Protein 3FNR (pdb70)

Nearest PDB structures (foldseek):
  3fnr-assembly1_A  TM=1.002E+00  e=1.301E-76  Campylobacter jejuni
  2zue-assembly1_A  TM=7.953E-01  e=7.493E-25  Pyrococcus horikoshii
  1iq0-assembly1_A  TM=7.701E-01  e=2.637E-24  Thermus thermophilus
  5b63-assembly1_C  TM=7.756E-01  e=4.329E-21  Escherichia coli K-12
  5b63-assembly1_A  TM=7.913E-01  e=1.980E-19  Escherichia coli K-12

Solvent-accessible surface area: 21848 Å² total; per-residue (Å²): 144,65,48,90,128,12,13,86,59,0,37,109,7,17,92,78,60,113,87,18,8,102,19,155,153,52,160,79,13,2,2,0,20,2,25,24,9,81,0,17,10,11,1,63,31,69,57,0,5,10,0,0,8,0,9,0,0,5,78,0,0,111,18,0,16,24,98,8,60,2,6,0,22,5,32,9,4,28,120,54,1,95,45,0,0,35,3,0,2,14,11,0,49,75,60,42,53,149,70,150,28,160,71,58,162,138,64,67,98,17,106,44,6,54,76,4,0,140,84,0,56,150,140,56,22,138,166,37,17,45,125,147,38,0,65,60,2,0,55,45,0,17,70,74,8,23,80,43,0,87,100,6,0,77,58,0,92,1,143,14,86,40,55,25,36,16,83,82,27,128,144,35,38,107,55,3,29,101,19,0,133,135,77,176,0,34,76,119,95,149,51,59,54,49,0,2,0,54,134,97,66,10,148,119,33,24,38,2,15,114,120,88,55,137,32,28,166,15,2,32,36,0,5,3,2,54,47,1,26,73,82,75,65,33,49,3,0,0,16,35,30,26,130,103,116,50,58,29,51,47,0,53,1,0,0,61,6,13,54,42,79,15,110,62,1,29,30,17,34,14,43,143,36,59,16,29,92,118,56,100,90,28,144,172,79,41,130,128,58,40,1,23,58,1,9,105,84,26,31,16,38,8,0,0,6,1,3,4,27,91,99,12,74,46,134,16,121,33,28,12,36,50,38,155,120,126,59,77,55,13,15,14,42,45,0,0,79,0,12,2,45,4,80,59,3,14,71,152,20,65,64,149,89,94,73,0,48,160,13,79,0,91,54,9,74,124,94,0,10,76,3,0,87,30,0,22,45,0,100,56,26,0,36,82,0,4,118,65,52,12,0,20,84,0,1,50,17,0,93,84,0,0,41,67,0,7,134,12,42,102,124,32,155,4,35,65,37,108,70,22,38,11,19,0,1,0,0,7,0,0,16,15,0,0,100,14,0,0,50,13,0,10,2,153,12,90,75,150,105

B-factor: mean 54.22, std 19.19, range [10.7, 125.8]

CATH classification: 1.10.730.10 (+1 more: 3.40.50.620)

Sequence (449 aa):
LSKTFLNELANQALTNPNDFTKGEKKQESFLLEYVSANPTGPLHIGHARGAVFGDTLTRLARHLGYKFNTEYYVNDAGNQIYLLGLSILLSVKESILHENVEYPEQYYKGEYIVDLAKEAFEKFGKEFFSEENIPSLADWAKDKMLVLIKQNLEQAKIKIDSYVSERSYYYDALNNATLESLKEHKGIYEQEEGKIWLASSQKGDEKDRVIIREEDGRGTYLAADIVYHKDKMSRGYGKCINIWGADHHGYIPRMKAAMEFLGFDSNNLEIILAQMMVSLLKDGEPYKMAGNFILMSDVVDEIGSDALRYIFLSKKCDTHHLEFDISSDLQKEDSSNPVYYINYAHARIHQVFAKAGKKIDDVMKADLQSLNQDGVNLLFEALNLKAVLNDAFEARRALQKIPDYLKNLAANFHKFYNENKVVGSANNENDLLKLFSLVALSIKTAFSLMGIEAKNKM

Radius of gyration: 26.55 Å; Cα contacts (8 Å, |Δi|>4): 724; chains: 1; bounding box: 79×60×58 Å

Secondary structure (DSSP, 8-state):
--HHHHHHHHHHHHHSGGGTTPPPPPS-EEEEE-----SSSSPBGGGHHHHHHHHHHHHHHHHTT-EEEEEEEE---HHHHHHHHHHHHHHIIIIIS-------SS---SHHHHHHHHHHHHHH-GGG-SGGGHHHHHHHHHHHHHHHHHHHHHHTT---S-EEEGGGGSTTHHHHHHHHHHTT-EEEETTEEEE-GGGGT-SS-EEEE-TTS-B-HHHHHHHHHHHHHTSS-SEEEEEEEGGGGGGHHHHHHHHHTTT--GGGEEEEEEPPEEEEETTEE-----SS-BHHHHHHHH-HHHHHHHTTSS-TTS-EEEEGGGGG--STTSHHHHHHHHHHHHHHHHHHTT--TTTSTT---TT--HHHHHHHHHHHTHHHHHHHHHHHT-TTHHHHHHHHHHHHHHHHHHH---TTSTTHHHHHHHHHHHHHHHHHHHHHTT-PPPS--

Organism: Campylobacter jejuni subsp. jejuni serotype O:2 (strain ATCC 700819 / NCTC 11168) (NCBI:txid192222)

Foldseek 3Di:
DDLQVLLVLLLVCVVCVVLALAAAADDAAEEEEALQDELLAFAFQQRLLRLLLVLLLQLLCVSNNHHYAYEHEYAQDLVRLLLSLVQLLVLCCCVVVNDDDDDDPDHDFFPVSNVLSVVVCVVPNPVQRDPVCSSVSSVVSSVVSVVNRQVLSVQLVGDHDYYDYLVVQPVQLVVLVVLLVVLPQWDDDPLFIWGQLVVQPAPGIGTQADNVRDGDPVSSVLSVVLVVQVPPGQAYEYEEAQVCPNVLSSNLSSCVSNVHNSVRYHYHHAYDEFEAEPNHTDDDRDPGHHSNVVCVPQNNLQSLPQSLQDFRHDYGYDYSVQCVDQDLSNLSNLLLVLLQVLLVVCVVLVHDLVVLSPDSLPPDDPLLVVLSCLLSCLSVQSVVCNVVVNRNSLSVSSSVSSVSSVVVPVVDDARPDPCNSSVSSSSVSSSSSSQVSSVSSVHHRDNHD

Structure (mmCIF, N/CA/C/O backbone):
data_3FNR
#
_entry.id   3FNR
#
_cell.length_a   106.595
_cell.length_b   106.595
_cell.length_c   210.017
_cell.angle_alpha   90.00
_cell.angle_beta   90.00
_cell.angle_gamma   120.00
#
_symmetry.space_group_name_H-M   'P 61 2 2'
#
loop_
_entity.id
_entity.type
_entity.pdbx_description
1 polymer 'Arginyl-tRNA synthetase'
2 non-polymer 'SULFATE ION'
3 non-polymer GLYCEROL
4 water water
#
loop_
_atom_site.group_PDB
_atom_site.id
_atom_site.type_symbol
_atom_site.label_atom_id
_atom_site.label_alt_id
_atom_site.label_comp_id
_atom_site.label_asym_id
_atom_site.label_entity_id
_atom_site.label_seq_id
_atom_site.pdbx_PDB_ins_code
_atom_site.Cartn_x
_atom_site.Cartn_y
_atom_site.Cartn_z
_atom_site.occupancy
_atom_site.B_iso_or_equiv
_atom_site.auth_seq_id
_atom_site.auth_comp_id
_atom_site.auth_asym_id
_atom_site.auth_atom_id
_atom_site.pdbx_PDB_model_num
ATOM 1 N N . LEU A 1 3 ? 85.075 54.820 124.947 1.00 60.85 77 LEU A N 1
ATOM 2 C CA . LEU A 1 3 ? 84.190 55.585 124.021 1.00 58.15 77 LEU A CA 1
ATOM 3 C C . LEU A 1 3 ? 84.632 57.033 123.864 1.00 60.85 77 LEU A C 1
ATOM 4 O O . LEU A 1 3 ? 85.152 57.647 124.805 1.00 65.78 77 LEU A O 1
ATOM 9 N N . SER A 1 4 ? 84.411 57.576 122.672 1.00 56.30 78 SER A N 1
ATOM 10 C CA . SER A 1 4 ? 84.793 58.946 122.364 1.00 52.37 78 SER A CA 1
ATOM 11 C C . SER A 1 4 ? 83.728 59.909 122.861 1.00 51.08 78 SER A C 1
ATOM 12 O O . SER A 1 4 ? 82.625 59.956 122.318 1.00 53.90 78 SER A O 1
ATOM 15 N N . LYS A 1 5 ? 84.070 60.671 123.897 1.00 48.01 79 LYS A N 1
ATOM 16 C CA . LYS A 1 5 ? 83.182 61.690 124.443 1.00 44.71 79 LYS A CA 1
ATOM 17 C C . LYS A 1 5 ? 82.951 62.826 123.459 1.00 45.77 79 LYS A C 1
ATOM 18 O O . LYS A 1 5 ? 81.853 63.381 123.417 1.00 41.20 79 LYS A O 1
ATOM 24 N N . THR A 1 6 ? 83.976 63.144 122.665 1.00 41.76 80 THR A N 1
ATOM 25 C CA . THR A 1 6 ? 83.876 64.162 121.614 1.00 48.00 80 THR A CA 1
ATOM 26 C C . THR A 1 6 ? 82.796 63.798 120.597 1.00 46.11 80 THR A C 1
ATOM 27 O O . THR A 1 6 ? 81.979 64.645 120.228 1.00 49.49 80 THR A O 1
ATOM 31 N N . PHE A 1 7 ? 82.795 62.535 120.173 1.00 42.93 81 PHE A N 1
ATOM 32 C CA . PHE A 1 7 ? 81.847 62.032 119.182 1.00 40.65 81 PHE A CA 1
ATOM 33 C C . PHE A 1 7 ? 80.434 62.002 119.753 1.00 38.92 81 PHE A C 1
ATOM 34 O O . PHE A 1 7 ? 79.517 62.579 119.172 1.00 36.53 81 PHE A O 1
ATOM 42 N N . LEU A 1 8 ? 80.276 61.356 120.907 1.00 38.61 82 LEU A N 1
ATOM 43 C CA . LEU A 1 8 ? 78.990 61.307 121.611 1.00 37.88 82 LEU A CA 1
ATOM 44 C C . LEU A 1 8 ? 78.411 62.691 121.925 1.00 39.71 82 LEU A C 1
ATOM 45 O O . LEU A 1 8 ? 77.193 62.890 121.849 1.00 39.34 82 LEU A O 1
ATOM 50 N N . ASN A 1 9 ? 79.278 63.645 122.265 1.00 35.95 83 ASN A N 1
ATOM 51 C CA . ASN A 1 9 ? 78.842 65.023 122.501 1.00 38.78 83 ASN A CA 1
ATOM 52 C C . ASN A 1 9 ? 78.262 65.647 121.237 1.00 39.55 83 ASN A C 1
ATOM 53 O O . ASN A 1 9 ? 77.263 66.355 121.300 1.00 43.48 83 ASN A O 1
ATOM 58 N N . GLU A 1 10 ? 78.883 65.371 120.092 1.00 42.54 84 GLU A N 1
ATOM 59 C CA . GLU A 1 10 ? 78.363 65.856 118.817 1.00 46.45 84 GLU A CA 1
ATOM 60 C C . GLU A 1 10 ? 76.980 65.288 118.524 1.00 44.29 84 GLU A C 1
ATOM 61 O O . GLU A 1 10 ? 76.083 66.027 118.120 1.00 46.94 84 GLU A O 1
ATOM 67 N N . LEU A 1 11 ? 76.812 63.988 118.767 1.00 44.17 85 LEU A N 1
ATOM 68 C CA . LEU A 1 11 ? 75.502 63.330 118.667 1.00 39.58 85 LEU A CA 1
ATOM 69 C C . LEU A 1 11 ? 74.493 63.926 119.644 1.00 38.62 85 LEU A C 1
ATOM 70 O O . LEU A 1 11 ? 73.322 64.115 119.296 1.00 43.18 85 LEU A O 1
ATOM 75 N N . ALA A 1 12 ? 74.955 64.233 120.857 1.00 39.27 86 ALA A N 1
ATOM 76 C CA . ALA A 1 12 ? 74.122 64.885 121.869 1.00 38.55 86 ALA A CA 1
ATOM 77 C C . ALA A 1 12 ? 73.664 66.254 121.389 1.00 40.93 86 ALA A C 1
ATOM 78 O O . ALA A 1 12 ? 72.489 66.594 121.518 1.00 44.10 86 ALA A O 1
ATOM 80 N N . ASN A 1 13 ? 74.580 67.018 120.797 1.00 42.89 87 ASN A N 1
ATOM 81 C CA . ASN A 1 13 ? 74.244 68.327 120.242 1.00 43.43 87 ASN A CA 1
ATOM 82 C C . ASN A 1 13 ? 73.215 68.248 119.119 1.00 45.73 87 ASN A C 1
ATOM 83 O O . ASN A 1 13 ? 72.325 69.086 119.043 1.00 48.30 87 ASN A O 1
ATOM 88 N N . GLN A 1 14 ? 73.335 67.237 118.263 1.00 44.81 88 GLN A N 1
ATOM 89 C CA . GLN A 1 14 ? 72.390 67.039 117.158 1.00 47.36 88 GLN A CA 1
ATOM 90 C C . GLN A 1 14 ? 71.002 66.654 117.653 1.00 45.59 88 GLN A C 1
ATOM 91 O O . GLN A 1 14 ? 69.993 67.147 117.142 1.00 47.87 88 GLN A O 1
ATOM 97 N N . ALA A 1 15 ? 70.974 65.776 118.652 1.00 38.95 89 ALA A N 1
ATOM 98 C CA . ALA A 1 15 ? 69.749 65.339 119.293 1.00 39.96 89 ALA A CA 1
ATOM 99 C C . ALA A 1 15 ? 69.032 66.493 119.980 1.00 41.49 89 ALA A C 1
ATOM 100 O O . ALA A 1 15 ? 67.819 66.636 119.857 1.00 38.70 89 ALA A O 1
ATOM 102 N N . LEU A 1 16 ? 69.790 67.320 120.697 1.00 42.29 90 LEU A N 1
ATOM 103 C CA . LEU A 1 16 ? 69.202 68.390 121.501 1.00 43.44 90 LEU A CA 1
ATOM 104 C C . LEU A 1 16 ? 68.834 69.653 120.706 1.00 46.26 90 LEU A C 1
ATOM 105 O O . LEU A 1 16 ? 67.981 70.429 121.143 1.00 45.74 90 LEU A O 1
ATOM 110 N N . THR A 1 17 ? 69.483 69.860 119.561 1.00 47.12 91 THR A N 1
ATOM 111 C CA . THR A 1 17 ? 69.185 71.002 118.688 1.00 50.48 91 THR A CA 1
ATOM 112 C C . THR A 1 17 ? 67.842 70.793 117.977 1.00 53.48 91 THR A C 1
ATOM 113 O O . THR A 1 17 ? 67.082 71.743 117.777 1.00 58.37 91 THR A O 1
ATOM 117 N N . ASN A 1 18 ? 67.545 69.546 117.619 1.00 53.81 92 ASN A N 1
ATOM 118 C CA . ASN A 1 18 ? 66.258 69.202 117.003 1.00 54.79 92 ASN A CA 1
ATOM 119 C C . ASN A 1 18 ? 65.586 68.061 117.762 1.00 52.41 92 ASN A C 1
ATOM 120 O O . ASN A 1 18 ? 65.560 66.933 117.266 1.00 50.65 92 ASN A O 1
ATOM 125 N N . PRO A 1 19 ? 65.026 68.349 118.957 1.00 50.47 93 PRO A N 1
ATOM 126 C CA . PRO A 1 19 ? 64.547 67.272 119.826 1.00 50.39 93 PRO A CA 1
ATOM 127 C C . PRO A 1 19 ? 63.415 66.434 119.226 1.00 52.25 93 PRO A C 1
ATOM 128 O O . PRO A 1 19 ? 63.367 65.230 119.461 1.00 51.76 93 PRO A O 1
ATOM 132 N N . ASN A 1 20 ? 62.542 67.050 118.434 1.00 51.74 94 ASN A N 1
ATOM 133 C CA . ASN A 1 20 ? 61.442 66.320 117.802 1.00 53.85 94 ASN A CA 1
ATOM 134 C C . ASN A 1 20 ? 61.877 65.328 116.713 1.00 53.53 94 ASN A C 1
ATOM 135 O O . ASN A 1 20 ? 61.130 64.413 116.370 1.00 55.58 94 ASN A O 1
ATOM 140 N N . ASP A 1 21 ? 63.088 65.501 116.191 1.00 51.80 95 ASP A N 1
ATOM 141 C CA . ASP A 1 21 ? 63.611 64.629 115.146 1.00 51.22 95 ASP A CA 1
ATOM 142 C C . ASP A 1 21 ? 64.557 63.538 115.660 1.00 49.05 95 ASP A C 1
ATOM 143 O O . ASP A 1 21 ? 65.049 62.724 114.873 1.00 49.46 95 ASP A O 1
ATOM 148 N N . PHE A 1 22 ? 64.802 63.534 116.973 1.00 46.03 96 PHE A N 1
ATOM 149 C CA . PHE A 1 22 ? 65.690 62.568 117.628 1.00 38.17 96 PHE A CA 1
ATOM 150 C C . PHE A 1 22 ? 65.170 61.150 117.427 1.00 38.61 96 PHE A C 1
ATOM 151 O O . PHE A 1 22 ? 64.018 60.849 117.778 1.00 30.98 96 PHE A O 1
ATOM 159 N N . THR A 1 23 ? 66.041 60.320 116.847 1.00 34.20 97 THR A N 1
ATOM 160 C CA . THR A 1 23 ? 65.820 58.903 116.492 1.00 38.30 97 THR A CA 1
ATOM 161 C C . THR A 1 23 ? 64.865 58.629 115.318 1.00 40.08 97 THR A C 1
ATOM 162 O O . THR A 1 23 ? 64.668 57.468 114.938 1.00 41.23 97 THR A O 1
ATOM 166 N N . LYS A 1 24 ? 64.288 59.685 114.747 1.00 38.48 98 LYS A N 1
ATOM 167 C CA . LYS A 1 24 ? 63.461 59.563 113.549 1.00 39.79 98 LYS A CA 1
ATOM 168 C C . LYS A 1 24 ? 64.289 59.086 112.361 1.00 41.57 98 LYS A C 1
ATOM 169 O O . LYS A 1 24 ? 65.421 59.536 112.157 1.00 46.08 98 LYS A O 1
ATOM 175 N N . GLY A 1 25 ? 63.731 58.156 111.597 1.00 41.54 99 GLY A N 1
ATOM 176 C CA . GLY A 1 25 ? 64.399 57.654 110.400 1.00 45.27 99 GLY A CA 1
ATOM 177 C C . GLY A 1 25 ? 64.005 58.444 109.165 1.00 49.18 99 GLY A C 1
ATOM 178 O O . GLY A 1 25 ? 62.951 59.090 109.140 1.00 43.47 99 GLY A O 1
ATOM 179 N N . GLU A 1 26 ? 64.862 58.392 108.145 1.00 50.74 100 GLU A N 1
ATOM 180 C CA . GLU A 1 26 ? 64.566 58.937 106.823 1.00 58.24 100 GLU A CA 1
ATOM 181 C C . GLU A 1 26 ? 63.470 58.099 106.159 1.00 56.15 100 GLU A C 1
ATOM 182 O O . GLU A 1 26 ? 63.233 56.946 106.556 1.00 50.93 100 GLU A O 1
ATOM 188 N N . LYS A 1 27 ? 62.818 58.688 105.154 1.00 55.85 101 LYS A N 1
ATOM 189 C CA . LYS A 1 27 ? 61.763 58.037 104.371 1.00 58.27 101 LYS A CA 1
ATOM 190 C C . LYS A 1 27 ? 62.236 56.678 103.875 1.00 55.57 101 LYS A C 1
ATOM 191 O O . LYS A 1 27 ? 63.311 56.563 103.290 1.00 54.72 101 LYS A O 1
ATOM 197 N N . LYS A 1 28 ? 61.444 55.652 104.161 1.00 50.26 102 LYS A N 1
ATOM 198 C CA . LYS A 1 28 ? 61.792 54.283 103.807 1.00 50.48 102 LYS A CA 1
ATOM 199 C C . LYS A 1 28 ? 61.057 53.867 102.540 1.00 54.51 102 LYS A C 1
ATOM 200 O O . LYS A 1 28 ? 60.114 54.539 102.100 1.00 54.63 102 LYS A O 1
ATOM 206 N N . GLN A 1 29 ? 61.476 52.741 101.973 1.00 56.60 103 GLN A N 1
ATOM 207 C CA . GLN A 1 29 ? 60.907 52.264 100.725 1.00 60.09 103 GLN A CA 1
ATOM 208 C C . GLN A 1 29 ? 59.767 51.263 100.931 1.00 59.14 103 GLN A C 1
ATOM 209 O O . GLN A 1 29 ? 58.789 51.264 100.175 1.00 58.39 103 GLN A O 1
ATOM 215 N N . GLU A 1 30 ? 59.901 50.416 101.950 1.00 53.09 104 GLU A N 1
ATOM 216 C CA . GLU A 1 30 ? 58.912 49.392 102.253 1.00 50.81 104 GLU A CA 1
ATOM 217 C C . GLU A 1 30 ? 57.689 49.991 102.945 1.00 46.63 104 GLU A C 1
ATOM 218 O O . GLU A 1 30 ? 57.826 50.742 103.906 1.00 46.23 104 GLU A O 1
ATOM 224 N N . SER A 1 31 ? 56.500 49.659 102.440 1.00 44.92 105 SER A N 1
ATOM 225 C CA . SER A 1 31 ? 55.233 50.162 102.979 1.00 38.00 105 SER A CA 1
ATOM 226 C C . SER A 1 31 ? 54.405 49.025 103.539 1.00 38.66 105 SER A C 1
ATOM 227 O O . SER A 1 31 ? 54.543 47.885 103.103 1.00 38.42 105 SER A O 1
ATOM 230 N N . PHE A 1 32 ? 53.529 49.331 104.496 1.00 34.09 106 PHE A N 1
ATOM 231 C CA . PHE A 1 32 ? 52.756 48.289 105.167 1.00 33.89 106 PHE A CA 1
ATOM 232 C C . PHE A 1 32 ? 51.288 48.645 105.323 1.00 30.76 106 PHE A C 1
ATOM 233 O O . PHE A 1 32 ? 50.929 49.814 105.497 1.00 27.81 106 PHE A O 1
ATOM 241 N N . LEU A 1 33 ? 50.443 47.621 105.285 1.00 30.77 107 LEU A N 1
ATOM 242 C CA . LEU A 1 33 ? 49.056 47.755 105.697 1.00 30.72 107 LEU A CA 1
ATOM 243 C C . LEU A 1 33 ? 48.762 46.830 106.868 1.00 31.87 107 LEU A C 1
ATOM 244 O O . LEU A 1 33 ? 48.742 45.605 106.715 1.00 37.90 107 LEU A O 1
ATOM 249 N N . LEU A 1 34 ? 48.499 47.420 108.032 1.00 33.97 108 LEU A N 1
ATOM 2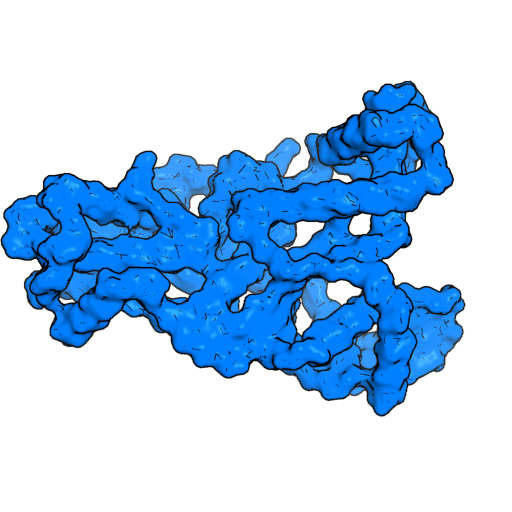50 C CA . LEU A 1 34 ? 48.151 46.647 109.223 1.00 28.98 108 LEU A CA 1
ATOM 251 C C . LEU A 1 34 ? 46.649 46.634 109.462 1.00 32.89 108 LEU A C 1
ATOM 252 O O . LEU A 1 34 ? 46.020 47.685 109.608 1.00 29.53 108 LEU A O 1
ATOM 257 N N . GLU A 1 35 ? 46.078 45.442 109.542 1.00 29.38 109 GLU A N 1
ATOM 258 C CA . GLU A 1 35 ? 44.697 45.320 109.956 1.00 36.42 109 GLU A CA 1
ATOM 259 C C . GLU A 1 35 ? 44.695 44.639 111.298 1.00 37.28 109 GLU A C 1
ATOM 260 O O . GLU A 1 35 ? 45.205 43.524 111.432 1.00 37.13 109 GLU A O 1
ATOM 266 N N . TYR A 1 36 ? 44.130 45.317 112.291 1.00 34.51 110 TYR A N 1
ATOM 267 C CA . TYR A 1 36 ? 44.105 44.789 113.644 1.00 36.13 110 TYR A CA 1
ATOM 268 C C . TYR A 1 36 ? 42.856 45.183 114.424 1.00 35.52 110 TYR A C 1
ATOM 269 O O . TYR A 1 36 ? 42.087 46.046 113.992 1.00 34.26 110 TYR A O 1
ATOM 278 N N . VAL A 1 37 ? 42.694 44.540 115.582 1.00 32.95 111 VAL A N 1
ATOM 279 C CA . VAL A 1 37 ? 41.518 44.628 116.452 1.00 33.12 111 VAL A CA 1
ATOM 280 C C . VAL A 1 37 ? 40.320 43.980 115.762 1.00 35.46 111 VAL A C 1
ATOM 281 O O . VAL A 1 37 ? 40.025 42.817 116.040 1.00 41.12 111 VAL A O 1
ATOM 285 N N . SER A 1 38 ? 39.655 44.724 114.872 1.00 36.82 112 SER A N 1
ATOM 286 C CA . SER A 1 38 ? 38.535 44.221 114.055 1.00 37.03 112 SER A CA 1
ATOM 287 C C . SER A 1 38 ? 37.508 43.421 114.838 1.00 38.26 112 SER A C 1
ATOM 288 O O . SER A 1 38 ? 37.111 42.343 114.418 1.00 40.64 112 SER A O 1
ATOM 291 N N . ALA A 1 39 ? 37.100 43.940 115.990 1.00 39.76 113 ALA A N 1
ATOM 292 C CA . ALA A 1 39 ? 36.116 43.269 116.823 1.00 39.37 113 ALA A CA 1
ATOM 293 C C . ALA A 1 39 ? 34.717 43.518 116.267 1.00 40.95 113 ALA A C 1
ATOM 294 O O . ALA A 1 39 ? 34.466 44.558 115.648 1.00 36.25 113 ALA A O 1
ATOM 296 N N . ASN A 1 40 ? 33.823 42.556 116.476 1.00 40.19 114 ASN A N 1
ATOM 297 C CA . ASN A 1 40 ? 32.418 42.695 116.089 1.00 41.67 114 ASN A CA 1
ATOM 298 C C . ASN A 1 40 ? 31.764 43.906 116.739 1.00 42.37 114 ASN A C 1
ATOM 299 O O . ASN A 1 40 ? 31.957 44.131 117.930 1.00 40.51 114 ASN A O 1
ATOM 304 N N . PRO A 1 41 ? 31.001 44.704 115.956 1.00 47.18 115 PRO A N 1
ATOM 305 C CA . PRO A 1 41 ? 30.369 45.924 116.481 1.00 45.33 115 PRO A CA 1
ATOM 306 C C . PRO A 1 41 ? 29.093 45.615 117.272 1.00 48.11 115 PRO A C 1
ATOM 307 O O . PRO A 1 41 ? 28.035 46.213 117.032 1.00 45.71 115 PRO A O 1
ATOM 311 N N . THR A 1 42 ? 29.216 44.690 118.219 1.00 48.19 116 THR A N 1
ATOM 312 C CA . THR A 1 42 ? 28.089 44.157 118.966 1.00 50.18 116 THR A CA 1
ATOM 313 C C . THR A 1 42 ? 28.270 44.375 120.473 1.00 54.21 116 THR A C 1
ATOM 314 O O . THR A 1 42 ? 27.529 43.811 121.291 1.00 51.43 116 THR A O 1
ATOM 318 N N . GLY A 1 43 ? 29.262 45.190 120.829 1.00 54.46 117 GLY A N 1
ATOM 319 C CA . GLY A 1 43 ? 29.591 45.453 122.228 1.00 54.57 117 GLY A CA 1
ATOM 320 C C . GLY A 1 43 ? 30.863 46.258 122.424 1.00 54.10 117 GLY A C 1
ATOM 321 O O . GLY A 1 43 ? 31.580 46.531 121.456 1.00 54.60 117 GLY A O 1
ATOM 322 N N . PRO A 1 44 ? 31.149 46.657 123.679 1.00 53.49 118 PRO A N 1
ATOM 323 C CA . PRO A 1 44 ? 32.439 47.274 123.993 1.00 48.76 118 PRO A CA 1
ATOM 324 C C . PRO A 1 44 ? 33.554 46.234 123.908 1.00 46.33 118 PRO A C 1
ATOM 325 O O . PRO A 1 44 ? 33.285 45.029 124.001 1.00 44.05 118 PRO A O 1
ATOM 329 N N . LEU A 1 45 ? 34.786 46.702 123.723 1.00 45.11 119 LEU A N 1
ATOM 330 C CA . LEU A 1 45 ? 35.943 45.817 123.602 1.00 45.42 119 LEU A CA 1
ATOM 331 C C . LEU A 1 45 ? 36.180 44.999 124.866 1.00 47.30 119 LEU A C 1
ATOM 332 O O . LEU A 1 45 ? 36.139 45.519 125.979 1.00 49.58 119 LEU A O 1
ATOM 337 N N . HIS A 1 46 ? 36.389 43.703 124.683 1.00 50.15 120 HIS A N 1
ATOM 338 C CA . HIS A 1 46 ? 36.757 42.839 125.785 1.00 49.94 120 HIS A CA 1
ATOM 339 C C . HIS A 1 46 ? 38.245 43.024 126.058 1.00 52.00 120 HIS A C 1
ATOM 340 O O . HIS A 1 46 ? 38.966 43.601 125.236 1.00 54.53 120 HIS A O 1
ATOM 347 N N . ILE A 1 47 ? 38.697 42.549 127.214 1.00 51.86 121 ILE A N 1
ATOM 348 C CA . ILE A 1 47 ? 40.095 42.685 127.613 1.00 46.27 121 ILE A CA 1
ATOM 349 C C . ILE A 1 47 ? 41.038 41.863 126.720 1.00 48.27 121 ILE A C 1
ATOM 350 O O . ILE A 1 47 ? 42.177 42.260 126.504 1.00 45.42 121 ILE A O 1
ATOM 355 N N . GLY A 1 48 ? 40.537 40.759 126.158 1.00 46.35 122 GLY A N 1
ATOM 356 C CA . GLY A 1 48 ? 41.311 39.919 125.243 1.00 41.33 122 GLY A CA 1
ATOM 357 C C . GLY A 1 48 ? 41.717 40.586 123.939 1.00 41.43 122 GLY A C 1
ATOM 358 O O . GLY A 1 48 ? 42.590 40.085 123.228 1.00 42.81 122 GLY A O 1
ATOM 359 N N . HIS A 1 49 ? 41.085 41.715 123.623 1.00 42.87 123 HIS A N 1
ATOM 360 C CA . HIS A 1 49 ? 41.455 42.527 122.464 1.00 45.11 123 HIS A CA 1
ATOM 361 C C . HIS A 1 49 ? 42.617 43.477 122.760 1.00 41.95 123 HIS A C 1
ATOM 362 O O . HIS A 1 49 ? 43.199 44.054 121.836 1.00 43.50 123 HIS A O 1
ATOM 369 N N . ALA A 1 50 ? 42.949 43.636 124.041 1.00 38.13 124 ALA A N 1
ATOM 370 C CA . ALA A 1 50 ? 43.862 44.694 124.474 1.00 30.56 124 ALA A CA 1
ATOM 371 C C . ALA A 1 50 ? 45.298 44.517 123.987 1.00 34.50 124 ALA A C 1
ATOM 372 O O . ALA A 1 50 ? 45.904 45.484 123.509 1.00 37.86 124 ALA A O 1
ATOM 374 N N . ARG A 1 51 ? 45.831 43.300 124.087 1.00 27.28 125 ARG A N 1
ATOM 375 C CA . ARG A 1 51 ? 47.198 43.038 123.649 1.00 33.30 125 ARG A CA 1
ATOM 376 C C . ARG A 1 51 ? 47.390 43.318 122.169 1.00 37.34 125 ARG A C 1
ATOM 377 O O . ARG A 1 51 ? 48.333 44.018 121.800 1.00 37.40 125 ARG A O 1
ATOM 385 N N . GLY A 1 52 ? 46.486 42.796 121.334 1.00 38.09 126 GLY A N 1
ATOM 386 C CA . GLY A 1 52 ? 46.495 43.069 119.889 1.00 34.60 126 GLY A CA 1
ATOM 387 C C . GLY A 1 52 ? 46.418 44.559 119.602 1.00 34.23 126 GLY A C 1
ATOM 388 O O . GLY A 1 52 ? 47.228 45.099 118.840 1.00 35.02 126 GLY A O 1
ATOM 389 N N . ALA A 1 53 ? 45.470 45.230 120.251 1.00 31.08 127 ALA A N 1
ATOM 390 C CA . ALA A 1 53 ? 45.299 46.683 120.080 1.00 28.17 127 ALA A CA 1
ATOM 391 C C . ALA A 1 53 ? 46.561 47.478 120.478 1.00 29.63 127 ALA A C 1
ATOM 392 O O . ALA A 1 53 ? 47.037 48.325 119.713 1.00 35.82 127 ALA A O 1
ATOM 394 N N . VAL A 1 54 ? 47.102 47.184 121.659 1.00 30.62 128 VAL A N 1
ATOM 395 C CA . VAL A 1 54 ? 48.265 47.912 122.196 1.00 24.48 128 VAL A CA 1
ATOM 396 C C . VAL A 1 54 ? 49.499 47.632 121.342 1.00 28.43 128 VAL A C 1
ATOM 397 O O . VAL A 1 54 ? 50.226 48.559 120.970 1.00 33.99 128 VAL A O 1
ATOM 401 N N . PHE A 1 55 ? 49.708 46.358 121.002 1.00 25.75 129 PHE A N 1
ATOM 402 C CA . PHE A 1 55 ? 50.804 45.966 120.114 1.00 29.32 129 PHE A CA 1
ATOM 403 C C . PHE A 1 55 ? 50.723 46.676 118.756 1.00 30.22 129 PHE A C 1
ATOM 404 O O . PHE A 1 55 ? 51.722 47.221 118.278 1.00 32.51 129 PHE A O 1
ATOM 412 N N . GLY A 1 56 ? 49.541 46.683 118.143 1.00 29.98 130 GLY A N 1
ATOM 413 C CA . GLY A 1 56 ? 49.391 47.255 116.796 1.00 21.04 130 GLY A CA 1
ATOM 414 C C . GLY A 1 56 ? 49.591 48.754 116.734 1.00 28.40 130 GLY A C 1
ATOM 415 O O . GLY A 1 56 ? 50.154 49.281 115.762 1.00 28.13 130 GLY A O 1
ATOM 416 N N . ASP A 1 57 ? 49.136 49.450 117.767 1.00 31.33 131 ASP A N 1
ATOM 417 C CA . ASP A 1 57 ? 49.267 50.905 117.775 1.00 32.50 131 ASP A CA 1
ATOM 418 C C . ASP A 1 57 ? 50.716 51.291 118.018 1.00 33.25 131 ASP A C 1
ATOM 419 O O . ASP A 1 57 ? 51.226 52.223 117.395 1.00 35.75 131 ASP A O 1
ATOM 424 N N . THR A 1 58 ? 51.384 50.551 118.903 1.00 30.69 132 THR A N 1
ATOM 425 C CA . THR A 1 58 ? 52.790 50.814 119.164 1.00 30.12 132 THR A CA 1
ATOM 426 C C . THR A 1 58 ? 53.583 50.522 117.894 1.00 27.00 132 THR A C 1
ATOM 427 O O . THR A 1 58 ? 54.356 51.363 117.455 1.00 31.45 132 THR A O 1
ATOM 431 N N . LEU A 1 59 ? 53.337 49.369 117.269 1.00 30.49 133 LEU A N 1
ATOM 432 C CA . LEU A 1 59 ? 53.942 49.038 115.963 1.00 31.91 133 LEU A CA 1
ATOM 433 C C . LEU A 1 59 ? 53.767 50.165 114.941 1.00 31.81 133 LEU A C 1
ATOM 434 O O . LEU A 1 59 ? 54.726 50.566 114.277 1.00 27.57 133 LEU A O 1
ATOM 439 N N . THR A 1 60 ? 52.533 50.659 114.826 1.00 30.98 134 THR A N 1
ATOM 440 C CA . THR A 1 60 ? 52.204 51.756 113.923 1.00 33.41 134 THR A CA 1
ATOM 441 C C . THR A 1 60 ? 53.009 53.014 114.219 1.00 33.89 134 THR A C 1
ATOM 442 O O . THR A 1 60 ? 53.653 53.559 113.319 1.00 38.14 134 THR A O 1
ATOM 446 N N . ARG A 1 61 ? 52.980 53.456 115.480 1.00 35.83 135 ARG A N 1
ATOM 447 C CA . ARG A 1 61 ? 53.707 54.656 115.908 1.00 33.70 135 ARG A CA 1
ATOM 448 C C . ARG A 1 61 ? 55.196 54.506 115.647 1.00 34.96 135 ARG A C 1
ATOM 449 O O . ARG A 1 61 ? 55.860 55.453 115.224 1.00 38.67 135 ARG A O 1
ATOM 457 N N . LEU A 1 62 ? 55.710 53.306 115.901 1.00 32.24 136 LEU A N 1
ATOM 458 C CA . LEU A 1 62 ? 57.118 53.015 115.707 1.00 32.61 136 LEU A CA 1
ATOM 459 C C . LEU A 1 62 ? 57.487 53.023 114.227 1.00 37.96 136 LEU A C 1
ATOM 460 O O . LEU A 1 62 ? 58.446 53.693 113.826 1.00 39.96 136 LEU A O 1
ATOM 465 N N . ALA A 1 63 ? 56.708 52.312 113.415 1.00 35.25 137 ALA A N 1
ATOM 466 C CA . ALA A 1 63 ? 56.911 52.331 111.968 1.00 38.40 137 ALA A CA 1
ATOM 467 C C . ALA A 1 63 ? 56.927 53.744 111.382 1.00 36.08 137 ALA A C 1
ATOM 468 O O . ALA A 1 63 ? 57.810 54.075 110.591 1.00 39.88 137 ALA A O 1
ATOM 470 N N . ARG A 1 64 ? 55.969 54.575 111.788 1.00 37.65 138 ARG A N 1
ATOM 471 C CA . ARG A 1 64 ? 55.896 55.958 111.301 1.00 39.96 138 ARG A CA 1
ATOM 472 C C . ARG A 1 64 ? 57.118 56.779 111.730 1.00 39.87 138 ARG A C 1
ATOM 473 O O . ARG A 1 64 ? 57.686 57.513 110.923 1.00 44.36 138 ARG A O 1
ATOM 481 N N . HIS A 1 65 ? 57.528 56.618 112.990 1.00 38.28 139 HIS A N 1
ATOM 482 C CA . HIS A 1 65 ? 58.698 57.295 113.550 1.00 33.35 139 HIS A CA 1
ATOM 483 C C . HIS A 1 65 ? 59.944 56.989 112.727 1.00 35.54 139 HIS A C 1
ATOM 484 O O . HIS A 1 65 ? 60.743 57.881 112.416 1.00 32.96 139 HIS A O 1
ATOM 491 N N . LEU A 1 66 ? 60.070 55.724 112.335 1.00 35.26 140 LEU A N 1
ATOM 492 C CA . LEU A 1 66 ? 61.225 55.251 111.599 1.00 33.05 140 LEU A CA 1
ATOM 493 C C . LEU A 1 66 ? 61.175 55.568 110.102 1.00 35.59 140 LEU A C 1
ATOM 494 O O . LEU A 1 66 ? 62.114 55.253 109.370 1.00 32.92 140 LEU A O 1
ATOM 499 N N . GLY A 1 67 ? 60.091 56.197 109.656 1.00 35.65 141 GLY A N 1
ATOM 500 C CA . GLY A 1 67 ? 59.985 56.667 108.281 1.00 35.13 141 GLY A CA 1
ATOM 501 C C . GLY A 1 67 ? 59.296 55.708 107.333 1.00 39.80 141 GLY A C 1
ATOM 502 O O . GLY A 1 67 ? 59.349 55.894 106.114 1.00 36.06 141 GLY A O 1
ATOM 503 N N . TYR 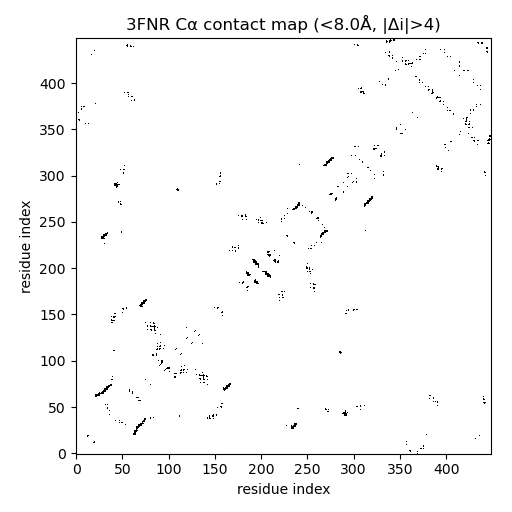A 1 68 ? 58.662 54.673 107.882 1.00 35.99 142 TYR A N 1
ATOM 504 C CA . TYR A 1 68 ? 57.910 53.733 107.063 1.00 33.93 142 TYR A CA 1
ATOM 505 C C . TYR A 1 68 ? 56.515 54.291 106.786 1.00 41.14 142 TYR A C 1
ATOM 506 O O . TYR A 1 68 ? 55.912 54.923 107.660 1.00 39.02 142 TYR A O 1
ATOM 515 N N . LYS A 1 69 ? 56.029 54.091 105.558 1.00 39.97 143 LYS A N 1
ATOM 516 C CA . LYS A 1 69 ? 54.623 54.335 105.224 1.00 40.72 143 LYS A CA 1
ATOM 517 C C . LYS A 1 69 ? 53.845 53.182 105.820 1.00 34.58 143 LYS A C 1
ATOM 518 O O . LYS A 1 69 ? 54.099 52.028 105.495 1.00 35.41 143 LYS A O 1
ATOM 524 N N . PHE A 1 70 ? 52.910 53.480 106.714 1.00 32.79 144 PHE A N 1
ATOM 525 C CA . PHE A 1 70 ? 52.279 52.430 107.496 1.00 30.01 144 PHE A CA 1
ATOM 526 C C . PHE A 1 70 ? 50.826 52.804 107.750 1.00 36.94 144 PHE A C 1
ATOM 527 O O . PHE A 1 70 ? 50.533 53.733 108.512 1.00 35.90 144 PHE A O 1
ATOM 535 N N . ASN A 1 71 ? 49.929 52.079 107.093 1.00 34.93 145 ASN A N 1
ATOM 536 C CA . ASN A 1 71 ? 48.495 52.283 107.227 1.00 38.49 145 ASN A CA 1
ATOM 537 C C . ASN A 1 71 ? 47.828 51.293 108.153 1.00 32.93 145 ASN A C 1
ATOM 538 O O . ASN A 1 71 ? 48.267 50.148 108.282 1.00 36.49 145 ASN A O 1
ATOM 543 N N . THR A 1 72 ? 46.760 51.744 108.796 1.00 34.69 146 THR A N 1
ATOM 544 C CA . THR A 1 72 ? 45.978 50.906 109.696 1.00 36.84 146 THR A CA 1
ATOM 545 C C . THR A 1 72 ? 44.516 50.843 109.283 1.00 37.42 146 THR A C 1
ATOM 546 O O . THR A 1 72 ? 43.945 51.836 108.801 1.00 35.15 146 THR A O 1
ATOM 550 N N . GLU A 1 73 ? 43.914 49.677 109.506 1.00 33.17 147 GLU A N 1
ATOM 551 C CA . GLU A 1 73 ? 42.560 49.396 109.068 1.00 33.66 147 GLU A CA 1
ATOM 552 C C . GLU A 1 73 ? 41.845 48.443 110.029 1.00 35.80 147 GLU A C 1
ATOM 553 O O . GLU A 1 73 ? 42.455 47.540 110.611 1.00 38.54 147 GLU A O 1
ATOM 559 N N . TYR A 1 74 ? 40.548 48.675 110.198 1.00 31.15 148 TYR A N 1
ATOM 560 C CA . TYR A 1 74 ? 39.692 47.888 111.073 1.00 34.46 148 TYR A CA 1
ATOM 561 C C . TYR A 1 74 ? 38.570 47.358 110.198 1.00 39.73 148 TYR A C 1
ATOM 562 O O . TYR A 1 74 ? 37.939 48.118 109.459 1.00 39.12 148 TYR A O 1
ATOM 571 N N . TYR A 1 75 ? 38.328 46.057 110.287 1.00 39.72 149 TYR A N 1
ATOM 572 C CA . TYR A 1 75 ? 37.279 45.418 109.525 1.00 42.05 149 TYR A CA 1
ATOM 573 C C . TYR A 1 75 ? 36.039 45.294 110.388 1.00 43.58 149 TYR A C 1
ATOM 574 O O . TYR A 1 75 ? 36.079 44.658 111.445 1.00 42.73 149 TYR A O 1
ATOM 583 N N . VAL A 1 76 ? 34.944 45.892 109.920 1.00 44.68 150 VAL A N 1
ATOM 584 C CA . VAL A 1 76 ? 33.662 45.872 110.628 1.00 47.01 150 VAL A CA 1
ATOM 585 C C . VAL A 1 76 ? 32.778 44.741 110.100 1.00 45.66 150 VAL A C 1
ATOM 586 O O . VAL A 1 76 ? 32.322 44.792 108.967 1.00 48.15 150 VAL A O 1
ATOM 590 N N . ASN A 1 77 ? 32.548 43.721 110.919 1.00 49.32 151 ASN A N 1
ATOM 591 C CA . ASN A 1 77 ? 31.681 42.604 110.547 1.00 53.79 151 ASN A CA 1
ATOM 592 C C . ASN A 1 77 ? 30.225 43.016 110.689 1.00 54.78 151 ASN A C 1
ATOM 593 O O . ASN A 1 77 ? 29.538 42.572 111.608 1.00 53.36 151 ASN A O 1
ATOM 598 N N . ASP A 1 78 ? 29.756 43.862 109.777 1.00 59.36 152 ASP A N 1
ATOM 599 C CA . ASP A 1 78 ? 28.459 44.510 109.950 1.00 60.85 152 ASP A CA 1
ATOM 600 C C . ASP A 1 78 ? 27.363 44.015 109.007 1.00 64.16 152 ASP A C 1
ATOM 601 O O . ASP A 1 78 ? 26.441 44.763 108.671 1.00 65.50 152 ASP A O 1
ATOM 606 N N . ALA A 1 79 ? 27.466 42.755 108.590 1.00 64.81 153 ALA A N 1
ATOM 607 C CA . ALA A 1 79 ? 26.413 42.120 107.810 1.00 68.20 153 ALA A CA 1
ATOM 608 C C . ALA A 1 79 ? 25.150 42.047 108.655 1.00 69.95 153 ALA A C 1
ATOM 609 O O . ALA A 1 79 ? 25.237 41.896 109.874 1.00 68.01 153 ALA A O 1
ATOM 611 N N . GLY A 1 80 ? 23.990 42.167 108.001 1.00 72.45 154 GLY A N 1
ATOM 612 C CA . GLY A 1 80 ? 22.687 42.062 108.662 1.00 71.59 154 GLY A CA 1
ATOM 613 C C . GLY A 1 80 ? 22.543 40.770 109.445 1.00 73.57 154 GLY A C 1
ATOM 614 O O . GLY A 1 80 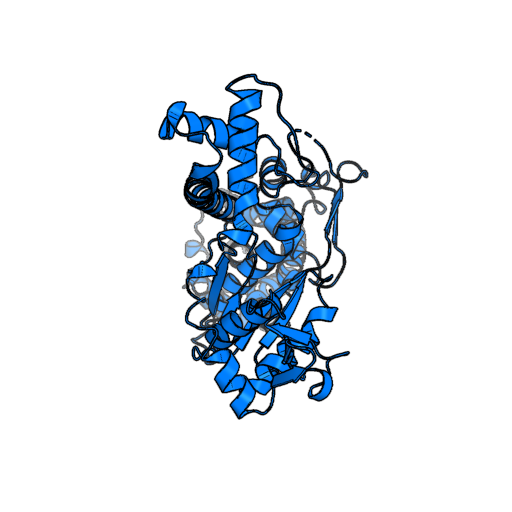? 21.988 40.759 110.539 1.00 75.29 154 GLY A O 1
ATOM 615 N N . ASN A 1 81 ? 23.086 39.692 108.886 1.00 74.86 155 ASN A N 1
ATOM 616 C CA . ASN A 1 81 ? 23.074 38.366 109.502 1.00 78.38 155 ASN A CA 1
ATOM 617 C C . ASN A 1 81 ? 24.001 38.263 110.720 1.00 76.95 155 ASN A C 1
ATOM 618 O O . ASN A 1 81 ? 23.802 37.416 111.593 1.00 75.07 155 ASN A O 1
ATOM 623 N N . GLN A 1 82 ? 25.013 39.128 110.761 1.00 75.11 156 GLN A N 1
ATOM 624 C CA . GLN A 1 82 ? 25.968 39.175 111.866 1.00 75.00 156 GLN A CA 1
ATOM 625 C C . GLN A 1 82 ? 25.443 40.016 113.038 1.00 71.58 156 GLN A C 1
ATOM 626 O O . GLN A 1 82 ? 25.588 39.631 114.199 1.00 71.73 156 GLN A O 1
ATOM 632 N N . ILE A 1 83 ? 24.826 41.153 112.715 1.00 67.93 157 ILE A N 1
ATOM 633 C CA . ILE A 1 83 ? 24.367 42.127 113.711 1.00 65.69 157 ILE A CA 1
ATOM 634 C C . ILE A 1 83 ? 22.901 41.971 114.124 1.00 70.04 157 ILE A C 1
ATOM 635 O O . ILE A 1 83 ? 22.404 42.764 114.933 1.00 70.04 157 ILE A O 1
ATOM 640 N N . TYR A 1 84 ? 22.219 40.966 113.568 1.00 69.58 158 TYR A N 1
ATOM 641 C CA . TYR A 1 84 ? 20.801 40.717 113.861 1.00 69.31 158 TYR A CA 1
ATOM 642 C C . TYR A 1 84 ? 20.555 40.529 115.357 1.00 66.25 158 TYR A C 1
ATOM 643 O O . TYR A 1 84 ? 19.670 41.179 115.923 1.00 61.31 158 TYR A O 1
ATOM 652 N N . LEU A 1 85 ? 21.362 39.667 115.983 1.00 60.98 159 LEU A N 1
ATOM 653 C CA . LEU A 1 85 ? 21.267 39.371 117.415 1.00 61.97 159 LEU A CA 1
ATOM 654 C C . LEU A 1 85 ? 21.406 40.619 118.299 1.00 61.81 159 LEU A C 1
ATOM 655 O O . LEU A 1 85 ? 20.756 40.717 119.339 1.00 61.99 159 LEU A O 1
ATOM 660 N N . LEU A 1 86 ? 22.249 41.562 117.885 1.00 57.62 160 LEU A N 1
ATOM 661 C CA . LEU A 1 86 ? 22.375 42.839 118.587 1.00 56.82 160 LEU A CA 1
ATOM 662 C C . LEU A 1 86 ? 21.066 43.644 118.542 1.00 57.50 160 LEU A C 1
ATOM 663 O O . LEU A 1 86 ? 20.665 44.225 119.547 1.00 56.92 160 LEU A O 1
ATOM 668 N N . GLY A 1 87 ? 20.411 43.670 117.381 1.00 59.43 161 GLY A N 1
ATOM 669 C CA . GLY A 1 87 ? 19.096 44.304 117.242 1.00 60.30 161 GLY A CA 1
ATOM 670 C C . GLY A 1 87 ? 18.038 43.578 118.056 1.00 61.08 161 GLY A C 1
ATOM 671 O O . GLY A 1 87 ? 17.177 44.210 118.677 1.00 64.42 161 GLY A O 1
ATOM 672 N N . LEU A 1 88 ? 18.123 42.247 118.058 1.00 61.07 162 LEU A N 1
ATOM 673 C CA . LEU A 1 88 ? 17.230 41.387 118.831 1.00 60.75 162 LEU A CA 1
ATOM 674 C C . LEU A 1 88 ? 17.351 41.636 120.329 1.00 60.24 162 LEU A C 1
ATOM 675 O O . LEU A 1 88 ? 16.342 41.778 121.021 1.00 64.22 162 LEU A O 1
ATOM 680 N N . SER A 1 89 ? 18.592 41.699 120.809 1.00 58.15 163 SER A N 1
ATOM 681 C CA . SER A 1 89 ? 18.895 41.841 122.232 1.00 54.62 163 SER A CA 1
ATOM 682 C C . SER A 1 89 ? 18.430 43.169 122.816 1.00 50.49 163 SER A C 1
ATOM 683 O O . SER A 1 89 ? 17.961 43.208 123.953 1.00 56.55 163 SER A O 1
ATOM 686 N N . ILE A 1 90 ? 18.564 44.243 122.039 1.00 41.96 164 ILE A N 1
ATOM 687 C CA . ILE A 1 90 ? 18.102 45.584 122.439 1.00 52.43 164 ILE A CA 1
ATOM 688 C C . ILE A 1 90 ? 16.586 45.636 122.567 1.00 52.95 164 ILE A C 1
ATOM 689 O O . ILE A 1 90 ? 16.059 46.190 123.540 1.00 57.97 164 ILE A O 1
ATOM 694 N N . LEU A 1 91 ? 15.903 45.053 121.581 1.00 61.53 165 LEU A N 1
ATOM 695 C CA . LEU A 1 91 ? 14.446 44.901 121.592 1.00 65.77 165 LEU A CA 1
ATOM 696 C C . LEU A 1 91 ? 13.962 44.195 122.863 1.00 68.51 165 LEU A C 1
ATOM 697 O O . LEU A 1 91 ? 13.012 44.647 123.511 1.00 70.42 165 LEU A O 1
ATOM 702 N N . LEU A 1 92 ? 14.644 43.105 123.212 1.00 69.43 166 LEU A N 1
ATOM 703 C CA . LEU A 1 92 ? 14.286 42.276 124.356 1.00 71.20 166 LEU A CA 1
ATOM 704 C C . LEU A 1 92 ? 14.472 42.996 125.692 1.00 73.61 166 LEU A C 1
ATOM 705 O O . LEU A 1 92 ? 13.649 42.850 126.600 1.00 72.92 166 LEU A O 1
ATOM 710 N N . SER A 1 93 ? 15.538 43.787 125.800 1.00 74.35 167 SER A N 1
ATOM 711 C CA . SER A 1 93 ? 15.785 44.551 127.021 1.00 77.79 167 SER A CA 1
ATOM 712 C C . SER A 1 93 ? 14.925 45.818 127.115 1.00 79.32 167 SER A C 1
ATOM 713 O O . SER A 1 93 ? 14.731 46.347 128.211 1.00 80.06 167 SER A O 1
ATOM 716 N N . VAL A 1 94 ? 14.428 46.304 125.974 1.00 80.31 168 VAL A N 1
ATOM 717 C CA . VAL A 1 94 ? 13.390 47.346 125.955 1.00 79.42 168 VAL A CA 1
ATOM 718 C C . VAL A 1 94 ? 12.095 46.755 126.528 1.00 79.70 168 VAL A C 1
ATOM 719 O O . VAL A 1 94 ? 11.435 47.378 127.361 1.00 77.84 168 VAL A O 1
ATOM 723 N N . LYS A 1 95 ? 11.775 45.533 126.103 1.00 79.12 169 LYS A N 1
ATOM 724 C CA . LYS A 1 95 ? 10.568 44.833 126.535 1.00 82.56 169 LYS A CA 1
ATOM 725 C C . LYS A 1 95 ? 10.527 44.496 128.031 1.00 85.88 169 LYS A C 1
ATOM 726 O O . LYS A 1 95 ? 9.463 44.561 128.651 1.00 88.06 169 LYS A O 1
ATOM 732 N N . GLU A 1 96 ? 11.675 44.157 128.613 1.00 88.58 170 GLU A N 1
ATOM 733 C CA . GLU A 1 96 ? 11.697 43.691 130.000 1.00 91.75 170 GLU A CA 1
ATOM 734 C C . GLU A 1 96 ? 12.114 44.736 131.030 1.00 91.67 170 GLU A C 1
ATOM 735 O O . GLU A 1 96 ? 11.557 44.775 132.126 1.00 93.06 170 GLU A O 1
ATOM 741 N N . SER A 1 97 ? 13.088 45.578 130.690 1.00 92.87 171 SER A N 1
ATOM 742 C CA . SER A 1 97 ? 13.587 46.579 131.642 1.00 94.05 171 SER A CA 1
ATOM 743 C C . SER A 1 97 ? 12.903 47.947 131.520 1.00 93.31 171 SER A C 1
ATOM 744 O O . SER A 1 97 ? 12.919 48.738 132.468 1.00 93.89 171 SER A O 1
ATOM 747 N N . ILE A 1 98 ? 12.302 48.219 130.363 1.00 92.26 172 ILE A N 1
ATOM 748 C CA . ILE A 1 98 ? 11.629 49.501 130.117 1.00 91.63 172 ILE A CA 1
ATOM 749 C C . ILE A 1 98 ? 10.110 49.309 129.990 1.00 90.30 172 ILE A C 1
ATOM 750 O O . ILE A 1 98 ? 9.327 50.114 130.509 1.00 89.47 172 ILE A O 1
ATOM 755 N N . LEU A 1 99 ? 9.708 48.229 129.326 1.00 87.93 173 LEU A N 1
ATOM 756 C CA . LEU A 1 99 ? 8.291 47.936 129.098 1.00 86.88 173 LEU A CA 1
ATOM 757 C C . LEU A 1 99 ? 7.697 46.902 130.068 1.00 89.52 173 LEU A C 1
ATOM 758 O O . LEU A 1 99 ? 6.479 46.708 130.097 1.00 89.42 173 LEU A O 1
ATOM 763 N N . HIS A 1 100 ? 8.571 46.251 130.841 1.00 91.65 174 HIS A N 1
ATOM 764 C CA . HIS A 1 100 ? 8.209 45.375 131.979 1.00 94.34 174 HIS A CA 1
ATOM 765 C C . HIS A 1 100 ? 7.345 44.142 131.686 1.00 95.75 174 HIS A C 1
ATOM 766 O O . HIS A 1 100 ? 6.611 43.686 132.568 1.00 96.71 174 HIS A O 1
ATOM 773 N N . GLU A 1 101 ? 7.428 43.591 130.476 1.00 96.50 175 GLU A N 1
ATOM 774 C CA . GLU A 1 101 ? 6.734 42.328 130.195 1.00 99.27 175 GLU A CA 1
ATOM 775 C C . GLU A 1 101 ? 7.644 41.101 130.305 1.00 102.84 175 GLU A C 1
ATOM 776 O O . GLU A 1 101 ? 8.867 41.208 130.179 1.00 104.65 175 GLU A O 1
ATOM 782 N N . ASN A 1 102 ? 7.027 39.945 130.556 1.00 106.10 176 ASN A N 1
ATOM 783 C CA . ASN A 1 102 ? 7.720 38.658 130.562 1.00 109.43 176 ASN A CA 1
ATOM 784 C C . ASN A 1 102 ? 8.084 38.240 129.136 1.00 110.18 176 ASN A C 1
ATOM 785 O O . ASN A 1 102 ? 7.214 38.164 128.263 1.00 109.13 176 ASN A O 1
ATOM 790 N N . VAL A 1 103 ? 9.371 37.982 128.906 1.00 111.50 177 VAL A N 1
ATOM 791 C CA . VAL A 1 103 ? 9.869 37.665 127.563 1.00 112.45 177 VAL A CA 1
ATOM 792 C C . VAL A 1 103 ? 10.666 36.361 127.467 1.00 113.61 177 VAL A C 1
ATOM 793 O O . VAL A 1 103 ? 11.369 35.969 128.403 1.00 111.88 177 VAL A O 1
ATOM 797 N N . GLU A 1 104 ? 10.529 35.702 126.318 1.00 116.08 178 GLU A N 1
ATOM 798 C CA . GLU A 1 104 ? 11.308 34.519 125.971 1.00 118.45 178 GLU A CA 1
ATOM 799 C C . GLU A 1 104 ? 12.741 34.904 125.610 1.00 119.35 178 GLU A C 1
ATOM 800 O O . GLU A 1 104 ? 12.964 35.821 124.814 1.00 119.53 178 GLU A O 1
ATOM 806 N N . TYR A 1 105 ? 13.707 34.203 126.200 1.00 119.03 179 TYR A N 1
ATOM 807 C CA . TYR A 1 105 ? 15.119 34.429 125.895 1.00 117.96 179 TYR A CA 1
ATOM 808 C C . TYR A 1 105 ? 15.763 33.218 125.217 1.00 119.01 179 TYR A C 1
ATOM 809 O O . TYR A 1 105 ? 15.611 32.088 125.692 1.00 118.85 179 TYR A O 1
ATOM 818 N N . PRO A 1 106 ? 16.484 33.453 124.098 1.00 119.55 180 PRO A N 1
ATOM 819 C CA . PRO A 1 106 ? 17.235 32.404 123.399 1.00 119.09 180 PRO A CA 1
ATOM 820 C C . PRO A 1 106 ? 18.485 31.975 124.168 1.00 118.50 180 PRO A C 1
ATOM 821 O O . PRO A 1 106 ? 18.809 32.557 125.207 1.00 119.10 180 PRO A O 1
ATOM 825 N N . GLU A 1 107 ? 19.183 30.966 123.655 1.00 117.26 181 GLU A N 1
ATOM 826 C CA . GLU A 1 107 ? 20.371 30.442 124.328 1.00 117.05 181 GLU A CA 1
ATOM 827 C C . GLU A 1 107 ? 21.611 31.320 124.129 1.00 114.52 181 GLU A C 1
ATOM 828 O O . GLU A 1 107 ? 22.552 31.260 124.923 1.00 115.89 181 GLU A O 1
ATOM 834 N N . GLN A 1 108 ? 21.602 32.132 123.073 1.00 109.89 182 GLN A N 1
ATOM 835 C CA . GLN A 1 108 ? 22.672 33.092 122.813 1.00 105.48 182 GLN A CA 1
ATOM 836 C C . GLN A 1 108 ? 22.082 34.486 122.621 1.00 100.69 182 GLN A C 1
ATOM 837 O O . GLN A 1 108 ? 21.334 34.720 121.668 1.00 99.53 182 GLN A O 1
ATOM 843 N N . TYR A 1 109 ? 22.414 35.399 123.535 1.00 94.70 183 TYR A N 1
ATOM 844 C CA . TYR A 1 109 ? 21.961 36.797 123.471 1.00 88.94 183 TYR A CA 1
ATOM 845 C C . TYR A 1 109 ? 22.925 37.753 124.176 1.00 85.35 183 TYR A C 1
ATOM 846 O O . TYR A 1 109 ? 23.681 37.347 125.062 1.00 83.92 183 TYR A O 1
ATOM 855 N N . TYR A 1 110 ? 22.891 39.022 123.778 1.00 82.28 184 TYR A N 1
ATOM 856 C CA . TYR A 1 110 ? 23.761 40.034 124.378 1.00 81.57 184 TYR A CA 1
ATOM 857 C C . TYR A 1 110 ? 23.108 40.727 125.579 1.00 80.99 184 TYR A C 1
ATOM 858 O O . TYR A 1 110 ? 21.998 41.260 125.486 1.00 80.07 184 TYR A O 1
ATOM 867 N N . LYS A 1 111 ? 23.821 40.706 126.701 1.00 79.31 185 LYS A N 1
ATOM 868 C CA . LYS A 1 111 ? 23.336 41.244 127.968 1.00 79.19 185 LYS A CA 1
ATOM 869 C C . LYS A 1 111 ? 24.404 42.119 128.619 1.00 78.70 185 LYS A C 1
ATOM 870 O O . LYS A 1 111 ? 25.590 42.008 128.294 1.00 79.31 185 LYS A O 1
ATOM 876 N N . GLY A 1 112 ? 23.979 42.987 129.533 1.00 76.39 186 GLY A N 1
ATOM 877 C CA . GLY A 1 112 ? 24.904 43.823 130.287 1.00 72.75 186 GLY A CA 1
ATOM 878 C C . GLY A 1 112 ? 24.428 45.245 130.492 1.00 72.24 186 GLY A C 1
ATOM 879 O O . GLY A 1 112 ? 23.360 45.633 130.017 1.00 73.27 186 GLY A O 1
ATOM 880 N N . GLU A 1 113 ? 25.237 46.018 131.208 1.00 71.65 187 GLU A N 1
ATOM 881 C CA . GLU A 1 113 ? 24.977 47.431 131.447 1.00 74.90 187 GLU A CA 1
ATOM 882 C C . GLU A 1 113 ? 24.905 48.216 130.134 1.00 72.49 187 GLU A C 1
ATOM 883 O O . GLU A 1 113 ? 24.085 49.127 130.001 1.00 71.64 187 GLU A O 1
ATOM 889 N N . TYR A 1 114 ? 25.742 47.845 129.162 1.00 67.13 188 TYR A N 1
ATOM 890 C CA . TYR A 1 114 ? 25.769 48.531 127.868 1.00 61.61 188 TYR A CA 1
ATOM 891 C C . TYR A 1 114 ? 24.502 48.285 127.048 1.00 58.80 188 TYR A C 1
ATOM 892 O O . TYR A 1 114 ? 24.078 49.158 126.293 1.00 53.23 188 TYR A O 1
ATOM 901 N N . ILE A 1 115 ? 23.912 47.101 127.204 1.00 60.60 189 ILE A N 1
ATOM 902 C CA . ILE A 1 115 ? 22.711 46.738 126.463 1.00 66.58 189 ILE A CA 1
ATOM 903 C C . ILE A 1 115 ? 21.480 47.491 126.987 1.00 69.28 189 ILE A C 1
ATOM 904 O O . ILE A 1 115 ? 20.601 47.859 126.202 1.00 71.21 189 ILE A O 1
ATOM 909 N N . VAL A 1 116 ? 21.445 47.754 128.295 1.00 68.22 190 VAL A N 1
ATOM 910 C CA . VAL A 1 116 ? 20.315 48.463 128.886 1.00 69.12 190 VAL A CA 1
ATOM 911 C C . VAL A 1 116 ? 20.407 49.979 128.668 1.00 69.87 190 VAL A C 1
ATOM 912 O O . VAL A 1 116 ? 19.378 50.639 128.536 1.00 70.94 190 VAL A O 1
ATOM 916 N N . ASP A 1 117 ? 21.631 50.515 128.604 1.00 71.31 191 ASP A N 1
ATOM 917 C CA . ASP A 1 117 ? 21.856 51.943 128.313 1.00 73.47 191 ASP A CA 1
ATOM 918 C C . ASP A 1 117 ? 21.457 52.284 126.877 1.00 71.79 191 ASP A C 1
ATOM 919 O O . ASP A 1 117 ? 20.858 53.331 126.608 1.00 69.28 191 ASP A O 1
ATOM 924 N N . LEU A 1 118 ? 21.802 51.374 125.972 1.00 68.30 192 LEU A N 1
ATOM 925 C CA . LEU A 1 118 ? 21.526 51.498 124.554 1.00 68.71 192 LEU A CA 1
ATOM 926 C C . LEU A 1 118 ? 20.032 51.333 124.274 1.00 70.07 192 LEU A C 1
ATOM 927 O O . LEU A 1 118 ? 19.491 52.002 123.395 1.00 69.29 192 LEU A O 1
ATOM 932 N N . ALA A 1 119 ? 19.381 50.445 125.031 1.00 70.60 193 ALA A N 1
ATOM 933 C CA . ALA A 1 119 ? 17.927 50.271 124.992 1.00 70.85 193 ALA A CA 1
ATOM 934 C C . ALA A 1 119 ? 17.172 51.530 125.429 1.00 72.49 193 ALA A C 1
ATOM 935 O O . ALA A 1 119 ? 16.108 51.838 124.892 1.00 71.19 193 ALA A O 1
ATOM 937 N N . LYS A 1 120 ? 17.725 52.239 126.413 1.00 74.99 194 LYS A N 1
ATOM 938 C CA . LYS A 1 120 ? 17.177 53.513 126.872 1.00 80.42 194 LYS A CA 1
ATOM 939 C C . LYS A 1 120 ? 17.381 54.596 125.824 1.00 79.58 194 LYS A C 1
ATOM 940 O O . LYS A 1 120 ? 16.531 55.476 125.662 1.00 80.93 194 LYS A O 1
ATOM 946 N N . GLU A 1 121 ? 18.515 54.529 125.126 1.00 79.40 195 GLU A N 1
ATOM 947 C CA . GLU A 1 121 ? 18.793 55.412 123.998 1.00 81.12 195 GLU A CA 1
ATOM 948 C C . GLU A 1 121 ? 17.842 55.109 122.848 1.00 77.00 195 GLU A C 1
ATOM 949 O O . GLU A 1 121 ? 17.366 56.027 122.180 1.00 74.40 195 GLU A O 1
ATOM 955 N N . ALA A 1 122 ? 17.567 53.820 122.641 1.00 75.23 196 ALA A N 1
ATOM 956 C CA . ALA A 1 122 ? 16.690 53.351 121.567 1.00 74.79 196 ALA A CA 1
ATOM 957 C C . ALA A 1 122 ? 15.242 53.777 121.780 1.00 74.07 196 ALA A C 1
ATOM 958 O O . ALA A 1 122 ? 14.589 54.257 120.853 1.00 72.77 196 ALA A O 1
ATOM 960 N N . PHE A 1 123 ? 14.757 53.602 123.006 1.00 77.10 197 PHE A N 1
ATOM 961 C CA . PHE A 1 123 ? 13.381 53.934 123.366 1.00 80.45 197 PHE A CA 1
ATOM 962 C C . PHE A 1 123 ? 13.095 55.431 123.259 1.00 83.27 197 PHE A C 1
ATOM 963 O O . PHE A 1 123 ? 11.985 55.830 122.903 1.00 85.52 197 PHE A O 1
ATOM 971 N N . GLU A 1 124 ? 14.107 56.244 123.556 1.00 85.51 198 GLU A N 1
ATOM 972 C CA . GLU A 1 124 ? 14.008 57.701 123.479 1.00 87.57 198 GLU A CA 1
ATOM 973 C C . GLU A 1 124 ? 13.997 58.210 122.036 1.00 86.05 198 GLU A C 1
ATOM 974 O O . GLU A 1 124 ? 13.307 59.181 121.717 1.00 86.73 198 GLU A O 1
ATOM 980 N N . LYS A 1 125 ? 14.762 57.542 121.176 1.00 84.00 199 LYS A N 1
ATOM 981 C CA . LYS A 1 125 ? 14.927 57.933 119.777 1.00 82.66 199 LYS A CA 1
ATOM 982 C C . LYS A 1 125 ? 13.736 57.507 118.912 1.00 81.84 199 LYS A C 1
ATOM 983 O O . LYS A 1 125 ? 13.210 58.300 118.127 1.00 81.01 199 LYS A O 1
ATOM 989 N N . PHE A 1 126 ? 13.310 56.258 119.074 1.00 80.35 200 PHE A N 1
ATOM 990 C CA . PHE A 1 126 ? 12.344 55.651 118.167 1.00 80.45 200 PHE A CA 1
ATOM 991 C C . PHE A 1 126 ? 10.909 55.662 118.680 1.00 81.24 200 PHE A C 1
ATOM 992 O O . PHE A 1 126 ? 9.966 55.632 117.887 1.00 80.19 200 PHE A O 1
ATOM 1000 N N . GLY A 1 127 ? 10.750 55.690 120.001 1.00 82.24 201 GLY A N 1
ATOM 1001 C CA . GLY A 1 127 ? 9.430 55.627 120.623 1.00 81.85 201 GLY A CA 1
ATOM 1002 C C . GLY A 1 127 ? 8.913 54.205 120.756 1.00 82.30 201 GLY A C 1
ATOM 1003 O O . GLY A 1 127 ? 9.387 53.297 120.071 1.00 80.82 201 GLY A O 1
ATOM 1004 N N . LYS A 1 128 ? 7.920 54.035 121.630 1.00 84.06 202 LYS A N 1
ATOM 1005 C CA . LYS A 1 128 ? 7.323 52.737 121.983 1.00 84.89 202 LYS A CA 1
ATOM 1006 C C . LYS A 1 128 ? 6.810 51.933 120.786 1.00 84.75 202 LYS A C 1
ATOM 1007 O O . LYS A 1 128 ? 6.940 50.705 120.754 1.00 82.69 202 LYS A O 1
ATOM 1013 N N . GLU A 1 129 ? 6.252 52.655 119.814 1.00 85.80 203 GLU A N 1
ATOM 1014 C CA . GLU A 1 129 ? 5.622 52.106 118.609 1.00 87.70 203 GLU A CA 1
ATOM 1015 C C . GLU A 1 129 ? 6.553 51.241 117.758 1.00 84.85 203 GLU A C 1
ATOM 1016 O O . GLU A 1 129 ? 6.120 50.235 117.184 1.00 82.55 203 GLU A O 1
ATOM 1022 N N . PHE A 1 130 ? 7.830 51.586 117.792 1.00 81.67 204 PHE A N 1
ATOM 1023 C CA . PHE A 1 130 ? 8.841 51.048 116.904 1.00 78.54 204 PHE A CA 1
ATOM 1024 C C . PHE A 1 130 ? 9.182 49.614 117.229 1.00 76.35 204 PHE A C 1
ATOM 1025 O O . PHE A 1 130 ? 9.559 48.839 116.391 1.00 75.56 204 PHE A O 1
ATOM 1033 N N . PHE A 1 131 ? 9.046 49.273 118.480 1.00 75.11 205 PHE A N 1
ATOM 1034 C CA . PHE A 1 131 ? 9.620 48.044 119.017 1.00 76.20 205 PHE A CA 1
ATOM 1035 C C . PHE A 1 131 ? 8.821 46.767 118.754 1.00 76.31 205 PHE A C 1
ATOM 1036 O O . PHE A 1 131 ? 8.141 46.234 119.633 1.00 78.30 205 PHE A O 1
ATOM 1044 N N . SER A 1 132 ? 8.939 46.291 117.517 1.00 78.06 206 SER A N 1
ATOM 1045 C CA . SER A 1 132 ? 8.392 45.007 117.089 1.00 81.09 206 SER A CA 1
ATOM 1046 C C . SER A 1 132 ? 9.441 44.256 116.267 1.00 82.24 206 SER A C 1
ATOM 1047 O O . SER A 1 132 ? 10.430 44.855 115.830 1.00 83.13 206 SER A O 1
ATOM 1050 N N . GLU A 1 133 ? 9.210 42.957 116.053 1.00 83.38 207 GLU A N 1
ATOM 1051 C CA . GLU A 1 133 ? 10.147 42.064 115.347 1.00 84.36 207 GLU A CA 1
ATOM 1052 C C . GLU A 1 133 ? 10.514 42.467 113.914 1.00 83.74 207 GLU A C 1
ATOM 1053 O O . GLU A 1 133 ? 11.552 42.043 113.401 1.00 84.60 207 GLU A O 1
ATOM 1059 N N . GLU A 1 134 ? 9.668 43.273 113.276 1.00 82.57 208 GLU A N 1
ATOM 1060 C CA . GLU A 1 134 ? 9.916 43.721 111.905 1.00 85.16 208 GLU A CA 1
ATOM 1061 C C . GLU A 1 134 ? 10.961 44.831 111.818 1.00 80.63 208 GLU A C 1
ATOM 1062 O O . GLU A 1 134 ? 11.569 45.035 110.765 1.00 80.26 208 GLU A O 1
ATOM 1068 N N . ASN A 1 135 ? 11.165 45.541 112.924 1.00 77.77 209 ASN A N 1
ATOM 1069 C CA . ASN A 1 135 ? 12.117 46.646 112.961 1.00 76.66 209 ASN A CA 1
ATOM 1070 C C . ASN A 1 135 ? 13.502 46.282 113.516 1.00 73.00 209 ASN A C 1
ATOM 1071 O O . ASN A 1 135 ? 14.347 47.164 113.685 1.00 70.75 209 ASN A O 1
ATOM 1076 N N . ILE A 1 136 ? 13.723 44.991 113.788 1.00 67.50 210 ILE A N 1
ATOM 1077 C CA . ILE A 1 136 ? 15.016 44.498 114.295 1.00 63.59 210 ILE A CA 1
ATOM 1078 C C . ILE A 1 136 ? 16.236 44.912 113.449 1.00 65.48 210 ILE A C 1
ATOM 1079 O O . ILE A 1 136 ? 17.178 45.463 114.013 1.00 64.30 210 ILE A O 1
ATOM 1084 N N . PRO A 1 137 ? 16.224 44.674 112.110 1.00 67.78 211 PRO A N 1
ATOM 1085 C CA . PRO A 1 137 ? 17.411 45.114 111.360 1.00 68.22 211 PRO A CA 1
ATOM 1086 C C . PRO A 1 137 ? 17.566 46.630 111.216 1.00 67.41 211 PRO A C 1
ATOM 1087 O O . PRO A 1 137 ? 18.676 47.099 110.980 1.00 67.86 211 PRO A O 1
ATOM 1091 N N . SER A 1 138 ? 16.476 47.381 111.358 1.00 65.73 212 SER A N 1
ATOM 1092 C CA . SER A 1 138 ? 16.564 48.841 111.443 1.00 68.18 212 SER A CA 1
ATOM 1093 C C . SER A 1 138 ? 17.197 49.265 112.770 1.00 66.30 212 SER A C 1
ATOM 1094 O O . SER A 1 138 ? 17.938 50.255 112.826 1.00 61.32 212 SER A O 1
ATOM 1097 N N . LEU A 1 139 ? 16.893 48.502 113.823 1.00 62.90 213 LEU A N 1
ATOM 1098 C CA . LEU A 1 139 ? 17.410 48.737 115.167 1.00 63.88 213 LEU A CA 1
ATOM 1099 C C . LEU A 1 139 ? 18.886 48.348 115.223 1.00 63.06 213 LEU A C 1
ATOM 1100 O O . LEU A 1 139 ? 19.702 49.086 115.773 1.00 61.46 213 LEU A O 1
ATOM 1105 N N . ALA A 1 140 ? 19.202 47.190 114.640 1.00 57.83 214 ALA A N 1
ATOM 1106 C CA . ALA A 1 140 ? 20.564 46.671 114.550 1.00 52.96 214 ALA A CA 1
ATOM 1107 C C . ALA A 1 140 ? 21.520 47.593 113.794 1.00 53.44 214 ALA A C 1
ATOM 1108 O O . ALA A 1 140 ? 22.657 47.758 114.219 1.00 52.73 214 ALA A O 1
ATOM 1110 N N . ASP A 1 141 ? 21.059 48.187 112.692 1.00 54.32 215 ASP A N 1
ATOM 1111 C CA . ASP A 1 141 ? 21.862 49.152 111.925 1.00 60.07 215 ASP A CA 1
ATOM 1112 C C . ASP A 1 141 ? 22.218 50.391 112.742 1.00 57.78 215 ASP A C 1
ATOM 1113 O O . ASP A 1 141 ? 23.366 50.855 112.717 1.00 55.11 215 ASP A O 1
ATOM 1118 N N . TRP A 1 142 ? 21.217 50.916 113.453 1.00 57.19 216 TRP A N 1
ATOM 1119 C CA . TRP A 1 142 ? 21.376 52.065 114.347 1.00 55.69 216 TRP A CA 1
ATOM 1120 C C . TRP A 1 142 ? 22.293 51.700 115.509 1.00 51.46 216 TRP A C 1
ATOM 1121 O O . TRP A 1 142 ? 23.134 52.501 115.918 1.00 49.12 216 TRP A O 1
ATOM 1132 N N . ALA A 1 143 ? 22.100 50.494 116.032 1.00 43.81 217 ALA A N 1
ATOM 1133 C CA . ALA A 1 143 ? 22.837 50.000 117.187 1.00 49.49 217 ALA A CA 1
ATOM 1134 C C . ALA A 1 143 ? 24.308 49.768 116.887 1.00 50.63 217 ALA A C 1
ATOM 1135 O O . ALA A 1 143 ? 25.162 50.223 117.643 1.00 50.41 217 ALA A O 1
ATOM 1137 N N . LYS A 1 144 ? 24.591 49.070 115.784 1.00 51.30 218 LYS A N 1
ATOM 1138 C CA . LYS A 1 144 ? 25.960 48.715 115.420 1.00 54.29 218 LYS A CA 1
ATOM 1139 C C . LYS A 1 144 ? 26.798 49.961 115.162 1.00 57.71 218 LYS A C 1
ATOM 1140 O O . LYS A 1 144 ? 28.011 49.947 115.379 1.00 59.41 218 LYS A O 1
ATOM 1146 N N . ASP A 1 145 ? 26.140 51.028 114.705 1.00 58.67 219 ASP A N 1
ATOM 1147 C CA . ASP A 1 145 ? 26.784 52.323 114.532 1.00 62.78 219 ASP A CA 1
ATOM 1148 C C . ASP A 1 145 ? 27.113 52.978 115.874 1.00 61.34 219 ASP A C 1
ATOM 1149 O O . ASP A 1 145 ? 28.125 53.665 115.993 1.00 59.68 219 ASP A O 1
ATOM 1154 N N . LYS A 1 146 ? 26.257 52.759 116.872 1.00 57.95 220 LYS A N 1
ATOM 1155 C CA . LYS A 1 146 ? 26.497 53.272 118.221 1.00 59.15 220 LYS A CA 1
ATOM 1156 C C . LYS A 1 146 ? 27.632 52.494 118.884 1.00 56.92 220 LYS A C 1
ATOM 1157 O O . LYS A 1 146 ? 28.484 53.082 119.550 1.00 51.43 220 LYS A O 1
ATOM 1163 N N . MET A 1 147 ? 27.639 51.176 118.684 1.00 53.64 221 MET A N 1
ATOM 1164 C CA . MET A 1 147 ? 28.698 50.311 119.203 1.00 52.26 221 MET A CA 1
ATOM 1165 C C . MET A 1 147 ? 30.053 50.577 118.570 1.00 51.10 221 MET A C 1
ATOM 1166 O O . MET A 1 147 ? 31.076 50.465 119.233 1.00 53.82 221 MET A O 1
ATOM 1171 N N . LEU A 1 148 ? 30.049 50.936 117.294 1.00 48.37 222 LEU A N 1
ATOM 1172 C CA . LEU A 1 148 ? 31.269 51.311 116.602 1.00 53.02 222 LEU A CA 1
ATOM 1173 C C . LEU A 1 148 ? 31.803 52.629 117.141 1.00 50.93 222 LEU A C 1
ATOM 1174 O O . LEU A 1 148 ? 33.016 52.828 117.203 1.00 54.53 222 LEU A O 1
ATOM 1179 N N . VAL A 1 149 ? 30.892 53.523 117.523 1.00 47.01 223 VAL A N 1
ATOM 1180 C CA . VAL A 1 149 ? 31.247 54.761 118.209 1.00 46.59 223 VAL A CA 1
ATOM 1181 C C . VAL A 1 149 ? 31.855 54.422 119.576 1.00 45.13 223 VAL A C 1
ATOM 1182 O O . VAL A 1 149 ? 32.888 54.993 119.949 1.00 41.87 223 VAL A O 1
ATOM 1186 N N . LEU A 1 150 ? 31.234 53.468 120.280 1.00 36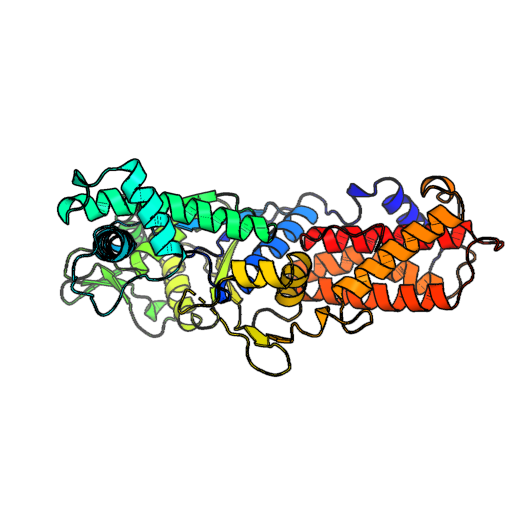.52 224 LEU A N 1
ATOM 1187 C CA . LEU A 1 150 ? 31.715 52.987 121.577 1.00 43.76 224 LEU A CA 1
ATOM 1188 C C . LEU A 1 150 ? 33.105 52.351 121.488 1.00 45.28 224 LEU A C 1
ATOM 1189 O O . LEU A 1 150 ? 33.982 52.652 122.303 1.00 46.73 224 LEU A O 1
ATOM 1194 N N . ILE A 1 151 ? 33.290 51.476 120.500 1.00 43.04 225 ILE A N 1
ATOM 1195 C CA . ILE A 1 151 ? 34.562 50.801 120.276 1.00 35.79 225 ILE A CA 1
ATOM 1196 C C . ILE A 1 151 ? 35.651 51.832 119.965 1.00 39.19 225 ILE A C 1
ATOM 1197 O O . ILE A 1 151 ? 36.744 51.771 120.527 1.00 42.78 225 ILE A O 1
ATOM 1202 N N . LYS A 1 152 ? 35.334 52.802 119.114 1.00 38.94 226 LYS A N 1
ATOM 1203 C CA . LYS A 1 152 ? 36.278 53.877 118.806 1.00 41.37 226 LYS A CA 1
ATOM 1204 C C . LYS A 1 152 ? 36.739 54.635 120.047 1.00 41.99 226 LYS A C 1
ATOM 1205 O O . LYS A 1 152 ? 37.930 54.920 120.188 1.00 45.45 226 LYS A O 1
ATOM 1211 N N . GLN A 1 153 ? 35.816 54.917 120.964 1.00 45.12 227 GLN A N 1
ATOM 1212 C CA . GLN A 1 153 ? 36.200 55.615 122.194 1.00 50.21 227 GLN A CA 1
ATOM 1213 C C . GLN A 1 153 ? 36.883 54.721 123.235 1.00 44.82 227 GLN A C 1
ATOM 1214 O O . GLN A 1 153 ? 37.715 55.205 124.002 1.00 46.99 227 GLN A O 1
ATOM 1220 N N . ASN A 1 154 ? 36.556 53.423 123.225 1.00 38.60 228 ASN A N 1
ATOM 1221 C CA . ASN A 1 154 ? 37.302 52.400 123.974 1.00 37.48 228 ASN A CA 1
ATOM 1222 C C . ASN A 1 154 ? 38.774 52.431 123.584 1.00 38.57 228 ASN A C 1
ATOM 1223 O O . ASN A 1 154 ? 39.648 52.396 124.440 1.00 42.53 228 ASN A O 1
ATOM 1228 N N . LEU A 1 155 ? 39.026 52.515 122.281 1.00 38.11 229 LEU A N 1
ATOM 1229 C CA . LEU A 1 155 ? 40.368 52.611 121.734 1.00 38.48 229 LEU A CA 1
ATOM 1230 C C . LEU A 1 155 ? 41.021 53.964 122.011 1.00 41.77 229 LEU A C 1
ATOM 1231 O O . LEU A 1 155 ? 42.216 54.034 122.272 1.00 40.11 229 LEU A O 1
ATOM 1236 N N . GLU A 1 156 ? 40.237 55.036 121.944 1.00 43.67 230 GLU A N 1
ATOM 1237 C CA . GLU A 1 156 ? 40.758 56.380 122.176 1.00 46.33 230 GLU A CA 1
ATOM 1238 C C . GLU A 1 156 ? 41.196 56.542 123.629 1.00 43.32 230 GLU A C 1
ATOM 1239 O O . GLU A 1 156 ? 42.149 57.258 123.921 1.00 44.81 230 GLU A O 1
ATOM 1245 N N . GLN A 1 157 ? 40.487 55.865 124.528 1.00 43.61 231 GLN A N 1
ATOM 1246 C CA . GLN A 1 157 ? 40.834 55.810 125.946 1.00 46.98 231 GLN A CA 1
ATOM 1247 C C . GLN A 1 157 ? 42.239 55.245 126.170 1.00 46.01 231 GLN A C 1
ATOM 1248 O O . GLN A 1 157 ? 42.954 55.690 127.064 1.00 47.84 231 GLN A O 1
ATOM 1254 N N . ALA A 1 158 ? 42.631 54.283 125.336 1.00 44.75 232 ALA A N 1
ATOM 1255 C CA . ALA A 1 158 ? 43.971 53.701 125.378 1.00 36.03 232 ALA A CA 1
ATOM 1256 C C . ALA A 1 158 ? 44.932 54.367 124.395 1.00 41.46 232 ALA A C 1
ATOM 1257 O O . ALA A 1 158 ? 45.994 53.810 124.082 1.00 40.59 232 ALA A O 1
ATOM 1259 N N . LYS A 1 159 ? 44.559 55.559 123.922 1.00 37.51 233 LYS A N 1
ATOM 1260 C CA . LYS A 1 159 ? 45.363 56.369 122.989 1.00 39.67 233 LYS A CA 1
ATOM 1261 C C . LYS A 1 159 ? 45.535 55.723 121.602 1.00 40.73 233 LYS A C 1
ATOM 1262 O O . LYS A 1 159 ? 46.555 55.921 120.925 1.00 39.45 233 LYS A O 1
ATOM 1268 N N . ILE A 1 160 ? 44.521 54.969 121.184 1.00 35.07 234 ILE A N 1
ATOM 1269 C CA . ILE A 1 160 ? 44.548 54.270 119.902 1.00 35.69 234 ILE A CA 1
ATOM 1270 C C . ILE A 1 160 ? 43.518 54.839 118.933 1.00 39.83 234 ILE A C 1
ATOM 1271 O O . ILE A 1 160 ? 42.324 54.877 119.229 1.00 38.84 234 ILE A O 1
ATOM 1276 N N . LYS A 1 161 ? 43.997 55.294 117.780 1.00 45.23 235 LYS A N 1
ATOM 1277 C CA . LYS A 1 161 ? 43.130 55.683 116.669 1.00 45.47 235 LYS A CA 1
ATOM 1278 C C . LYS A 1 161 ? 43.520 54.877 115.431 1.00 41.22 235 LYS A C 1
ATOM 1279 O O . LYS A 1 161 ? 44.697 54.793 115.092 1.00 38.59 235 LYS A O 1
ATOM 1285 N N . ILE A 1 162 ? 42.534 54.272 114.776 1.00 40.11 236 ILE A N 1
ATOM 1286 C CA . ILE A 1 162 ? 42.761 53.492 113.554 1.00 35.84 236 ILE A CA 1
ATOM 1287 C C . ILE A 1 162 ? 42.313 54.323 112.339 1.00 41.29 236 ILE A C 1
ATOM 1288 O O . ILE A 1 162 ? 41.286 54.996 112.383 1.00 39.29 236 ILE A O 1
ATOM 1293 N N . ASP A 1 163 ? 43.109 54.305 111.273 1.00 42.48 237 ASP A N 1
ATOM 1294 C CA . ASP A 1 163 ? 42.943 55.255 110.173 1.00 44.26 237 ASP A CA 1
ATOM 1295 C C . ASP A 1 163 ? 41.837 54.943 109.155 1.00 45.87 237 ASP A C 1
ATOM 1296 O O . ASP A 1 163 ? 41.444 55.816 108.376 1.00 45.97 237 ASP A O 1
ATOM 1301 N N . SER A 1 164 ? 41.328 53.715 109.169 1.00 39.42 238 SER A N 1
ATOM 1302 C CA . SER A 1 164 ? 40.293 53.317 108.220 1.00 38.90 238 SER A CA 1
ATOM 1303 C C . SER A 1 164 ? 39.422 52.212 108.786 1.00 37.23 238 SER A C 1
ATOM 1304 O O . SER A 1 164 ? 39.925 51.172 109.195 1.00 41.39 238 SER A O 1
ATOM 1307 N N . TYR A 1 165 ? 38.115 52.439 108.802 1.00 36.45 239 TYR A N 1
ATOM 1308 C CA . TYR A 1 165 ? 37.153 51.405 109.175 1.00 38.62 239 TYR A CA 1
ATOM 1309 C C . TYR A 1 165 ? 36.420 50.963 107.908 1.00 42.70 239 TYR A C 1
ATOM 1310 O O . TYR A 1 165 ? 35.863 51.800 107.187 1.00 42.67 239 TYR A O 1
ATOM 1319 N N . VAL A 1 166 ? 36.436 49.661 107.626 1.00 42.90 240 VAL A N 1
ATOM 1320 C CA . VAL A 1 166 ? 35.813 49.132 106.402 1.00 44.39 240 VAL A CA 1
ATOM 1321 C C . VAL A 1 166 ? 34.656 48.182 106.700 1.00 45.69 240 VAL A C 1
ATOM 1322 O O . VAL A 1 166 ? 34.708 47.409 107.648 1.00 52.54 240 VAL A O 1
ATOM 1326 N N . SER A 1 167 ? 33.626 48.232 105.863 1.00 50.26 241 SER A N 1
ATOM 1327 C CA . SER A 1 167 ? 32.415 47.450 106.073 1.00 48.98 241 SER A CA 1
ATOM 1328 C C . SER A 1 167 ? 32.421 46.136 105.294 1.00 47.69 241 SER A C 1
ATOM 1329 O O . SER A 1 167 ? 32.796 46.102 104.126 1.00 48.98 241 SER A O 1
ATOM 1332 N N . GLU A 1 168 ? 32.004 45.067 105.967 1.00 47.23 242 GLU A N 1
ATOM 1333 C CA . GLU A 1 168 ? 31.745 43.762 105.359 1.00 55.02 242 GLU A CA 1
ATOM 1334 C C . GLU A 1 168 ? 30.729 43.883 104.216 1.00 58.24 242 GLU A C 1
ATOM 1335 O O . GLU A 1 168 ? 30.904 43.283 103.150 1.00 58.08 242 GLU A O 1
ATOM 1341 N N . ARG A 1 169 ? 29.693 44.693 104.441 1.00 62.88 243 ARG A N 1
ATOM 1342 C CA . ARG A 1 169 ? 28.610 44.909 103.479 1.00 61.88 243 ARG A CA 1
ATOM 1343 C C . ARG A 1 169 ? 29.059 45.474 102.134 1.00 62.54 243 ARG A C 1
ATOM 1344 O O . ARG A 1 169 ? 28.407 45.239 101.124 1.00 67.62 243 ARG A O 1
ATOM 1352 N N . SER A 1 170 ? 30.176 46.196 102.112 1.00 60.02 244 SER A N 1
ATOM 1353 C CA . SER A 1 170 ? 30.697 46.744 100.861 1.00 58.32 244 SER A CA 1
ATOM 1354 C C . SER A 1 170 ? 31.458 45.719 100.004 1.00 56.43 244 SER A C 1
ATOM 1355 O O . SER A 1 170 ? 32.007 46.073 98.957 1.00 52.24 244 SER A O 1
ATOM 1358 N N . TYR A 1 171 ? 31.469 44.459 100.443 1.00 54.50 245 TYR A N 1
ATOM 1359 C CA . TYR A 1 171 ? 32.136 43.370 99.725 1.00 55.80 245 TYR A CA 1
ATOM 1360 C C . TYR A 1 171 ? 31.196 42.289 99.173 1.00 61.98 245 TYR A C 1
ATOM 1361 O O . TYR A 1 171 ? 31.657 41.204 98.796 1.00 61.02 245 TYR A O 1
ATOM 1370 N N . TYR A 1 172 ? 29.892 42.568 99.134 1.00 67.42 246 TYR A N 1
ATOM 1371 C CA A TYR A 1 172 ? 28.920 41.612 98.598 0.50 68.44 246 TYR A CA 1
ATOM 1372 C CA B TYR A 1 172 ? 28.931 41.600 98.604 0.50 70.42 246 TYR A CA 1
ATOM 1373 C C . TYR A 1 172 ? 29.009 41.518 97.078 1.00 69.28 246 TYR A C 1
ATOM 1374 O O . TYR A 1 172 ? 28.824 40.445 96.499 1.00 70.46 246 TYR A O 1
ATOM 1391 N N . ASP A 1 173 ? 29.309 42.650 96.444 1.00 66.26 247 ASP A N 1
ATOM 1392 C CA . ASP A 1 173 ? 29.499 42.724 95.002 1.00 65.82 247 ASP A CA 1
ATOM 1393 C C . ASP A 1 173 ? 30.855 42.169 94.555 1.00 61.21 247 ASP A C 1
ATOM 1394 O O . ASP A 1 173 ? 31.046 41.897 93.374 1.00 62.19 247 ASP A O 1
ATOM 1399 N N . ALA A 1 174 ? 31.785 41.997 95.494 1.00 52.87 248 ALA A N 1
ATOM 1400 C CA . ALA A 1 174 ? 33.171 41.630 95.178 1.00 48.14 248 ALA A CA 1
ATOM 1401 C C . ALA A 1 174 ? 33.444 40.127 95.172 1.00 44.08 248 ALA A C 1
ATOM 1402 O O . ALA A 1 174 ? 34.556 39.688 94.856 1.00 47.41 248 ALA A O 1
ATOM 1404 N N . LEU A 1 175 ? 32.432 39.342 95.522 1.00 43.35 249 LEU A N 1
ATOM 1405 C CA . LEU A 1 175 ? 32.576 37.894 95.651 1.00 43.10 249 LEU A CA 1
ATOM 1406 C C . LEU A 1 175 ? 32.861 37.201 94.316 1.00 45.58 249 LEU A C 1
ATOM 1407 O O . LEU A 1 175 ? 33.717 36.306 94.233 1.00 45.74 249 LEU A O 1
ATOM 1412 N N . ASN A 1 176 ? 32.136 37.628 93.287 1.00 40.98 250 ASN A N 1
ATOM 1413 C CA A ASN A 1 176 ? 32.269 37.022 91.974 0.50 44.46 250 ASN A CA 1
ATOM 1414 C CA B ASN A 1 176 ? 32.254 37.090 91.937 0.50 43.12 250 ASN A CA 1
ATOM 1415 C C . ASN A 1 176 ? 33.674 37.152 91.387 1.00 42.22 250 ASN A C 1
ATOM 1416 O O . ASN A 1 176 ? 34.205 36.168 90.860 1.00 45.61 250 ASN A O 1
ATOM 1425 N N . ALA A 1 177 ? 34.267 38.338 91.502 1.00 39.26 251 ALA A N 1
ATOM 1426 C CA . ALA A 1 177 ? 35.630 38.595 91.029 1.00 40.07 251 ALA A CA 1
ATOM 1427 C C . ALA A 1 177 ? 36.667 37.718 91.744 1.00 38.85 251 ALA A C 1
ATOM 1428 O O . ALA A 1 177 ? 37.651 37.295 91.138 1.00 40.46 251 ALA A O 1
ATOM 1430 N N . THR A 1 178 ? 36.423 37.441 93.024 1.00 36.81 252 THR A N 1
ATOM 1431 C CA . THR A 1 178 ? 37.257 36.537 93.819 1.00 35.47 252 THR A CA 1
ATOM 1432 C C . THR A 1 178 ? 37.154 35.101 93.296 1.00 38.16 252 THR A C 1
ATOM 1433 O O . THR A 1 178 ? 38.175 34.449 93.062 1.00 41.36 252 THR A O 1
ATOM 1437 N N . LEU A 1 179 ? 35.923 34.625 93.103 1.00 36.40 253 LEU A N 1
ATOM 1438 C CA . LEU A 1 179 ? 35.685 33.300 92.543 1.00 40.04 253 LEU A CA 1
ATOM 1439 C C . LEU A 1 179 ? 36.386 33.143 91.197 1.00 40.97 253 LEU A C 1
ATOM 1440 O O . LEU A 1 179 ? 37.132 32.183 90.984 1.00 33.27 253 LEU A O 1
ATOM 1445 N N . GLU A 1 180 ? 36.190 34.130 90.328 1.00 40.52 254 GLU A N 1
ATOM 1446 C CA . GLU A 1 180 ? 36.820 34.158 89.017 1.00 40.42 254 GLU A CA 1
ATOM 1447 C C . GLU A 1 180 ? 38.340 34.082 89.078 1.00 42.40 254 GLU A C 1
ATOM 1448 O O . GLU A 1 180 ? 38.944 33.251 88.394 1.00 41.03 254 GLU A O 1
ATOM 1454 N N . SER A 1 181 ? 38.944 34.927 89.913 1.00 37.66 255 SER A N 1
ATOM 1455 C CA . SER A 1 181 ? 40.402 34.968 90.057 1.00 38.99 255 SER A CA 1
ATOM 1456 C C . SER A 1 181 ? 40.934 33.647 90.602 1.00 39.75 255 SER A C 1
ATOM 1457 O O . SER A 1 181 ? 41.953 33.145 90.129 1.00 46.70 255 SER A O 1
ATOM 1460 N N . LEU A 1 182 ? 40.215 33.081 91.568 1.00 34.74 256 LEU A N 1
ATOM 1461 C CA . LEU A 1 182 ? 40.503 31.748 92.098 1.00 38.74 256 LEU A CA 1
ATOM 1462 C C . LEU A 1 182 ? 40.453 30.655 91.024 1.00 41.89 256 LEU A C 1
ATOM 1463 O O . LEU A 1 182 ? 41.284 29.745 91.031 1.00 38.23 256 LEU A O 1
ATOM 1468 N N . LYS A 1 183 ? 39.476 30.736 90.118 1.00 39.10 257 LYS A N 1
ATOM 1469 C CA . LYS A 1 183 ? 39.365 29.759 89.033 1.00 44.22 257 LYS A CA 1
ATOM 1470 C C . LYS A 1 183 ? 40.486 29.918 88.006 1.00 45.22 257 LYS A C 1
ATOM 1471 O O . LYS A 1 183 ? 41.008 28.927 87.501 1.00 47.26 257 LYS A O 1
ATOM 1477 N N . GLU A 1 184 ? 40.867 31.164 87.727 1.00 44.89 258 GLU A N 1
ATOM 1478 C CA . GLU A 1 184 ? 41.981 31.470 86.825 1.00 48.28 258 GLU A CA 1
ATOM 1479 C C . GLU A 1 184 ? 43.331 30.895 87.293 1.00 46.78 258 GLU A C 1
ATOM 1480 O O . GLU A 1 184 ? 44.265 30.784 86.499 1.00 50.84 258 GLU A O 1
ATOM 1486 N N . HIS A 1 185 ? 43.414 30.533 88.575 1.00 47.88 259 HIS A N 1
ATOM 1487 C CA . HIS A 1 185 ? 44.591 29.882 89.174 1.00 47.18 259 HIS A CA 1
ATOM 1488 C C . HIS A 1 185 ? 44.289 28.444 89.593 1.00 49.46 259 HIS A C 1
ATOM 1489 O O . HIS A 1 185 ? 45.091 27.816 90.297 1.00 54.49 259 HIS A O 1
ATOM 1496 N N . LYS A 1 186 ? 43.127 27.949 89.159 1.00 49.29 260 LYS A N 1
ATOM 1497 C CA . LYS A 1 186 ? 42.645 26.579 89.399 1.00 53.06 260 LYS A CA 1
ATOM 1498 C C . LYS A 1 186 ? 42.462 26.260 90.882 1.00 51.10 260 LYS A C 1
ATOM 1499 O O . LYS A 1 186 ? 42.699 25.133 91.327 1.00 56.38 260 LYS A O 1
ATOM 1505 N N . GLY A 1 187 ? 42.012 27.257 91.636 1.00 47.42 261 GLY A N 1
ATOM 1506 C CA . GLY A 1 187 ? 41.913 27.139 93.077 1.00 42.21 261 GLY A CA 1
ATOM 1507 C C . GLY A 1 187 ? 40.576 26.686 93.598 1.00 42.15 261 GLY A C 1
ATOM 1508 O O . GLY A 1 187 ? 40.437 26.428 94.789 1.00 43.26 261 GLY A O 1
ATOM 1509 N N . ILE A 1 188 ? 39.584 26.603 92.717 1.00 47.69 262 ILE A N 1
ATOM 1510 C CA . ILE A 1 188 ? 38.234 26.213 93.133 1.00 47.85 262 ILE A CA 1
ATOM 1511 C C . ILE A 1 188 ? 37.667 25.085 92.293 1.00 47.98 262 ILE A C 1
ATOM 1512 O O . ILE A 1 188 ? 38.049 24.916 91.133 1.00 47.92 262 ILE A O 1
ATOM 1517 N N . TYR A 1 189 ? 36.757 24.322 92.899 1.00 43.90 263 TYR A N 1
ATOM 1518 C CA . TYR A 1 189 ? 36.070 23.222 92.232 1.00 44.22 263 TYR A CA 1
ATOM 1519 C C . TYR A 1 189 ? 34.727 22.959 92.899 1.00 42.83 263 TYR A C 1
ATOM 1520 O O . TYR A 1 189 ? 34.548 23.266 94.074 1.00 39.42 263 TYR A O 1
ATOM 1529 N N . GLU A 1 190 ? 33.802 22.360 92.153 1.00 48.94 264 GLU A N 1
ATOM 1530 C CA . GLU A 1 190 ? 32.498 21.970 92.686 1.00 50.21 264 GLU A CA 1
ATOM 1531 C C . GLU A 1 190 ? 32.519 20.515 93.145 1.00 51.87 264 GLU A C 1
ATOM 1532 O O . GLU A 1 190 ? 33.084 19.646 92.469 1.00 49.90 264 GLU A O 1
ATOM 1538 N N . GLN A 1 191 ? 31.882 20.273 94.291 1.00 53.13 265 GLN A N 1
ATOM 1539 C CA . GLN A 1 191 ? 31.613 18.936 94.804 1.00 57.38 265 GLN A CA 1
ATOM 1540 C C . GLN A 1 191 ? 30.428 19.005 95.771 1.00 60.04 265 GLN A C 1
ATOM 1541 O O . GLN A 1 191 ? 30.342 19.942 96.574 1.00 60.09 265 GLN A O 1
ATOM 1547 N N . GLU A 1 192 ? 29.531 18.015 95.661 1.00 59.64 266 GLU A N 1
ATOM 1548 C CA A GLU A 1 192 ? 28.315 17.878 96.477 0.50 61.34 266 GLU A CA 1
ATOM 1549 C CA B GLU A 1 192 ? 28.350 17.888 96.533 0.50 62.95 266 GLU A CA 1
ATOM 1550 C C . GLU A 1 192 ? 27.485 19.155 96.603 1.00 61.82 266 GLU A C 1
ATOM 1551 O O . GLU A 1 192 ? 26.962 19.488 97.669 1.00 65.26 266 GLU A O 1
ATOM 1562 N N . GLY A 1 193 ? 27.351 19.862 95.484 1.00 62.41 267 GLY A N 1
ATOM 1563 C CA . GLY A 1 193 ? 26.578 21.105 95.436 1.00 60.74 267 GLY A CA 1
ATOM 1564 C C . GLY A 1 193 ? 27.263 22.302 96.076 1.00 59.06 267 GLY A C 1
ATOM 1565 O O . GLY A 1 193 ? 26.647 23.349 96.255 1.00 59.92 267 GLY A O 1
ATOM 1566 N N . LYS A 1 194 ? 28.542 22.153 96.407 1.00 54.84 268 LYS A N 1
ATOM 1567 C CA . LYS A 1 194 ? 29.302 23.213 97.058 1.00 52.10 268 LYS A CA 1
ATOM 1568 C C . LYS A 1 194 ? 30.504 23.596 96.223 1.00 49.75 268 LYS A C 1
ATOM 1569 O O . LYS A 1 194 ? 31.045 22.775 95.487 1.00 50.16 268 LYS A O 1
ATOM 1575 N N . ILE A 1 195 ? 30.926 24.849 96.351 1.00 46.82 269 ILE A N 1
ATOM 1576 C CA . ILE A 1 195 ? 32.179 25.301 95.758 1.00 45.67 269 ILE A CA 1
ATOM 1577 C C . ILE A 1 195 ? 33.246 25.294 96.852 1.00 48.82 269 ILE A C 1
ATOM 1578 O O . ILE A 1 195 ? 33.056 25.886 97.921 1.00 46.88 269 ILE A O 1
ATOM 1583 N N . TRP A 1 196 ? 34.349 24.603 96.573 1.00 47.72 270 TRP A N 1
ATOM 1584 C CA . TRP A 1 196 ? 35.437 24.398 97.521 1.00 46.54 270 TRP A CA 1
ATOM 1585 C C . TRP A 1 196 ? 36.704 25.110 97.065 1.00 43.83 270 TRP A C 1
ATOM 1586 O O . TRP A 1 196 ? 36.924 25.268 95.873 1.00 40.71 270 TRP A O 1
ATOM 1597 N N . LEU A 1 197 ? 37.529 25.532 98.023 1.00 42.92 271 LEU A N 1
ATOM 1598 C CA . LEU A 1 197 ? 38.902 25.963 97.751 1.00 42.94 271 LEU A CA 1
ATOM 1599 C C . LEU A 1 197 ? 39.843 24.766 97.899 1.00 41.14 271 LEU A C 1
ATOM 1600 O O . LEU A 1 197 ? 39.808 24.064 98.905 1.00 41.77 271 LEU A O 1
ATOM 1605 N N . ALA A 1 198 ? 40.698 24.554 96.904 1.00 44.51 272 ALA A N 1
ATOM 1606 C CA . ALA A 1 198 ? 41.627 23.423 96.891 1.00 44.60 272 ALA A CA 1
ATOM 1607 C C . ALA A 1 198 ? 42.892 23.719 97.693 1.00 45.56 272 ALA A C 1
ATOM 1608 O O . ALA A 1 198 ? 44.004 23.616 97.176 1.00 45.92 272 ALA A O 1
ATOM 1610 N N . SER A 1 199 ? 42.712 24.061 98.966 1.00 49.35 273 SER A N 1
ATOM 1611 C CA . SER A 1 199 ? 43.790 24.605 99.798 1.00 48.61 273 SER A CA 1
ATOM 1612 C C . SER A 1 199 ? 44.843 23.582 100.204 1.00 50.24 273 SER A C 1
ATOM 1613 O O . SER A 1 199 ? 45.993 23.949 100.467 1.00 51.54 273 SER A O 1
ATOM 1616 N N . SER A 1 200 ? 44.463 22.305 100.223 1.00 48.79 274 SER A N 1
ATOM 1617 C CA . SER A 1 200 ? 45.410 21.218 100.502 1.00 50.93 274 SER A CA 1
ATOM 1618 C C . SER A 1 200 ? 46.452 21.008 99.390 1.00 53.67 274 SER A C 1
ATOM 1619 O O . SER A 1 200 ? 47.460 20.332 99.602 1.00 58.53 274 SER A O 1
ATOM 1622 N N . GLN A 1 201 ? 46.209 21.595 98.216 1.00 55.55 275 GLN A N 1
ATOM 1623 C CA . GLN A 1 201 ? 47.193 21.625 97.129 1.00 57.53 275 GLN A CA 1
ATOM 1624 C C . GLN A 1 201 ? 48.276 22.678 97.387 1.00 58.89 275 GLN A C 1
ATOM 1625 O O . GLN A 1 201 ? 49.261 22.766 96.646 1.00 59.39 275 GLN A O 1
ATOM 1631 N N . LYS A 1 202 ? 48.075 23.473 98.438 1.00 62.52 276 LYS A N 1
ATOM 1632 C CA . LYS A 1 202 ? 48.977 24.556 98.826 1.00 63.15 276 LYS A CA 1
ATOM 1633 C C . LYS A 1 202 ? 49.347 24.507 100.318 1.00 64.50 276 LYS A C 1
ATOM 1634 O O . LYS A 1 202 ? 49.634 25.540 100.928 1.00 65.31 276 LYS A O 1
ATOM 1640 N N . GLY A 1 203 ? 49.323 23.312 100.903 1.00 64.07 277 GLY A N 1
ATOM 1641 C CA . GLY A 1 203 ? 49.853 23.108 102.250 1.00 63.13 277 GLY A CA 1
ATOM 1642 C C . GLY A 1 203 ? 48.892 23.206 103.421 1.00 60.69 277 GLY A C 1
ATOM 1643 O O . GLY A 1 203 ? 49.311 23.132 104.577 1.00 60.82 277 GLY A O 1
ATOM 1644 N N . ASP A 1 204 ? 47.606 23.374 103.139 1.00 57.01 278 ASP A N 1
ATOM 1645 C CA . ASP A 1 204 ? 46.596 23.337 104.192 1.00 55.42 278 ASP A CA 1
ATOM 1646 C C . ASP A 1 204 ? 46.317 21.866 104.525 1.00 60.49 278 ASP A C 1
ATOM 1647 O O . ASP A 1 204 ? 46.617 20.979 103.724 1.00 61.33 278 ASP A O 1
ATOM 1652 N N . GLU A 1 205 ? 45.779 21.622 105.718 1.00 63.36 279 GLU A N 1
ATOM 1653 C CA . GLU A 1 205 ? 45.393 20.292 106.180 1.00 69.55 279 GLU A CA 1
ATOM 1654 C C . GLU A 1 205 ? 44.378 19.629 105.239 1.00 68.80 279 GLU A C 1
ATOM 1655 O O . GLU A 1 205 ? 44.579 18.496 104.803 1.00 69.92 279 GLU A O 1
ATOM 1661 N N . LYS A 1 206 ? 43.307 20.355 104.928 1.00 67.00 280 LYS A N 1
ATOM 1662 C CA . LYS A 1 206 ? 42.215 19.862 104.088 1.00 66.67 280 LYS A CA 1
ATOM 1663 C C . LYS A 1 206 ? 41.579 21.000 103.275 1.00 64.63 280 LYS A C 1
ATOM 1664 O O . LYS A 1 206 ? 41.834 22.177 103.535 1.00 61.68 280 LYS A O 1
ATOM 1670 N N . ASP A 1 207 ? 40.748 20.643 102.299 1.00 61.05 281 ASP A N 1
ATOM 1671 C CA . ASP A 1 207 ? 40.063 21.635 101.475 1.00 56.39 281 ASP A CA 1
ATOM 1672 C C . ASP A 1 207 ? 38.904 22.279 102.236 1.00 55.39 281 ASP A C 1
ATOM 1673 O O . ASP A 1 207 ? 38.408 21.717 103.216 1.00 56.14 281 ASP A O 1
ATOM 1678 N N . ARG A 1 208 ? 38.495 23.465 101.790 1.00 49.22 282 ARG A N 1
ATOM 1679 C CA . ARG A 1 208 ? 37.583 24.317 102.556 1.00 48.45 282 ARG A CA 1
ATOM 1680 C C . ARG A 1 208 ? 36.402 24.805 101.725 1.00 46.97 282 ARG A C 1
ATOM 1681 O O . ARG A 1 208 ? 36.552 25.074 100.542 1.00 51.88 282 ARG A O 1
ATOM 1689 N N . VAL A 1 209 ? 35.240 24.954 102.354 1.00 49.63 283 VAL A N 1
ATOM 1690 C CA . VAL A 1 209 ? 34.041 25.428 101.654 1.00 50.83 283 VAL A CA 1
ATOM 1691 C C . VAL A 1 209 ? 34.038 26.947 101.461 1.00 53.72 283 VAL A C 1
ATOM 1692 O O . VAL A 1 209 ? 34.116 27.711 102.433 1.00 50.86 283 VAL A O 1
ATOM 1696 N N . ILE A 1 210 ? 33.949 27.364 100.198 1.00 49.90 284 ILE A N 1
ATOM 1697 C CA . ILE A 1 210 ? 33.807 28.771 99.837 1.00 49.62 284 ILE A CA 1
ATOM 1698 C C . ILE A 1 210 ? 32.329 29.141 99.717 1.00 47.07 284 ILE A C 1
ATOM 1699 O O . ILE A 1 210 ? 31.871 30.091 100.343 1.00 53.28 284 ILE A O 1
ATOM 1704 N N . ILE A 1 211 ? 31.592 28.390 98.903 1.00 46.94 285 ILE A N 1
ATOM 1705 C CA . ILE A 1 211 ? 30.159 28.607 98.731 1.00 45.70 285 ILE A CA 1
ATOM 1706 C C . ILE A 1 211 ? 29.405 27.372 99.202 1.00 46.92 285 ILE A C 1
ATOM 1707 O O . ILE A 1 211 ? 29.697 26.254 98.776 1.00 44.55 285 ILE A O 1
ATOM 1712 N N . ARG A 1 212 ? 28.443 27.584 100.093 1.00 55.33 286 ARG A N 1
ATOM 1713 C CA . ARG A 1 212 ? 27.588 26.514 100.597 1.00 64.61 286 ARG A CA 1
ATOM 1714 C C . ARG A 1 212 ? 26.604 26.063 99.522 1.00 66.97 286 ARG A C 1
ATOM 1715 O O . ARG A 1 212 ? 26.422 26.748 98.506 1.00 65.79 286 ARG A O 1
ATOM 1723 N N . GLU A 1 213 ? 25.946 24.929 99.775 1.00 70.78 287 GLU A N 1
ATOM 1724 C CA A GLU A 1 213 ? 24.860 24.388 98.950 0.50 71.80 287 GLU A CA 1
ATOM 1725 C CA B GLU A 1 213 ? 24.914 24.450 98.850 0.50 71.79 287 GLU A CA 1
ATOM 1726 C C . GLU A 1 213 ? 23.678 25.357 98.842 1.00 72.57 287 GLU A C 1
ATOM 1727 O O . GLU A 1 213 ? 22.811 25.220 97.978 1.00 74.97 287 GLU A O 1
ATOM 1738 N N . ASP A 1 214 ? 23.652 26.315 99.766 1.00 73.94 288 ASP A N 1
ATOM 1739 C CA . ASP A 1 214 ? 22.646 27.360 99.860 1.00 74.11 288 ASP A CA 1
ATOM 1740 C C . ASP A 1 214 ? 22.836 28.382 98.739 1.00 70.21 288 ASP A C 1
ATOM 1741 O O . ASP A 1 214 ? 21.883 29.026 98.305 1.00 69.71 288 ASP A O 1
ATOM 1746 N N . GLY A 1 215 ? 24.077 28.529 98.278 1.00 67.34 289 GLY A N 1
ATOM 1747 C CA . GLY A 1 215 ? 24.443 29.590 97.343 1.00 61.08 289 GLY A CA 1
ATOM 1748 C C . GLY A 1 215 ? 25.099 30.755 98.065 1.00 59.40 289 GLY A C 1
ATOM 1749 O O . GLY A 1 215 ? 25.495 31.744 97.447 1.00 52.20 289 GLY A O 1
ATOM 1750 N N . ARG A 1 216 ? 25.213 30.636 99.383 1.00 60.13 290 ARG A N 1
ATOM 1751 C CA . ARG A 1 216 ? 25.806 31.689 100.191 1.00 63.46 290 ARG A CA 1
ATOM 1752 C C . ARG A 1 216 ? 27.293 31.474 100.452 1.00 58.54 290 ARG A C 1
ATOM 1753 O O . ARG A 1 216 ? 27.754 30.338 100.612 1.00 54.58 290 ARG A O 1
ATOM 1761 N N . GLY A 1 217 ? 28.034 32.579 100.476 1.00 54.75 291 GLY A N 1
ATOM 1762 C CA . GLY A 1 217 ? 29.447 32.563 100.839 1.00 52.74 291 GLY A CA 1
ATOM 1763 C C . GLY A 1 217 ? 29.651 32.239 102.307 1.00 53.57 291 GLY A C 1
ATOM 1764 O O . GLY A 1 217 ? 28.819 32.583 103.154 1.00 54.80 291 GLY A O 1
ATOM 1765 N N . THR A 1 218 ? 30.754 31.561 102.606 1.00 47.94 292 THR A N 1
ATOM 1766 C CA . THR A 1 218 ? 31.126 31.262 103.982 1.00 44.64 292 THR A CA 1
ATOM 1767 C C . THR A 1 218 ? 31.884 32.437 104.618 1.00 41.14 292 THR A C 1
ATOM 1768 O O . THR A 1 218 ? 32.171 33.426 103.949 1.00 42.31 292 THR A O 1
ATOM 1772 N N . TYR A 1 219 ? 32.201 32.322 105.906 1.00 42.63 293 TYR A N 1
ATOM 1773 C CA . TYR A 1 219 ? 33.084 33.288 106.571 1.00 47.68 293 TYR A CA 1
ATOM 1774 C C . TYR A 1 219 ? 34.452 33.305 105.900 1.00 40.98 293 TYR A C 1
ATOM 1775 O O . TYR A 1 219 ? 35.056 34.364 105.752 1.00 43.16 293 TYR A O 1
ATOM 1784 N N . LEU A 1 220 ? 34.929 32.130 105.484 1.00 35.95 294 LEU A N 1
ATOM 1785 C CA . LEU A 1 220 ? 36.208 32.037 104.779 1.00 37.26 294 LEU A CA 1
ATOM 1786 C C . LEU A 1 220 ? 36.167 32.821 103.473 1.00 39.49 294 LEU A C 1
ATOM 1787 O O . LEU A 1 220 ? 37.090 33.585 103.176 1.00 39.62 294 LEU A O 1
ATOM 1792 N N . ALA A 1 221 ? 35.081 32.651 102.718 1.00 38.37 295 ALA A N 1
ATOM 1793 C CA . ALA A 1 221 ? 34.869 33.374 101.456 1.00 38.28 295 ALA A CA 1
ATOM 1794 C C . ALA A 1 221 ? 34.972 34.881 101.665 1.00 34.30 295 ALA A C 1
ATOM 1795 O O . ALA A 1 221 ? 35.723 35.552 100.964 1.00 42.76 295 ALA A O 1
ATOM 1797 N N . ALA A 1 222 ? 34.233 35.385 102.652 1.00 34.54 296 ALA A N 1
ATOM 1798 C CA . ALA A 1 222 ? 34.245 36.796 103.041 1.00 36.20 296 ALA A CA 1
ATOM 1799 C C . ALA A 1 222 ? 35.656 37.268 103.388 1.00 38.63 296 ALA A C 1
ATOM 1800 O O . ALA A 1 222 ? 36.065 38.363 103.003 1.00 36.83 296 ALA A O 1
ATOM 1802 N N . ASP A 1 223 ? 36.393 36.416 104.100 1.00 39.30 297 ASP A N 1
ATOM 1803 C CA . ASP A 1 223 ? 37.760 36.721 104.526 1.00 39.43 297 ASP A CA 1
ATOM 1804 C C . ASP A 1 223 ? 38.721 36.793 103.341 1.00 35.88 297 ASP A C 1
ATOM 1805 O O . ASP A 1 223 ? 39.552 37.706 103.266 1.00 36.50 297 ASP A O 1
ATOM 1810 N N . ILE A 1 224 ? 38.590 35.842 102.416 1.00 30.46 298 ILE A N 1
ATOM 1811 C CA . ILE A 1 224 ? 39.372 35.824 101.172 1.00 27.71 298 ILE A CA 1
ATOM 1812 C C . ILE A 1 224 ? 39.146 37.075 100.299 1.00 33.37 298 ILE A C 1
ATOM 1813 O O . ILE A 1 224 ? 40.121 37.722 99.862 1.00 27.95 298 ILE A O 1
ATOM 1818 N N . VAL A 1 225 ? 37.871 37.412 100.087 1.00 29.87 299 VAL A N 1
ATOM 1819 C CA . VAL A 1 225 ? 37.445 38.634 99.370 1.00 30.22 299 VAL A CA 1
ATOM 1820 C C . VAL A 1 225 ? 38.111 39.896 99.930 1.00 35.21 299 VAL A C 1
ATOM 1821 O O . VAL A 1 225 ? 38.683 40.682 99.177 1.00 38.83 299 VAL A O 1
ATOM 1825 N N . TYR A 1 226 ? 38.043 40.069 101.250 1.00 31.82 300 TYR A N 1
ATOM 1826 C CA . TYR A 1 226 ? 38.658 41.210 101.924 1.00 31.95 300 TYR A CA 1
ATOM 1827 C C . TYR A 1 226 ? 40.170 41.222 101.728 1.00 31.54 300 TYR A C 1
ATOM 1828 O O . TYR A 1 226 ? 40.760 42.252 101.387 1.00 34.11 300 TYR A O 1
ATOM 1837 N N . HIS A 1 227 ? 40.792 40.070 101.945 1.00 30.34 301 HIS A N 1
ATOM 1838 C CA . HIS A 1 227 ? 42.235 39.953 101.798 1.00 31.78 301 HIS A CA 1
ATOM 1839 C C . HIS A 1 227 ? 42.720 40.191 100.373 1.00 33.77 301 HIS A C 1
ATOM 1840 O O . HIS A 1 227 ? 43.791 40.777 100.174 1.00 35.55 301 HIS A O 1
ATOM 1847 N N . LYS A 1 228 ? 41.917 39.773 99.392 1.00 29.79 302 LYS A N 1
ATOM 1848 C CA . LYS A 1 228 ? 42.193 40.053 97.982 1.00 32.21 302 LYS A CA 1
ATOM 1849 C C . LYS A 1 228 ? 42.276 41.562 97.735 1.00 34.57 302 LYS A C 1
ATOM 1850 O O . LYS A 1 228 ? 43.188 42.036 97.060 1.00 41.05 302 LYS A O 1
ATOM 1856 N N . ASP A 1 229 ? 41.311 42.302 98.276 1.00 30.17 303 ASP A N 1
ATOM 1857 C CA . ASP A 1 229 ? 41.359 43.768 98.266 1.00 35.74 303 ASP A CA 1
ATOM 1858 C C . ASP A 1 229 ? 42.623 44.309 98.968 1.00 31.58 303 ASP A C 1
ATOM 1859 O O . ASP A 1 229 ? 43.391 45.033 98.342 1.00 41.93 303 ASP A O 1
ATOM 1864 N N . 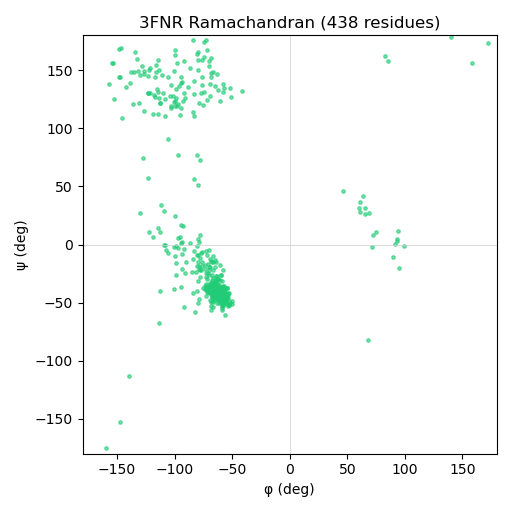LYS A 1 230 ? 42.858 43.940 100.230 1.00 32.62 304 LYS A N 1
ATOM 1865 C CA . LYS A 1 230 ? 44.063 44.421 100.962 1.00 31.33 304 LYS A CA 1
ATOM 1866 C C . LYS A 1 230 ? 45.393 44.174 100.239 1.00 36.16 304 LYS A C 1
ATOM 1867 O O . LYS A 1 230 ? 46.256 45.058 100.197 1.00 35.96 304 LYS A O 1
ATOM 1873 N N . MET A 1 231 ? 45.552 42.983 99.664 1.00 30.95 305 MET A N 1
ATOM 1874 C CA . MET A 1 231 ? 46.820 42.596 99.011 1.00 31.55 305 MET A CA 1
ATOM 1875 C C . MET A 1 231 ? 47.014 43.167 97.608 1.00 36.48 305 MET A C 1
ATOM 1876 O O . MET A 1 231 ? 48.095 43.038 97.015 1.00 29.50 305 MET A O 1
ATOM 1881 N N . SER A 1 232 ? 45.976 43.785 97.056 1.00 31.04 306 SER A N 1
ATOM 1882 C CA . SER A 1 232 ? 46.101 44.342 95.714 1.00 33.90 306 SER A CA 1
ATOM 1883 C C . SER A 1 232 ? 46.046 45.858 95.794 1.00 37.78 306 SER A C 1
ATOM 1884 O O . SER A 1 232 ? 45.529 46.521 94.891 1.00 39.32 306 SER A O 1
ATOM 1887 N N . ARG A 1 233 ? 46.579 46.407 96.881 1.00 35.90 307 ARG A N 1
ATOM 1888 C CA . ARG A 1 233 ? 46.514 47.854 97.103 1.00 37.46 307 ARG A CA 1
ATOM 1889 C C . ARG A 1 233 ? 47.852 48.566 96.935 1.00 38.16 307 ARG A C 1
ATOM 1890 O O . ARG A 1 233 ? 47.935 49.785 97.081 1.00 44.22 307 ARG A O 1
ATOM 1898 N N . GLY A 1 234 ? 48.902 47.813 96.628 1.00 42.65 308 GLY A N 1
ATOM 1899 C CA . GLY A 1 234 ? 50.212 48.415 96.390 1.00 40.39 308 GLY A CA 1
ATOM 1900 C C . GLY A 1 234 ? 51.146 48.491 97.592 1.00 44.66 308 GLY A C 1
ATOM 1901 O O . GLY A 1 234 ? 52.246 49.036 97.480 1.00 45.35 308 GLY A O 1
ATOM 1902 N N . TYR A 1 235 ? 50.721 47.960 98.737 1.00 39.76 309 TYR A N 1
ATOM 1903 C CA . TYR A 1 235 ? 51.576 47.935 99.932 1.00 41.54 309 TYR A CA 1
ATOM 1904 C C . TYR A 1 235 ? 52.640 46.856 99.815 1.00 38.99 309 TYR A C 1
ATOM 1905 O O . TYR A 1 235 ? 52.377 45.785 99.276 1.00 38.19 309 TYR A O 1
ATOM 1914 N N . GLY A 1 236 ? 53.833 47.136 100.339 1.00 39.33 310 GLY A N 1
ATOM 1915 C CA . GLY A 1 236 ? 54.911 46.149 100.370 1.00 38.76 310 GLY A CA 1
ATOM 1916 C C . GLY A 1 236 ? 54.514 44.881 101.098 1.00 37.11 310 GLY A C 1
ATOM 1917 O O . GLY A 1 236 ? 54.829 43.784 100.645 1.00 42.06 310 GLY A O 1
ATOM 1918 N N . LYS A 1 237 ? 53.799 45.036 102.212 1.00 37.37 311 LYS A N 1
ATOM 1919 C CA . LYS A 1 237 ? 53.393 43.915 103.065 1.00 37.47 311 LYS A CA 1
ATOM 1920 C C . LYS A 1 237 ? 52.039 44.192 103.725 1.00 34.98 311 LYS A C 1
ATOM 1921 O O . LYS A 1 237 ? 51.745 45.331 104.076 1.00 35.55 311 LYS A O 1
ATOM 1927 N N . CYS A 1 238 ? 51.219 43.153 103.885 1.00 33.92 312 CYS A N 1
ATOM 1928 C CA . CYS A 1 238 ? 50.046 43.219 104.760 1.00 36.37 312 CYS A CA 1
ATOM 1929 C C . CYS A 1 238 ? 50.315 42.465 106.054 1.00 30.95 312 CYS A C 1
ATOM 1930 O O . CYS A 1 238 ? 50.708 41.294 106.037 1.00 37.27 312 CYS A O 1
ATOM 1933 N N . ILE A 1 239 ? 50.088 43.138 107.173 1.00 29.81 313 ILE A N 1
ATOM 1934 C CA . ILE A 1 239 ? 50.249 42.536 108.497 1.00 31.84 313 ILE A CA 1
ATOM 1935 C C . ILE A 1 239 ? 48.887 42.340 109.164 1.00 31.45 313 ILE A C 1
ATOM 1936 O O . ILE A 1 239 ? 48.068 43.261 109.185 1.00 37.79 313 ILE A O 1
ATOM 1941 N N . ASN A 1 240 ? 48.647 41.134 109.678 1.00 33.67 314 ASN A N 1
ATOM 1942 C CA . ASN A 1 240 ? 47.512 40.867 110.547 1.00 35.23 314 ASN A CA 1
ATOM 1943 C C . ASN A 1 240 ? 47.986 40.590 111.965 1.00 36.25 314 ASN A C 1
ATOM 1944 O O . ASN A 1 240 ? 49.046 40.005 112.167 1.00 37.38 314 ASN A O 1
ATOM 1949 N N . ILE A 1 241 ? 47.191 41.000 112.944 1.00 37.24 315 ILE A N 1
ATOM 1950 C CA . ILE A 1 241 ? 47.392 40.550 114.313 1.00 35.64 315 ILE A CA 1
ATOM 1951 C C . ILE A 1 241 ? 46.192 39.699 114.717 1.00 37.26 315 ILE A C 1
ATOM 1952 O O . ILE A 1 241 ? 45.067 40.199 114.824 1.00 38.98 315 ILE A O 1
ATOM 1957 N N . TRP A 1 242 ? 46.433 38.410 114.915 1.00 33.49 316 TRP A N 1
ATOM 1958 C CA . TRP A 1 242 ? 45.370 37.479 115.283 1.00 37.64 316 TRP A CA 1
ATOM 1959 C C . TRP A 1 242 ? 45.615 36.931 116.683 1.00 37.84 316 TRP A C 1
ATOM 1960 O O . TRP A 1 242 ? 46.749 36.941 117.168 1.00 40.75 316 TRP A O 1
ATOM 1971 N N . GLY A 1 243 ? 44.555 36.438 117.318 1.00 36.78 317 GLY A N 1
ATOM 1972 C CA . GLY A 1 243 ? 44.683 35.731 118.587 1.00 34.50 317 GLY A CA 1
ATOM 1973 C C . GLY A 1 243 ? 45.390 34.420 118.333 1.00 43.61 317 GLY A C 1
ATOM 1974 O O . GLY A 1 243 ? 45.180 33.800 117.285 1.00 42.31 317 GLY A O 1
ATOM 1975 N N . ALA A 1 244 ? 46.217 33.997 119.291 1.00 47.03 318 ALA A N 1
ATOM 1976 C CA . ALA A 1 244 ? 47.057 32.801 119.152 1.00 49.23 318 ALA A CA 1
ATOM 1977 C C . ALA A 1 244 ? 46.284 31.508 118.906 1.00 51.06 318 ALA A C 1
ATOM 1978 O O . ALA A 1 244 ? 46.815 30.575 118.306 1.00 52.33 318 ALA A O 1
ATOM 1980 N N . ASP A 1 245 ? 45.035 31.458 119.356 1.00 54.85 319 ASP A N 1
ATOM 1981 C CA . ASP A 1 245 ? 44.178 30.288 119.128 1.00 60.80 319 ASP A CA 1
ATOM 1982 C C . ASP A 1 245 ? 43.695 30.146 117.674 1.00 60.33 319 ASP A C 1
ATOM 1983 O O . ASP A 1 245 ? 43.063 29.149 117.322 1.00 62.90 319 ASP A O 1
ATOM 1988 N N . HIS A 1 246 ? 44.006 31.139 116.841 1.00 60.58 320 HIS A N 1
ATOM 1989 C CA . HIS A 1 246 ? 43.702 31.086 115.412 1.00 58.86 320 HIS A CA 1
ATOM 1990 C C . HIS A 1 246 ? 44.907 30.686 114.555 1.00 55.50 320 HIS A C 1
ATOM 1991 O O . HIS A 1 246 ? 44.956 31.009 113.370 1.00 52.78 320 HIS A O 1
ATOM 1998 N N . HIS A 1 247 ? 45.867 29.981 115.152 1.00 55.00 321 HIS A N 1
ATOM 1999 C CA . HIS A 1 247 ? 47.056 29.508 114.429 1.00 53.91 321 HIS A CA 1
ATOM 2000 C C . HIS A 1 247 ? 46.713 28.565 113.267 1.00 53.97 321 HIS A C 1
ATOM 2001 O O . HIS A 1 247 ? 47.295 28.674 112.184 1.00 51.07 321 HIS A O 1
ATOM 2008 N N . GLY A 1 248 ? 45.750 27.667 113.492 1.00 53.34 322 GLY A N 1
ATOM 2009 C CA . GLY A 1 248 ? 45.345 26.669 112.489 1.00 51.26 322 GLY A CA 1
ATOM 2010 C C . GLY A 1 248 ? 44.676 27.231 111.243 1.00 48.50 322 GLY A C 1
ATOM 2011 O O . GLY A 1 248 ? 44.479 26.522 110.259 1.00 50.68 322 GLY A O 1
ATOM 2012 N N . TYR A 1 249 ? 44.347 28.516 111.291 1.00 48.06 323 TYR A N 1
ATOM 2013 C CA . TYR A 1 249 ? 43.670 29.219 110.214 1.00 46.90 323 TYR A CA 1
ATOM 2014 C C . TYR A 1 249 ? 44.667 29.838 109.231 1.00 45.55 323 TYR A C 1
ATOM 2015 O O . TYR A 1 249 ? 44.290 30.229 108.130 1.00 49.19 323 TYR A O 1
ATOM 2024 N N . ILE A 1 250 ? 45.936 29.929 109.629 1.00 46.99 324 ILE A N 1
ATOM 2025 C CA . ILE A 1 250 ? 46.980 30.510 108.771 1.00 44.48 324 ILE A CA 1
ATOM 2026 C C . ILE A 1 250 ? 47.150 29.807 107.406 1.00 46.25 324 ILE A C 1
ATOM 2027 O O . ILE A 1 250 ? 47.071 30.486 106.382 1.00 46.94 324 ILE A O 1
ATOM 2032 N N . PRO A 1 251 ? 47.335 28.461 107.376 1.00 46.11 325 PRO A N 1
ATOM 2033 C CA . PRO A 1 251 ? 47.601 27.821 106.082 1.00 47.00 325 PRO A CA 1
ATOM 2034 C C . PRO A 1 251 ? 46.519 28.006 105.012 1.00 46.51 325 PRO A C 1
ATOM 2035 O O . PRO A 1 251 ? 46.864 28.154 103.845 1.00 49.29 325 PRO A O 1
ATOM 2039 N N . ARG A 1 252 ? 45.243 28.016 105.398 1.00 39.65 326 ARG A N 1
ATOM 2040 C CA . ARG A 1 252 ? 44.149 28.195 104.430 1.00 41.69 326 ARG A CA 1
ATOM 2041 C C . ARG A 1 252 ? 44.083 29.612 103.859 1.00 44.47 326 ARG A C 1
ATOM 2042 O O . ARG A 1 252 ? 43.616 29.808 102.739 1.00 44.83 326 ARG A O 1
ATOM 2050 N N . MET A 1 253 ? 44.575 30.591 104.614 1.00 44.29 327 MET A N 1
ATOM 2051 C CA . MET A 1 253 ? 44.587 31.956 104.130 1.00 43.20 327 MET A CA 1
ATOM 2052 C C . MET A 1 253 ? 45.767 32.182 103.194 1.00 43.53 327 MET A C 1
ATOM 2053 O O . MET A 1 253 ? 45.620 32.833 102.162 1.00 45.47 327 MET A O 1
ATOM 2058 N N . LYS A 1 254 ? 46.925 31.617 103.533 1.00 41.39 328 LYS A N 1
ATOM 2059 C CA . LYS A 1 254 ? 48.100 31.694 102.656 1.00 41.62 328 LYS A CA 1
ATOM 2060 C C . LYS A 1 254 ? 47.838 30.994 101.320 1.00 40.31 328 LYS A C 1
ATOM 2061 O O . LYS A 1 254 ? 48.257 31.482 100.265 1.00 41.20 328 LYS A O 1
ATOM 2067 N N . ALA A 1 255 ? 47.144 29.854 101.391 1.00 35.54 329 ALA A N 1
ATOM 2068 C CA . ALA A 1 255 ? 46.749 29.058 100.225 1.00 38.37 329 ALA A CA 1
ATOM 2069 C C . ALA A 1 255 ? 45.836 29.846 99.300 1.00 38.66 329 ALA A C 1
ATOM 2070 O O . ALA A 1 255 ? 46.011 29.821 98.085 1.00 42.04 329 ALA A O 1
ATOM 2072 N N . ALA A 1 256 ? 44.881 30.560 99.896 1.00 40.68 330 ALA A N 1
ATOM 2073 C CA . ALA A 1 256 ? 43.961 31.425 99.165 1.00 40.39 330 ALA A CA 1
ATOM 2074 C C . ALA A 1 256 ? 44.699 32.532 98.431 1.00 41.63 330 ALA A C 1
ATOM 2075 O O . ALA A 1 256 ? 44.408 32.804 97.267 1.00 44.69 330 ALA A O 1
ATOM 2077 N N . MET A 1 257 ? 45.666 33.155 99.108 1.00 42.06 331 MET A N 1
ATOM 2078 C CA . MET A 1 257 ? 46.457 34.231 98.511 1.00 38.90 331 MET A CA 1
ATOM 2079 C C . MET A 1 257 ? 47.331 33.736 97.357 1.00 39.68 331 MET A C 1
ATOM 2080 O O . MET A 1 257 ? 47.509 34.444 96.364 1.00 36.63 331 MET A O 1
ATOM 2085 N N . GLU A 1 258 ? 47.849 32.516 97.475 1.00 42.22 332 GLU A N 1
ATOM 2086 C CA . GLU A 1 258 ? 48.620 31.912 96.386 1.00 46.13 332 GLU A CA 1
ATOM 2087 C C . GLU A 1 258 ? 47.723 31.663 95.176 1.00 42.60 332 GLU A C 1
ATOM 2088 O O . GLU A 1 258 ? 48.136 31.870 94.035 1.00 38.56 332 GLU A O 1
ATOM 2094 N N . PHE A 1 259 ? 46.484 31.254 95.442 1.00 42.92 333 PHE A N 1
ATOM 2095 C CA . PHE A 1 259 ? 45.486 31.016 94.397 1.00 41.57 333 PHE A CA 1
ATOM 2096 C C . PHE A 1 259 ? 44.858 32.317 93.865 1.00 43.99 333 PHE A C 1
ATOM 2097 O O . PHE A 1 259 ? 43.889 32.274 93.111 1.00 48.31 333 PHE A O 1
ATOM 2105 N N . LEU A 1 260 ? 45.393 33.464 94.274 1.00 41.92 334 LEU A N 1
ATOM 2106 C CA . LEU A 1 260 ? 44.953 34.753 93.743 1.00 41.19 334 LEU A CA 1
ATOM 2107 C C . LEU A 1 260 ? 46.118 35.458 93.056 1.00 44.03 334 LEU A C 1
ATOM 2108 O O . LEU A 1 260 ? 46.009 36.617 92.636 1.00 47.62 334 LEU A O 1
ATOM 2113 N N . GLY A 1 261 ? 47.235 34.744 92.938 1.00 45.57 335 GLY A N 1
ATOM 2114 C CA . GLY A 1 261 ? 48.402 35.256 92.231 1.00 44.38 335 GLY A CA 1
ATOM 2115 C C . GLY A 1 261 ? 49.366 35.983 93.143 1.00 46.31 335 GLY A C 1
ATOM 2116 O O . GLY A 1 261 ? 50.401 36.474 92.686 1.00 46.77 335 GLY A O 1
ATOM 2117 N N . PHE A 1 262 ? 49.032 36.046 94.433 1.00 44.32 336 PHE A N 1
ATOM 2118 C CA . PHE A 1 262 ? 49.872 36.738 95.409 1.00 45.87 336 PHE A CA 1
ATOM 2119 C C . PHE A 1 262 ? 50.965 35.830 95.966 1.00 44.04 336 PHE A C 1
ATOM 2120 O O . PHE A 1 262 ? 50.804 34.610 96.035 1.00 44.13 336 PHE A O 1
ATOM 2128 N N . ASP A 1 263 ? 52.074 36.451 96.361 1.00 42.06 337 ASP A N 1
ATOM 2129 C CA . ASP A 1 263 ? 53.107 35.792 97.137 1.00 41.57 337 ASP A CA 1
ATOM 2130 C C . ASP A 1 263 ? 52.646 35.877 98.588 1.00 42.13 337 ASP A C 1
ATOM 2131 O O . ASP A 1 263 ? 52.554 36.969 99.159 1.00 44.06 337 ASP A O 1
ATOM 2136 N N . SER A 1 264 ? 52.352 34.723 99.181 1.00 38.39 338 SER A N 1
ATOM 2137 C CA . SER A 1 264 ? 51.815 34.670 100.536 1.00 40.36 338 SER A CA 1
ATOM 2138 C C . SER A 1 264 ? 52.824 35.072 101.628 1.00 44.06 338 SER A C 1
ATOM 2139 O O . SER A 1 264 ? 52.434 35.314 102.771 1.00 44.08 338 SER A O 1
ATOM 2142 N N . ASN A 1 265 ? 54.105 35.162 101.273 1.00 40.47 339 ASN A N 1
ATOM 2143 C CA . ASN A 1 265 ? 55.106 35.739 102.171 1.00 45.74 339 ASN A CA 1
ATOM 2144 C C . ASN A 1 265 ? 54.922 37.242 102.407 1.00 43.11 339 ASN A C 1
ATOM 2145 O O . ASN A 1 265 ? 55.512 37.798 103.327 1.00 50.46 339 ASN A O 1
ATOM 2150 N N . ASN A 1 266 ? 54.117 37.890 101.570 1.00 36.72 340 ASN A N 1
ATOM 2151 C CA . ASN A 1 266 ? 53.762 39.297 101.760 1.00 38.25 340 ASN A CA 1
ATOM 2152 C C . ASN A 1 266 ? 52.554 39.497 102.680 1.00 38.91 340 ASN A C 1
ATOM 2153 O O . ASN A 1 266 ? 52.123 40.627 102.911 1.00 40.94 340 ASN A O 1
ATOM 2158 N N . LEU A 1 267 ? 52.021 38.388 103.199 1.00 38.79 341 LEU A N 1
ATOM 2159 C CA . LEU A 1 267 ? 51.067 38.416 104.299 1.00 38.38 341 LEU A CA 1
ATOM 2160 C C 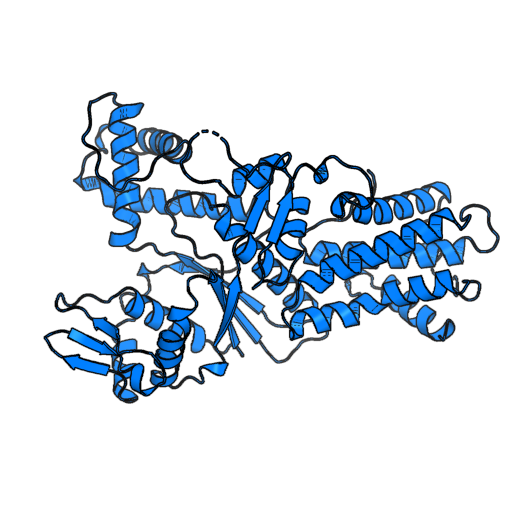. LEU A 1 267 ? 51.742 37.890 105.564 1.00 36.81 341 LEU A C 1
ATOM 2161 O O . LEU A 1 267 ? 52.071 36.704 105.676 1.00 38.17 341 LEU A O 1
ATOM 2166 N N . GLU A 1 268 ? 51.963 38.795 106.505 1.00 36.74 342 GLU A N 1
ATOM 2167 C CA . GLU A 1 268 ? 52.655 38.494 107.747 1.00 34.65 342 GLU A CA 1
ATOM 2168 C C . GLU A 1 268 ? 51.621 38.380 108.852 1.00 31.69 342 GLU A C 1
ATOM 2169 O O . GLU A 1 268 ? 50.906 39.341 109.125 1.00 35.89 342 GLU A O 1
ATOM 2175 N N . ILE A 1 269 ? 51.509 37.202 109.466 1.00 34.42 343 ILE A N 1
ATOM 2176 C CA . ILE A 1 269 ? 50.573 37.007 110.578 1.00 35.92 343 ILE A CA 1
ATOM 2177 C C . ILE A 1 269 ? 51.321 37.094 111.909 1.00 40.46 343 ILE A C 1
ATOM 2178 O O . ILE A 1 269 ? 52.233 36.302 112.170 1.00 45.68 343 ILE A O 1
ATOM 2183 N N . ILE A 1 270 ? 50.935 38.056 112.743 1.00 42.31 344 ILE A N 1
ATOM 2184 C CA . ILE A 1 270 ? 51.459 38.168 114.110 1.00 40.57 344 ILE A CA 1
ATOM 2185 C C . ILE A 1 270 ? 50.438 37.610 115.095 1.00 37.42 344 ILE A C 1
ATOM 2186 O O . ILE A 1 270 ? 49.278 37.999 115.072 1.00 39.76 344 ILE A O 1
ATOM 2191 N N . LEU A 1 271 ? 50.864 36.694 115.957 1.00 41.69 345 LEU A N 1
ATOM 2192 C CA . LEU A 1 271 ? 49.949 36.083 116.923 1.00 39.67 345 LEU A CA 1
ATOM 2193 C C . LEU A 1 271 ? 50.059 36.678 118.324 1.00 40.12 345 LEU A C 1
ATOM 2194 O O . LEU A 1 271 ? 51.137 36.698 118.925 1.00 46.79 345 LEU A O 1
ATOM 2199 N N . ALA A 1 272 ? 48.936 37.175 118.828 1.00 42.53 346 ALA A N 1
ATOM 2200 C CA . ALA A 1 272 ? 48.869 37.766 120.156 1.00 47.94 346 ALA A CA 1
ATOM 2201 C C . ALA A 1 272 ? 48.424 36.717 121.169 1.00 49.82 346 ALA A C 1
ATOM 2202 O O . ALA A 1 272 ? 47.311 36.188 121.086 1.00 50.99 346 ALA A O 1
ATOM 2204 N N . GLN A 1 273 ? 49.294 36.417 122.127 1.00 52.50 347 GLN A N 1
ATOM 2205 C CA . GLN A 1 273 ? 48.978 35.402 123.126 1.00 52.48 347 GLN A CA 1
ATOM 2206 C C . GLN A 1 273 ? 48.089 35.885 124.264 1.00 50.60 347 GLN A C 1
ATOM 2207 O O . GLN A 1 273 ? 47.923 37.087 124.461 1.00 49.69 347 GLN A O 1
ATOM 2213 N N . MET A 1 274 ? 47.524 34.918 124.986 1.00 54.91 348 MET A N 1
ATOM 2214 C CA A MET A 1 274 ? 46.624 35.192 126.104 0.50 57.05 348 MET A CA 1
ATOM 2215 C CA B MET A 1 274 ? 46.643 35.133 126.136 0.50 57.37 348 MET A CA 1
ATOM 2216 C C . MET A 1 274 ? 47.317 35.964 127.230 1.00 55.68 348 MET A C 1
ATOM 2217 O O . MET A 1 274 ? 48.516 35.806 127.480 1.00 53.87 348 MET A O 1
ATOM 2226 N N . VAL A 1 275 ? 46.549 36.831 127.884 1.00 53.20 349 VAL A N 1
ATOM 2227 C CA . VAL A 1 275 ? 47.035 37.593 129.034 1.00 51.80 349 VAL A CA 1
ATOM 2228 C C . VAL A 1 275 ? 46.263 37.179 130.299 1.00 54.72 349 VAL A C 1
ATOM 2229 O O . VAL A 1 275 ? 45.035 37.055 130.271 1.00 57.12 349 VAL A O 1
ATOM 2233 N N . SER A 1 276 ? 46.985 36.942 131.393 1.00 54.67 350 SER A N 1
ATOM 2234 C CA . SER A 1 276 ? 46.361 36.725 132.696 1.00 55.15 350 SER A CA 1
ATOM 2235 C C . SER A 1 276 ? 46.491 37.968 133.556 1.00 54.96 350 SER A C 1
ATOM 2236 O O . SER A 1 276 ? 47.605 38.405 133.863 1.00 58.47 350 SER A O 1
ATOM 2239 N N . LEU A 1 277 ? 45.357 38.541 133.946 1.00 55.71 351 LEU A N 1
ATOM 2240 C CA . LEU A 1 277 ? 45.366 39.668 134.870 1.00 58.42 351 LEU A CA 1
ATOM 2241 C C . LEU A 1 277 ? 45.079 39.202 136.283 1.00 57.95 351 LEU A C 1
ATOM 2242 O O . LEU A 1 277 ? 44.159 38.415 136.511 1.00 58.13 351 LEU A O 1
ATOM 2247 N N . LEU A 1 278 ? 45.877 39.692 137.224 1.00 61.07 352 LEU A N 1
ATOM 2248 C CA . LEU A 1 278 ? 45.718 39.354 138.635 1.00 64.76 352 LEU A CA 1
ATOM 2249 C C . LEU A 1 278 ? 45.511 40.602 139.473 1.00 66.56 352 LEU A C 1
ATOM 2250 O O . LEU A 1 278 ? 46.002 41.676 139.124 1.00 66.06 352 LEU A O 1
ATOM 2255 N N . LYS A 1 279 ? 44.775 40.442 140.570 1.00 69.50 353 LYS A N 1
ATOM 2256 C CA . LYS A 1 279 ? 44.709 41.438 141.636 1.00 74.36 353 LYS A CA 1
ATOM 2257 C C . LYS A 1 279 ? 44.816 40.720 142.981 1.00 76.03 353 LYS A C 1
ATOM 2258 O O . LYS A 1 279 ? 43.999 39.842 143.289 1.00 73.21 353 LYS A O 1
ATOM 2264 N N . ASP A 1 280 ? 45.838 41.100 143.754 1.00 78.58 354 ASP A N 1
ATOM 2265 C CA . ASP A 1 280 ? 46.166 40.519 145.072 1.00 84.08 354 ASP A CA 1
ATOM 2266 C C . ASP A 1 280 ? 46.468 39.012 145.040 1.00 84.83 354 ASP A C 1
ATOM 2267 O O . ASP A 1 280 ? 46.196 38.290 146.004 1.00 84.95 354 ASP A O 1
ATOM 2272 N N . GLY A 1 281 ? 47.034 38.551 143.925 1.00 84.57 355 GLY A N 1
ATOM 2273 C CA . GLY A 1 281 ? 47.396 37.143 143.745 1.00 84.60 355 GLY A CA 1
ATOM 2274 C C . GLY A 1 281 ? 46.300 36.274 143.151 1.00 84.80 355 GLY A C 1
ATOM 2275 O O . GLY A 1 281 ? 46.544 35.125 142.777 1.00 85.24 355 GLY A O 1
ATOM 2276 N N . GLU A 1 282 ? 45.093 36.827 143.068 1.00 84.69 356 GLU A N 1
ATOM 2277 C CA . GLU A 1 282 ? 43.927 36.119 142.557 1.00 86.31 356 GLU A CA 1
ATOM 2278 C C . GLU A 1 282 ? 43.605 36.655 141.160 1.00 83.97 356 GLU A C 1
ATOM 2279 O O . GLU A 1 282 ? 43.813 37.844 140.909 1.00 84.85 356 GLU A O 1
ATOM 2285 N N . PRO A 1 283 ? 43.139 35.780 140.237 1.00 81.20 357 PRO A N 1
ATOM 2286 C CA . PRO A 1 283 ? 42.663 36.227 138.919 1.00 78.91 357 PRO A CA 1
ATOM 2287 C C . PRO A 1 283 ? 41.614 37.342 138.975 1.00 76.72 357 PRO A C 1
ATOM 2288 O O . PRO A 1 283 ? 40.687 37.281 139.787 1.00 75.07 357 PRO A O 1
ATOM 2292 N N . TYR A 1 284 ? 41.804 38.349 138.120 1.00 75.92 358 TYR A N 1
ATOM 2293 C CA . TYR A 1 284 ? 40.917 39.509 137.982 1.00 77.04 358 TYR A CA 1
ATOM 2294 C C . TYR A 1 284 ? 39.479 39.118 137.630 1.00 81.82 358 TYR A C 1
ATOM 2295 O O . TYR A 1 284 ? 39.249 38.233 136.797 1.00 80.73 358 TYR A O 1
ATOM 2304 N N . LYS A 1 285 ? 38.527 39.792 138.276 1.00 88.04 359 LYS A N 1
ATOM 2305 C CA . LYS A 1 285 ? 37.090 39.597 138.046 1.00 95.17 359 LYS A CA 1
ATOM 2306 C C . LYS A 1 285 ? 36.299 40.820 138.528 1.00 99.02 359 LYS A C 1
ATOM 2307 O O . LYS A 1 285 ? 36.886 41.829 138.927 1.00 98.20 359 LYS A O 1
ATOM 2313 N N . MET A 1 286 ? 34.969 40.731 138.477 1.00 105.03 360 MET A N 1
ATOM 2314 C CA . MET A 1 286 ? 34.100 41.722 139.121 1.00 109.81 360 MET A CA 1
ATOM 2315 C C . MET A 1 286 ? 32.895 41.067 139.805 1.00 110.59 360 MET A C 1
ATOM 2316 O O . MET A 1 286 ? 32.604 39.888 139.589 1.00 110.47 360 MET A O 1
ATOM 2321 N N . ALA A 1 290 ? 27.714 43.398 135.937 1.00 110.62 364 ALA A N 1
ATOM 2322 C CA . ALA A 1 290 ? 27.212 44.178 134.810 1.00 111.55 364 ALA A CA 1
ATOM 2323 C C . ALA A 1 290 ? 27.677 43.609 133.462 1.00 111.46 364 ALA A C 1
ATOM 2324 O O . ALA A 1 290 ? 27.775 44.336 132.467 1.00 111.94 364 ALA A O 1
ATOM 2326 N N . GLY A 1 291 ? 27.952 42.305 133.438 1.00 110.65 365 GLY A N 1
ATOM 2327 C CA . GLY A 1 291 ? 28.406 41.617 132.228 1.00 108.42 365 GLY A CA 1
ATOM 2328 C C . GLY A 1 291 ? 29.150 40.324 132.513 1.00 106.48 365 GLY A C 1
ATOM 2329 O O . GLY A 1 291 ? 29.708 40.144 133.600 1.00 108.02 365 GLY A O 1
ATOM 2330 N N . ASN A 1 292 ? 29.162 39.425 131.531 1.00 102.67 366 ASN A N 1
ATOM 2331 C CA . ASN A 1 292 ? 29.843 38.134 131.664 1.00 99.38 366 ASN A CA 1
ATOM 2332 C C . ASN A 1 292 ? 31.286 38.145 131.125 1.00 94.22 366 ASN A C 1
ATOM 2333 O O . ASN A 1 292 ? 31.978 37.122 131.147 1.00 93.23 366 ASN A O 1
ATOM 2338 N N . PHE A 1 293 ? 31.727 39.310 130.654 1.00 87.04 367 PHE A N 1
ATOM 2339 C CA . PHE A 1 293 ? 33.073 39.497 130.118 1.00 79.90 367 PHE A CA 1
ATOM 2340 C C . PHE A 1 293 ? 33.767 40.671 130.807 1.00 73.26 367 PHE A C 1
ATOM 2341 O O . PHE A 1 293 ? 33.111 41.627 131.221 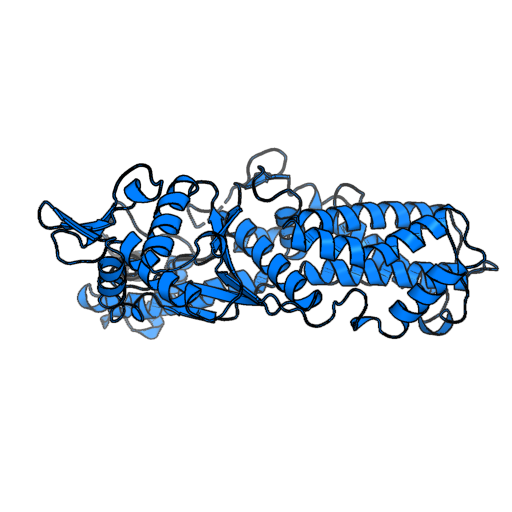1.00 72.05 367 PHE A O 1
ATOM 2349 N N . ILE A 1 294 ? 35.090 40.601 130.927 1.00 63.51 368 ILE A N 1
ATOM 2350 C CA . ILE A 1 294 ? 35.861 41.739 131.423 1.00 57.77 368 ILE A CA 1
ATOM 2351 C C . ILE A 1 294 ? 36.120 42.700 130.261 1.00 53.44 368 ILE A C 1
ATOM 2352 O O . ILE A 1 294 ? 36.584 42.297 129.194 1.00 52.09 368 ILE A O 1
ATOM 2357 N N . LEU A 1 295 ? 35.807 43.969 130.488 1.00 50.53 369 LEU A N 1
ATOM 2358 C CA . LEU A 1 295 ? 35.879 45.000 129.468 1.00 49.29 369 LEU A CA 1
ATOM 2359 C C . LEU A 1 295 ? 37.228 45.701 129.515 1.00 51.56 369 LEU A C 1
ATOM 2360 O O . LEU A 1 295 ? 37.742 45.983 130.597 1.00 55.40 369 LEU A O 1
ATOM 2365 N N . MET A 1 296 ? 37.786 45.993 128.340 1.00 49.38 370 MET A N 1
ATOM 2366 C CA . MET A 1 296 ? 39.004 46.800 128.207 1.00 47.27 370 MET A CA 1
ATOM 2367 C C . MET A 1 296 ? 38.837 48.128 128.949 1.00 51.02 370 MET A C 1
ATOM 2368 O O . MET A 1 296 ? 39.744 48.574 129.654 1.00 49.10 370 MET A O 1
ATOM 2373 N N . SER A 1 297 ? 37.647 48.706 128.797 1.00 50.07 371 SER A N 1
ATOM 2374 C CA . SER A 1 297 ? 37.200 49.932 129.443 1.00 50.34 371 SER A CA 1
ATOM 2375 C C . SER A 1 297 ? 37.305 49.905 130.965 1.00 49.82 371 SER A C 1
ATOM 2376 O O . SER A 1 297 ? 37.741 50.883 131.573 1.00 47.43 371 SER A O 1
ATOM 2379 N N . ASP A 1 298 ? 36.883 48.794 131.567 1.00 49.40 372 ASP A N 1
ATOM 2380 C CA . ASP A 1 298 ? 36.901 48.632 133.016 1.00 51.46 372 ASP A CA 1
ATOM 2381 C C . ASP A 1 298 ? 38.328 48.615 133.555 1.00 52.04 372 ASP A C 1
ATOM 2382 O O . ASP A 1 298 ? 38.614 49.223 134.588 1.00 52.82 372 ASP A O 1
ATOM 2387 N N . VAL A 1 299 ? 39.210 47.922 132.839 1.00 50.27 373 VAL A N 1
ATOM 2388 C CA . VAL A 1 299 ? 40.624 47.833 133.196 1.00 44.02 373 VAL A CA 1
ATOM 2389 C C . VAL A 1 299 ? 41.318 49.196 133.079 1.00 47.27 373 VAL A C 1
ATOM 2390 O O . VAL A 1 299 ? 42.057 49.588 133.983 1.00 48.22 373 VAL A O 1
ATOM 2394 N N . VAL A 1 300 ? 41.049 49.933 131.998 1.00 46.50 374 VAL A N 1
ATOM 2395 C CA . VAL A 1 300 ? 41.614 51.281 131.826 1.00 44.66 374 VAL A CA 1
ATOM 2396 C C . VAL A 1 300 ? 41.088 52.245 132.895 1.00 47.19 374 VAL A C 1
ATOM 2397 O O . VAL A 1 300 ? 41.819 53.119 133.360 1.00 50.99 374 VAL A O 1
ATOM 2401 N N . ASP A 1 301 ? 39.831 52.067 133.297 1.00 51.22 375 ASP A N 1
ATOM 2402 C CA . ASP A 1 301 ? 39.243 52.849 134.389 1.00 54.19 375 ASP A CA 1
ATOM 2403 C C . ASP A 1 301 ? 40.010 52.630 135.696 1.00 53.38 375 ASP A C 1
ATOM 2404 O O . ASP A 1 301 ? 40.264 53.573 136.450 1.00 53.02 375 ASP A O 1
ATOM 2409 N N . GLU A 1 302 ? 40.398 51.382 135.933 1.00 50.85 376 GLU A N 1
ATOM 2410 C CA . GLU A 1 302 ? 41.071 51.003 137.160 1.00 53.57 376 GLU A CA 1
ATOM 2411 C C . GLU A 1 302 ? 42.558 51.344 137.154 1.00 52.69 376 GLU A C 1
ATOM 2412 O O . GLU A 1 302 ? 43.048 51.965 138.095 1.00 60.21 376 GLU A O 1
ATOM 2418 N N . ILE A 1 303 ? 43.274 50.952 136.102 1.00 47.51 377 ILE A N 1
ATOM 2419 C CA . ILE A 1 303 ? 44.730 51.102 136.091 1.00 40.33 377 ILE A CA 1
ATOM 2420 C C . ILE A 1 303 ? 45.269 52.323 135.333 1.00 43.67 377 ILE A C 1
ATOM 2421 O O . ILE A 1 303 ? 46.423 52.701 135.510 1.00 44.27 377 ILE A O 1
ATOM 2426 N N . GLY A 1 304 ? 44.445 52.940 134.491 1.00 41.06 378 GLY A N 1
ATOM 2427 C CA . GLY A 1 304 ? 44.919 54.057 133.680 1.00 38.24 378 GLY A CA 1
ATOM 2428 C C . GLY A 1 304 ? 45.572 53.599 132.391 1.00 38.29 378 GLY A C 1
ATOM 2429 O O . GLY A 1 304 ? 46.039 52.460 132.281 1.00 44.09 378 GLY A O 1
ATOM 2430 N N . SER A 1 305 ? 45.612 54.510 131.423 1.00 42.03 379 SER A N 1
ATOM 2431 C CA . SER A 1 305 ? 46.086 54.238 130.067 1.00 43.02 379 SER A CA 1
ATOM 2432 C C . SER A 1 305 ? 47.565 53.854 129.979 1.00 45.90 379 SER A C 1
ATOM 2433 O O . SER A 1 305 ? 47.913 52.890 129.292 1.00 44.86 379 SER A O 1
ATOM 2436 N N . ASP A 1 306 ? 48.420 54.617 130.660 1.00 40.99 380 ASP A N 1
ATOM 2437 C CA . ASP A 1 306 ? 49.867 54.369 130.663 1.00 39.43 380 ASP A CA 1
ATOM 2438 C C . ASP A 1 306 ? 50.200 52.956 131.105 1.00 41.13 380 ASP A C 1
ATOM 2439 O O . ASP A 1 306 ? 51.029 52.292 130.480 1.00 41.46 380 ASP A O 1
ATOM 2444 N N . ALA A 1 307 ? 49.531 52.502 132.166 1.00 35.64 381 ALA A N 1
ATOM 2445 C CA . ALA A 1 307 ? 49.741 51.173 132.710 1.00 38.64 381 ALA A CA 1
ATOM 2446 C C . ALA A 1 307 ? 49.339 50.107 131.706 1.00 39.79 381 ALA A C 1
ATOM 2447 O O . ALA A 1 307 ? 50.078 49.149 131.515 1.00 42.38 381 ALA A O 1
ATOM 2449 N N . LEU A 1 308 ? 48.191 50.291 131.048 1.00 39.89 382 LEU A N 1
ATOM 2450 C CA . LEU A 1 308 ? 47.733 49.366 129.997 1.00 35.26 382 LEU A CA 1
ATOM 2451 C C . LEU A 1 308 ? 48.742 49.297 128.862 1.00 33.70 382 LEU A C 1
ATOM 2452 O O . LEU A 1 308 ? 49.126 48.207 128.421 1.00 35.32 382 LEU A O 1
ATOM 2457 N N . ARG A 1 309 ? 49.187 50.469 128.416 1.00 30.11 383 ARG A N 1
ATOM 2458 C CA . ARG A 1 309 ? 50.133 50.569 127.329 1.00 34.28 383 ARG A CA 1
ATOM 2459 C C . ARG A 1 309 ? 51.482 49.943 127.692 1.00 35.85 383 ARG A C 1
ATOM 2460 O O . ARG A 1 309 ? 52.206 49.489 126.813 1.00 44.46 383 ARG A O 1
ATOM 2468 N N . TYR A 1 310 ? 51.816 49.919 128.980 1.00 35.51 384 TYR A N 1
ATOM 2469 C CA . TYR A 1 310 ? 53.074 49.331 129.420 1.00 33.92 384 TYR A CA 1
ATOM 2470 C C . TYR A 1 310 ? 52.955 47.819 129.538 1.00 34.62 384 TYR A C 1
ATOM 2471 O O . TYR A 1 310 ? 53.724 47.080 128.918 1.00 40.10 384 TYR A O 1
ATOM 2480 N N . ILE A 1 311 ? 52.010 47.381 130.364 1.00 28.71 385 ILE A N 1
ATOM 2481 C CA . ILE A 1 311 ? 51.825 45.987 130.716 1.00 33.74 385 ILE A CA 1
ATOM 2482 C C . ILE A 1 311 ? 51.640 45.143 129.468 1.00 33.85 385 ILE A C 1
ATOM 2483 O O . ILE A 1 311 ? 52.296 44.116 129.316 1.00 35.61 385 ILE A O 1
ATOM 2488 N N . PHE A 1 312 ? 50.789 45.610 128.552 1.00 32.37 386 PHE A N 1
ATOM 2489 C CA . PHE A 1 312 ? 50.429 44.817 127.378 1.00 36.67 386 PHE A CA 1
ATOM 2490 C C . PHE A 1 312 ? 51.496 44.771 126.281 1.00 39.11 386 PHE A C 1
ATOM 2491 O O . PHE A 1 312 ? 51.362 44.035 125.304 1.00 47.24 386 PHE A O 1
ATOM 2499 N N . LEU A 1 313 ? 52.558 45.550 126.465 1.00 39.78 387 LEU A N 1
ATOM 2500 C CA . LEU A 1 313 ? 53.692 45.559 125.553 1.00 39.03 387 LEU A CA 1
ATOM 2501 C C . LEU A 1 313 ? 54.908 44.839 126.137 1.00 43.69 387 LEU A C 1
ATOM 2502 O O . LEU A 1 313 ? 55.883 44.599 125.432 1.00 43.41 387 LEU A O 1
ATOM 2507 N N . SER A 1 314 ? 54.818 44.461 127.410 1.00 48.91 388 SER A N 1
ATOM 2508 C CA . SER A 1 314 ? 55.997 44.168 128.228 1.00 48.93 388 SER A CA 1
ATOM 2509 C C . SER A 1 314 ? 56.607 42.786 128.036 1.00 51.52 388 SER A C 1
ATOM 2510 O O . SER A 1 314 ? 57.688 42.510 128.553 1.00 57.56 388 SER A O 1
ATOM 2513 N N . LYS A 1 315 ? 55.927 41.915 127.307 1.00 53.82 389 LYS A N 1
ATOM 2514 C CA . LYS A 1 315 ? 56.492 40.605 127.012 1.00 57.88 389 LYS A CA 1
ATOM 2515 C C . LYS A 1 315 ? 56.229 40.214 125.565 1.00 56.69 389 LYS A C 1
ATOM 2516 O O . LYS A 1 315 ? 55.211 40.617 124.988 1.00 53.57 389 LYS A O 1
ATOM 2522 N N . LYS A 1 316 ? 57.163 39.449 124.993 1.00 56.07 390 LYS A N 1
ATOM 2523 C CA . LYS A 1 316 ? 57.074 38.925 123.622 1.00 62.17 390 LYS A CA 1
ATOM 2524 C C . LYS A 1 316 ? 55.663 38.433 123.291 1.00 61.02 390 LYS A C 1
ATOM 2525 O O . LYS A 1 316 ? 55.052 37.699 124.078 1.00 55.52 390 LYS A O 1
ATOM 2531 N N . CYS A 1 317 ? 55.174 38.863 122.126 1.00 64.87 391 CYS A N 1
ATOM 2532 C CA . CYS A 1 317 ? 53.760 38.791 121.737 1.00 64.85 391 CYS A CA 1
ATOM 2533 C C . CYS A 1 317 ? 53.148 37.390 121.732 1.00 63.87 391 CYS A C 1
ATOM 2534 O O . CYS A 1 317 ? 51.990 37.214 122.117 1.00 62.26 391 CYS A O 1
ATOM 2537 N N . ASP A 1 318 ? 53.932 36.403 121.307 1.00 67.03 392 ASP A N 1
ATOM 2538 C CA . ASP A 1 318 ? 53.472 35.014 121.250 1.00 72.90 392 ASP A CA 1
ATOM 2539 C C . ASP A 1 318 ? 53.801 34.205 122.521 1.00 73.28 392 ASP A C 1
ATOM 2540 O O . ASP A 1 318 ? 53.741 32.968 122.516 1.00 74.14 392 ASP A O 1
ATOM 2545 N N . THR A 1 319 ? 54.138 34.910 123.601 1.00 70.33 393 THR A N 1
ATOM 2546 C CA . THR A 1 319 ? 54.370 34.287 124.909 1.00 67.70 393 THR A CA 1
ATOM 2547 C C . THR A 1 319 ? 53.328 34.783 125.919 1.00 67.50 393 THR A C 1
ATOM 2548 O O . THR A 1 319 ? 52.868 35.935 125.824 1.00 66.56 393 THR A O 1
ATOM 2552 N N . HIS A 1 320 ? 52.964 33.915 126.871 1.00 63.56 394 HIS A N 1
ATOM 2553 C CA A HIS A 1 320 ? 51.977 34.229 127.915 0.50 60.97 394 HIS A CA 1
ATOM 2554 C CA B HIS A 1 320 ? 51.963 34.268 127.873 0.50 63.27 394 HIS A CA 1
ATOM 2555 C C . HIS A 1 320 ? 52.442 35.348 128.844 1.00 63.32 394 HIS A C 1
ATOM 2556 O O . HIS A 1 320 ? 53.572 35.317 129.343 1.00 64.61 394 HIS A O 1
ATOM 2569 N N . LEU A 1 321 ? 51.559 36.311 129.088 1.00 61.62 395 LEU A N 1
ATOM 2570 C CA . LEU A 1 321 ? 51.837 37.429 129.963 1.00 58.84 395 LEU A CA 1
ATOM 2571 C C . LEU A 1 321 ? 50.939 37.342 131.188 1.00 57.95 395 LEU A C 1
ATOM 2572 O O . LEU A 1 321 ? 49.716 37.237 131.072 1.00 57.08 395 LEU A O 1
ATOM 2577 N N . GLU A 1 322 ? 51.561 37.371 132.361 1.00 57.60 396 GLU A N 1
ATOM 2578 C CA . GLU A 1 322 ? 50.840 37.407 133.624 1.00 57.19 396 GLU A CA 1
ATOM 2579 C C . GLU A 1 322 ? 51.263 38.651 134.385 1.00 55.05 396 GLU A C 1
ATOM 2580 O O . GLU A 1 322 ? 52.459 38.923 134.530 1.00 54.77 396 GLU A O 1
ATOM 2586 N N . PHE A 1 323 ? 50.287 39.417 134.857 1.00 54.64 397 PHE A N 1
ATOM 2587 C CA . PHE A 1 323 ? 50.596 40.623 135.608 1.00 55.59 397 PHE A CA 1
ATOM 2588 C C . PHE A 1 323 ? 49.626 40.854 136.749 1.00 56.01 397 PHE A C 1
ATOM 2589 O O . PHE A 1 323 ? 48.421 40.702 136.583 1.00 56.66 397 PHE A O 1
ATOM 2597 N N . ASP A 1 324 ? 50.173 41.213 137.909 1.00 60.42 398 ASP A N 1
ATOM 2598 C CA . ASP A 1 324 ? 49.370 41.595 139.064 1.00 62.13 398 ASP A CA 1
ATOM 2599 C C . ASP A 1 324 ? 49.277 43.114 139.135 1.00 59.80 398 ASP A C 1
ATOM 2600 O O . ASP A 1 324 ? 50.289 43.801 139.288 1.00 58.02 398 ASP A O 1
ATOM 2605 N N . ILE A 1 325 ? 48.049 43.620 139.048 1.00 57.68 399 ILE A N 1
ATOM 2606 C CA . ILE A 1 325 ? 47.783 45.060 139.017 1.00 59.67 399 ILE A CA 1
ATOM 2607 C C . ILE A 1 325 ? 47.992 45.786 140.354 1.00 61.05 399 ILE A C 1
ATOM 2608 O O . ILE A 1 325 ? 47.955 47.020 140.405 1.00 63.31 399 ILE A O 1
ATOM 2613 N N . SER A 1 326 ? 48.206 45.014 141.421 1.00 62.23 400 SER A N 1
ATOM 2614 C CA A SER A 1 326 ? 48.484 45.559 142.747 0.50 65.27 400 SER A CA 1
ATOM 2615 C CA B SER A 1 326 ? 48.477 45.572 142.741 0.50 64.56 400 SER A CA 1
ATOM 2616 C C . SER A 1 326 ? 49.889 46.159 142.815 1.00 66.31 400 SER A C 1
ATOM 2617 O O . SER A 1 326 ? 50.198 46.945 143.716 1.00 66.45 400 SER A O 1
ATOM 2622 N N . ASP A 1 327 ? 50.732 45.782 141.852 1.00 66.78 401 ASP A N 1
ATOM 2623 C CA . ASP A 1 327 ? 52.098 46.293 141.728 1.00 69.68 401 ASP A CA 1
ATOM 2624 C C . ASP A 1 327 ? 52.128 47.785 141.384 1.00 67.68 401 ASP A C 1
ATOM 2625 O O . ASP A 1 327 ? 53.116 48.471 141.654 1.00 68.49 401 ASP A O 1
ATOM 2630 N N . LEU A 1 328 ? 51.032 48.282 140.812 1.00 65.33 402 LEU A N 1
ATOM 2631 C CA . LEU A 1 328 ? 50.894 49.689 140.428 1.00 66.75 402 LEU A CA 1
ATOM 2632 C C . LEU A 1 328 ? 50.570 50.615 141.606 1.00 69.47 402 LEU A C 1
ATOM 2633 O O . LEU A 1 328 ? 50.381 51.819 141.430 1.00 70.19 402 LEU A O 1
ATOM 2638 N N . GLN A 1 329 ? 50.498 50.039 142.801 1.00 75.40 403 GLN A N 1
ATOM 2639 C CA . GLN A 1 329 ? 50.327 50.802 144.029 1.00 81.57 403 GLN A CA 1
ATOM 2640 C C . GLN A 1 329 ? 51.692 51.162 144.618 1.00 82.88 403 GLN A C 1
ATOM 2641 O O . GLN A 1 329 ? 51.819 52.149 145.351 1.00 84.07 403 GLN A O 1
ATOM 2647 N N . LYS A 1 330 ? 52.704 50.361 144.284 1.00 84.68 404 LYS A N 1
ATOM 2648 C CA . LYS A 1 330 ? 54.083 50.593 144.727 1.00 87.24 404 LYS A CA 1
ATOM 2649 C C . LYS A 1 330 ? 54.714 51.812 144.054 1.00 86.36 404 LYS A C 1
ATOM 2650 O O . LYS A 1 330 ? 54.327 52.198 142.952 1.00 87.29 404 LYS A O 1
ATOM 2656 N N . GLU A 1 331 ? 55.680 52.420 144.732 1.00 85.67 405 GLU A N 1
ATOM 2657 C CA . GLU A 1 331 ? 56.395 53.561 144.179 1.00 86.22 405 GLU A CA 1
ATOM 2658 C C . GLU A 1 331 ? 57.895 53.288 144.144 1.00 84.27 405 GLU A C 1
ATOM 2659 O O . GLU A 1 331 ? 58.693 54.040 144.711 1.00 84.48 405 GLU A O 1
ATOM 2665 N N . ASP A 1 332 ? 58.267 52.205 143.466 1.00 82.36 406 ASP A N 1
ATOM 2666 C CA . ASP A 1 332 ? 59.667 51.809 143.346 1.00 82.78 406 ASP A CA 1
ATOM 2667 C C . ASP A 1 332 ? 59.949 51.134 142.004 1.00 80.06 406 ASP A C 1
ATOM 2668 O O . ASP A 1 332 ? 59.260 51.396 141.021 1.00 79.34 406 ASP A O 1
ATOM 2673 N N . SER A 1 333 ? 60.959 50.264 141.989 1.00 80.75 407 SER A N 1
ATOM 2674 C CA . SER A 1 333 ? 61.401 49.529 140.799 1.00 81.26 407 SER A CA 1
ATOM 2675 C C . SER A 1 333 ? 60.329 48.600 140.226 1.00 81.72 407 SER A C 1
ATOM 2676 O O . SER A 1 333 ? 60.303 48.346 139.019 1.00 83.93 407 SER A O 1
ATOM 2679 N N . SER A 1 334 ? 59.453 48.103 141.097 1.00 79.52 408 SER A N 1
ATOM 2680 C CA . SER A 1 334 ? 58.421 47.140 140.715 1.00 76.27 408 SER A CA 1
ATOM 2681 C C . SER A 1 334 ? 57.235 47.753 139.966 1.00 71.05 408 SER A C 1
ATOM 2682 O O . SER A 1 334 ? 56.475 47.022 139.327 1.00 76.45 408 SER A O 1
ATOM 2685 N N . ASN A 1 335 ? 57.060 49.072 140.064 1.00 63.24 409 ASN A N 1
ATOM 2686 C CA . ASN A 1 335 ? 56.096 49.798 139.223 1.00 57.91 409 ASN A CA 1
ATOM 2687 C C . ASN A 1 335 ? 56.852 50.580 138.150 1.00 58.29 409 ASN A C 1
ATOM 2688 O O . ASN A 1 335 ? 57.222 51.746 138.361 1.00 54.29 409 ASN A O 1
ATOM 2693 N N . PRO A 1 336 ? 57.071 49.946 136.982 1.00 58.80 410 PRO A N 1
ATOM 2694 C CA . PRO A 1 336 ? 57.979 50.514 135.998 1.00 54.37 410 PRO A CA 1
ATOM 2695 C C . PRO A 1 336 ? 57.492 51.835 135.420 1.00 49.15 410 PRO A C 1
ATOM 2696 O O . PRO A 1 336 ? 58.311 52.701 135.167 1.00 51.84 410 PRO A O 1
ATOM 2700 N N . VAL A 1 337 ? 56.185 52.012 135.261 1.00 44.72 411 VAL A N 1
ATOM 2701 C CA . VAL A 1 337 ? 55.654 53.291 134.770 1.00 46.04 411 VAL A CA 1
ATOM 2702 C C . VAL A 1 337 ? 55.989 54.445 135.720 1.00 45.14 411 VAL A C 1
ATOM 2703 O O . VAL A 1 337 ? 56.422 55.514 135.268 1.00 46.23 411 VAL A O 1
ATOM 2707 N N . TYR A 1 338 ? 55.791 54.220 137.023 1.00 42.64 412 TYR A N 1
ATOM 2708 C CA . TYR A 1 338 ? 56.139 55.204 138.050 1.00 43.49 412 TYR A CA 1
ATOM 2709 C C . TYR A 1 338 ? 57.617 55.506 137.967 1.00 40.11 412 TYR A C 1
ATOM 2710 O O . TYR A 1 338 ? 58.017 56.660 137.886 1.00 43.29 412 TYR A O 1
ATOM 2719 N N . TYR A 1 339 ? 58.404 54.437 137.982 1.00 37.93 413 TYR A N 1
ATOM 2720 C CA . TYR A 1 339 ? 59.842 54.485 138.096 1.00 40.13 413 TYR A CA 1
ATOM 2721 C C . TYR A 1 339 ? 60.481 55.209 136.912 1.00 43.64 413 TYR A C 1
ATOM 2722 O O . TYR A 1 339 ? 61.375 56.045 137.103 1.00 42.30 413 TYR A O 1
ATOM 2731 N N . ILE A 1 340 ? 59.986 54.921 135.706 1.00 39.07 414 ILE A N 1
ATOM 2732 C CA . ILE A 1 340 ? 60.476 55.570 134.497 1.00 35.88 414 ILE A CA 1
ATOM 2733 C C . ILE A 1 340 ? 60.065 57.042 134.494 1.00 35.67 414 ILE A C 1
ATOM 2734 O O . ILE A 1 340 ? 60.905 57.911 134.262 1.00 33.19 414 ILE A O 1
ATOM 2739 N N . ASN A 1 341 ? 58.794 57.319 134.791 1.00 36.43 415 ASN A N 1
ATOM 2740 C CA . ASN A 1 341 ? 58.308 58.703 134.928 1.00 38.41 415 ASN A CA 1
ATOM 2741 C C . ASN A 1 341 ? 59.057 59.480 136.007 1.00 41.02 415 ASN A C 1
ATOM 2742 O O . ASN A 1 341 ? 59.331 60.676 135.844 1.00 48.42 415 ASN A O 1
ATOM 2747 N N . TYR A 1 342 ? 59.379 58.799 137.104 1.00 41.96 416 TYR A N 1
ATOM 2748 C CA . TYR A 1 342 ? 60.124 59.403 138.209 1.00 43.77 416 TYR A CA 1
ATOM 2749 C C . TYR A 1 342 ? 61.507 59.883 137.759 1.00 44.38 416 TYR A C 1
ATOM 2750 O O . TYR A 1 342 ? 61.932 60.962 138.154 1.00 42.27 416 TYR A O 1
ATOM 2759 N N . ALA A 1 343 ? 62.171 59.100 136.906 1.00 41.24 417 ALA A N 1
ATOM 2760 C CA . ALA A 1 343 ? 63.443 59.495 136.305 1.00 40.41 417 ALA A CA 1
ATOM 2761 C C . ALA A 1 343 ? 63.307 60.805 135.539 1.00 42.85 417 ALA A C 1
ATOM 2762 O O . ALA A 1 343 ? 64.085 61.738 135.754 1.00 46.09 417 ALA A O 1
ATOM 2764 N N . HIS A 1 344 ? 62.288 60.873 134.683 1.00 42.35 418 HIS A N 1
ATOM 2765 C CA . HIS A 1 344 ? 62.000 62.046 133.871 1.00 39.91 418 HIS A CA 1
ATOM 2766 C C . HIS A 1 344 ? 61.667 63.279 134.727 1.00 44.15 418 HIS A C 1
ATOM 2767 O O . HIS A 1 344 ? 62.170 64.375 134.463 1.00 43.58 418 HIS A O 1
ATOM 2774 N N . ALA A 1 345 ? 60.828 63.083 135.747 1.00 43.71 419 ALA A N 1
ATOM 2775 C CA . ALA A 1 345 ? 60.431 64.145 136.679 1.00 43.54 419 ALA A CA 1
ATOM 2776 C C . ALA A 1 345 ? 61.602 64.642 137.536 1.00 44.33 419 ALA A C 1
ATOM 2777 O O . ALA A 1 345 ? 61.715 65.836 137.809 1.00 43.54 419 ALA A O 1
ATOM 2779 N N . ARG A 1 346 ? 62.466 63.717 137.948 1.00 42.10 420 ARG A N 1
ATOM 2780 C CA . ARG A 1 346 ? 63.655 64.039 138.728 1.00 43.20 420 ARG A CA 1
ATOM 2781 C C . ARG A 1 346 ? 64.593 64.971 137.956 1.00 44.66 420 ARG A C 1
ATOM 2782 O O . ARG A 1 346 ? 65.171 65.897 138.538 1.00 48.79 420 ARG A O 1
ATOM 2790 N N . ILE A 1 347 ? 64.709 64.742 136.645 1.00 44.14 421 ILE A N 1
ATOM 2791 C CA . ILE A 1 347 ? 65.501 65.594 135.744 1.00 42.00 421 ILE A CA 1
ATOM 2792 C C . ILE A 1 347 ? 64.880 66.979 135.619 1.00 44.34 421 ILE A C 1
ATOM 2793 O O . ILE A 1 347 ? 65.581 67.990 135.705 1.00 47.36 421 ILE A O 1
ATOM 2798 N N . HIS A 1 348 ? 63.563 67.018 135.429 1.00 47.54 422 HIS A N 1
ATOM 2799 C CA . HIS A 1 348 ? 62.825 68.277 135.324 1.00 50.61 422 HIS A CA 1
ATOM 2800 C C . HIS A 1 348 ? 63.002 69.145 136.573 1.00 50.83 422 HIS A C 1
ATOM 2801 O O . HIS A 1 348 ? 63.172 70.362 136.471 1.00 52.78 422 HIS A O 1
ATOM 2808 N N . GLN A 1 349 ? 62.991 68.502 137.738 1.00 49.90 423 GLN A N 1
ATOM 2809 C CA . GLN A 1 349 ? 63.142 69.185 139.020 1.00 53.37 423 GLN A CA 1
ATOM 2810 C C . GLN A 1 349 ? 64.550 69.703 139.296 1.00 53.02 423 GLN A C 1
ATOM 2811 O O . GLN A 1 349 ? 64.700 70.802 139.833 1.00 50.97 423 GLN A O 1
ATOM 2817 N N . VAL A 1 350 ? 65.574 68.932 138.926 1.00 50.56 424 VAL A N 1
ATOM 2818 C CA . VAL A 1 350 ? 66.957 69.380 139.109 1.00 47.89 424 VAL A CA 1
ATOM 2819 C C . VAL A 1 350 ? 67.276 70.606 138.230 1.00 49.77 424 VAL A C 1
ATOM 2820 O O . VAL A 1 350 ? 68.041 71.480 138.636 1.00 50.73 424 VAL A O 1
ATOM 2824 N N . PHE A 1 351 ? 66.644 70.691 137.061 1.00 48.98 425 PHE A N 1
ATOM 2825 C CA . PHE A 1 351 ? 66.770 71.865 136.196 1.00 51.96 425 PHE A CA 1
ATOM 2826 C C . PHE A 1 351 ? 66.113 73.111 136.801 1.00 56.26 425 PHE A C 1
ATOM 2827 O O . PHE A 1 351 ? 66.588 74.235 136.595 1.00 55.21 425 PHE A O 1
ATOM 2835 N N . ALA A 1 352 ? 65.016 72.897 137.527 1.00 56.79 426 ALA A N 1
ATOM 2836 C CA . ALA A 1 352 ? 64.302 73.971 138.204 1.00 58.13 426 ALA A CA 1
ATOM 2837 C C . ALA A 1 352 ? 65.089 74.426 139.427 1.00 59.08 426 ALA A C 1
ATOM 2838 O O . ALA A 1 352 ? 65.154 75.621 139.718 1.00 63.83 426 ALA A O 1
ATOM 2840 N N . LYS A 1 353 ? 65.691 73.461 140.122 1.00 54.67 427 LYS A N 1
ATOM 2841 C CA . LYS A 1 353 ? 66.545 73.715 141.280 1.00 58.38 427 LYS A CA 1
ATOM 2842 C C . LYS A 1 353 ? 67.778 74.545 140.899 1.00 60.81 427 LYS A C 1
ATOM 2843 O O . LYS A 1 353 ? 68.161 75.468 141.625 1.00 65.42 427 LYS A O 1
ATOM 2849 N N . ALA A 1 354 ? 68.371 74.229 139.749 1.00 58.29 428 ALA A N 1
ATOM 2850 C CA . ALA A 1 354 ? 69.546 74.936 139.245 1.00 57.63 428 ALA A CA 1
ATOM 2851 C C . ALA A 1 354 ? 69.204 76.287 138.615 1.00 60.01 428 ALA A C 1
ATOM 2852 O O . ALA A 1 354 ? 70.103 77.080 138.332 1.00 62.28 428 ALA A O 1
ATOM 2854 N N . GLY A 1 355 ? 67.914 76.537 138.388 1.00 60.44 429 GLY A N 1
ATOM 2855 C CA . GLY A 1 355 ? 67.449 77.759 137.732 1.00 60.84 429 GLY A CA 1
ATOM 2856 C C . GLY A 1 355 ? 67.940 77.864 136.300 1.00 62.46 429 GLY A C 1
ATOM 2857 O O . GLY A 1 355 ? 68.366 78.937 135.852 1.00 60.97 429 GLY A O 1
ATOM 2858 N N . LYS A 1 356 ? 67.900 76.739 135.587 1.00 61.62 430 LYS A N 1
ATOM 2859 C CA . LYS A 1 356 ? 68.394 76.683 134.214 1.00 63.08 430 LYS A CA 1
ATOM 2860 C C . LYS A 1 356 ? 67.423 76.003 133.254 1.00 64.84 430 LYS A C 1
ATOM 2861 O O . LYS A 1 356 ? 66.651 75.120 133.643 1.00 67.41 430 LYS A O 1
ATOM 2867 N N . LYS A 1 357 ? 67.457 76.443 132.000 1.00 67.75 431 LYS A N 1
ATOM 2868 C CA . LYS A 1 357 ? 66.750 75.767 130.920 1.00 70.91 431 LYS A CA 1
ATOM 2869 C C . LYS A 1 357 ? 67.747 74.907 130.156 1.00 70.31 431 LYS A C 1
ATOM 2870 O O . LYS A 1 357 ? 68.965 75.098 130.276 1.00 69.35 431 LYS A O 1
ATOM 2876 N N . ILE A 1 358 ? 67.229 73.969 129.365 1.00 69.85 432 ILE A N 1
ATOM 2877 C CA . ILE A 1 358 ? 68.064 73.001 128.644 1.00 70.92 432 ILE A CA 1
ATOM 2878 C C . ILE A 1 358 ? 68.970 73.644 127.588 1.00 68.50 432 ILE A C 1
ATOM 2879 O O . ILE A 1 358 ? 69.970 73.057 127.187 1.00 69.87 432 ILE A O 1
ATOM 2884 N N . ASP A 1 359 ? 68.624 74.859 127.169 1.00 71.55 433 ASP A N 1
ATOM 2885 C CA . ASP A 1 359 ? 69.422 75.622 126.206 1.00 72.78 433 ASP A CA 1
ATOM 2886 C C . ASP A 1 359 ? 70.624 76.322 126.850 1.00 70.10 433 ASP A C 1
ATOM 2887 O O . ASP A 1 359 ? 71.564 76.708 126.152 1.00 73.33 433 ASP A O 1
ATOM 2892 N N . ASP A 1 360 ? 70.591 76.487 128.173 1.00 64.89 434 ASP A N 1
ATOM 2893 C CA . ASP A 1 360 ? 71.684 77.137 128.906 1.00 61.91 434 ASP A CA 1
ATOM 2894 C C . ASP A 1 360 ? 72.884 76.207 129.128 1.00 62.15 434 ASP A C 1
ATOM 2895 O O . ASP A 1 360 ? 73.993 76.675 129.410 1.00 63.00 434 ASP A O 1
ATOM 2900 N N . VAL A 1 361 ? 72.654 74.898 129.005 1.00 55.46 435 VAL A N 1
ATOM 2901 C CA . VAL A 1 361 ? 73.663 73.878 129.311 1.00 50.39 435 VAL A CA 1
ATOM 2902 C C . VAL A 1 361 ? 74.186 73.194 128.052 1.00 51.13 435 VAL A C 1
ATOM 2903 O O . VAL A 1 361 ? 75.047 72.318 128.127 1.00 50.88 435 VAL A O 1
ATOM 2907 N N . MET A 1 362 ? 73.652 73.616 126.908 1.00 52.01 436 MET A N 1
ATOM 2908 C CA . MET A 1 362 ? 73.990 73.096 125.582 1.00 57.06 436 MET A CA 1
ATOM 2909 C C . MET A 1 362 ? 75.479 73.205 125.250 1.00 58.05 436 MET A C 1
ATOM 2910 O O . MET A 1 362 ? 76.065 72.287 124.665 1.00 62.56 436 MET A O 1
ATOM 2915 N N . LYS A 1 363 ? 76.070 74.331 125.644 1.00 56.97 437 LYS A N 1
ATOM 2916 C CA . LYS A 1 363 ? 77.484 74.655 125.413 1.00 57.31 437 LYS A CA 1
ATOM 2917 C C . LYS A 1 363 ? 78.492 73.752 126.129 1.00 53.18 437 LYS A C 1
ATOM 2918 O O . LYS A 1 363 ? 79.682 73.799 125.820 1.00 54.59 437 LYS A O 1
ATOM 2924 N N . ALA A 1 364 ? 78.025 72.956 127.088 1.00 47.97 438 ALA A N 1
ATOM 2925 C CA . ALA A 1 364 ? 78.881 71.995 127.785 1.00 41.59 438 ALA A CA 1
ATOM 2926 C C . ALA A 1 364 ? 79.347 70.905 126.827 1.00 43.56 438 ALA A C 1
ATOM 2927 O O . ALA A 1 364 ? 78.631 70.565 125.888 1.00 44.80 438 ALA A O 1
ATOM 2929 N N . ASP A 1 365 ? 80.546 70.371 127.054 1.00 41.35 439 ASP A N 1
ATOM 2930 C CA . ASP A 1 365 ? 81.130 69.422 126.110 1.00 43.06 439 ASP A CA 1
ATOM 2931 C C . ASP A 1 365 ? 81.154 67.971 126.594 1.00 43.50 439 ASP A C 1
ATOM 2932 O O . ASP A 1 365 ? 81.568 67.078 125.849 1.00 39.47 439 ASP A O 1
ATOM 2937 N N . LEU A 1 366 ? 80.739 67.756 127.845 1.00 42.29 440 LEU A N 1
ATOM 2938 C CA . LEU A 1 366 ? 80.601 66.411 128.444 1.00 41.48 440 LEU A CA 1
ATOM 2939 C C . LEU A 1 366 ? 81.933 65.716 128.760 1.00 41.52 440 LEU A C 1
ATOM 2940 O O . LEU A 1 366 ? 81.955 64.545 129.141 1.00 40.09 440 LEU A O 1
ATOM 2945 N N . GLN A 1 367 ? 83.034 66.450 128.632 1.00 40.46 441 GLN A N 1
ATOM 2946 C CA . GLN A 1 367 ? 84.367 65.879 128.788 1.00 40.17 441 GLN A CA 1
ATOM 2947 C C . GLN A 1 367 ? 84.654 65.427 130.227 1.00 43.01 441 GLN A C 1
ATOM 2948 O O . GLN A 1 367 ? 85.436 64.507 130.444 1.00 37.36 441 GLN A O 1
ATOM 2954 N N . SER A 1 368 ? 83.985 66.040 131.204 1.00 41.15 442 SER A N 1
ATOM 2955 C CA . SER A 1 368 ? 84.220 65.711 132.613 1.00 43.85 442 SER A CA 1
ATOM 2956 C C . SER A 1 368 ? 83.459 64.497 133.132 1.00 43.51 442 SER A C 1
ATOM 2957 O O . SER A 1 368 ? 83.655 64.091 134.278 1.00 45.39 442 SER A O 1
ATOM 2960 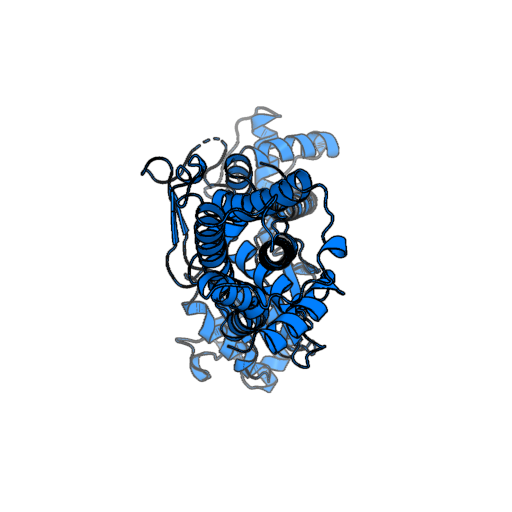N N . LEU A 1 369 ? 82.583 63.933 132.307 1.00 45.81 443 LEU A N 1
ATOM 2961 C CA . LEU A 1 369 ? 81.801 62.751 132.688 1.00 41.96 443 LEU A CA 1
ATOM 2962 C C . LEU A 1 369 ? 82.677 61.561 133.080 1.00 39.84 443 LEU A C 1
ATOM 2963 O O . LEU A 1 369 ? 83.619 61.214 132.371 1.00 43.00 443 LEU A O 1
ATOM 2968 N N . ASN A 1 370 ? 82.368 60.956 134.224 1.00 39.64 444 ASN A N 1
ATOM 2969 C CA . ASN A 1 370 ? 83.007 59.720 134.642 1.00 42.10 444 ASN A CA 1
ATOM 2970 C C . ASN A 1 370 ? 82.460 58.550 133.817 1.00 42.84 444 ASN A C 1
ATOM 2971 O O . ASN A 1 370 ? 81.524 58.737 133.040 1.00 39.70 444 ASN A O 1
ATOM 2976 N N . GLN A 1 371 ? 83.029 57.359 133.993 1.00 39.71 445 GLN A N 1
ATOM 2977 C CA . GLN A 1 371 ? 82.620 56.172 133.231 1.00 41.30 445 GLN A CA 1
ATOM 2978 C C . GLN A 1 371 ? 81.122 55.876 133.309 1.00 42.96 445 GLN A C 1
ATOM 2979 O O . GLN A 1 371 ? 80.507 55.539 132.296 1.00 49.75 445 GLN A O 1
ATOM 2985 N N . ASP A 1 372 ? 80.546 56.022 134.505 1.00 43.71 446 ASP A N 1
ATOM 2986 C CA . ASP A 1 372 ? 79.104 55.865 134.723 1.00 40.84 446 ASP A CA 1
ATOM 2987 C C . ASP A 1 372 ? 78.289 56.872 133.927 1.00 41.54 446 ASP A C 1
ATOM 2988 O O . ASP A 1 372 ? 77.215 56.546 133.439 1.00 39.01 446 ASP A O 1
ATOM 2993 N N . GLY A 1 373 ? 78.800 58.098 133.814 1.00 38.18 447 GLY A N 1
ATOM 2994 C CA . GLY A 1 373 ? 78.149 59.136 133.037 1.00 35.72 447 GLY A CA 1
ATOM 2995 C C . GLY A 1 373 ? 78.233 58.858 131.544 1.00 37.44 447 GLY A C 1
ATOM 2996 O O . GLY A 1 373 ? 77.265 59.088 130.817 1.00 34.22 447 GLY A O 1
ATOM 2997 N N . VAL A 1 374 ? 79.390 58.375 131.084 1.00 31.13 448 VAL A N 1
ATOM 2998 C CA . VAL A 1 374 ? 79.571 58.041 129.668 1.00 31.90 448 VAL A CA 1
ATOM 2999 C C . VAL A 1 374 ? 78.678 56.861 129.253 1.00 35.17 448 VAL A C 1
ATOM 3000 O O . VAL A 1 374 ? 78.086 56.882 128.173 1.00 35.51 448 VAL A O 1
ATOM 3004 N N . ASN A 1 375 ? 78.568 55.851 130.120 1.00 29.74 449 ASN A N 1
ATOM 3005 C CA . ASN A 1 375 ? 77.659 54.724 129.872 1.00 30.72 449 ASN A CA 1
ATOM 3006 C C . ASN A 1 375 ? 76.220 55.201 129.708 1.00 33.16 449 ASN A C 1
ATOM 3007 O O . ASN A 1 375 ? 75.522 54.771 128.795 1.00 37.58 449 ASN A O 1
ATOM 3012 N N . LEU A 1 376 ? 75.804 56.102 130.594 1.00 34.43 450 LEU A N 1
ATOM 3013 C CA . LEU A 1 376 ? 74.449 56.627 130.604 1.00 37.26 450 LEU A CA 1
ATOM 3014 C C . LEU A 1 376 ? 74.204 57.490 129.385 1.00 38.19 450 LEU A C 1
ATOM 3015 O O . LEU A 1 376 ? 73.112 57.466 128.820 1.00 36.64 450 LEU A O 1
ATOM 3020 N N . LEU A 1 377 ? 75.230 58.242 128.988 1.00 39.34 451 LEU A N 1
ATOM 3021 C CA . LEU A 1 377 ? 75.207 59.022 127.754 1.00 36.88 451 LEU A CA 1
ATOM 3022 C C . LEU A 1 377 ? 75.038 58.109 126.545 1.00 39.52 451 LEU A C 1
ATOM 3023 O O . LEU A 1 377 ? 74.165 58.348 125.704 1.00 36.28 451 LEU A O 1
ATOM 3028 N N . PHE A 1 378 ? 75.865 57.065 126.471 1.00 37.50 452 PHE A N 1
ATOM 3029 C CA . PHE A 1 378 ? 75.753 56.076 125.404 1.00 39.93 452 PHE A CA 1
ATOM 3030 C C . PHE A 1 378 ? 74.357 55.476 125.372 1.00 40.67 452 PHE A C 1
ATOM 3031 O O . PHE A 1 378 ? 73.754 55.378 124.304 1.00 41.62 452 PHE A O 1
ATOM 3039 N N . GLU A 1 379 ? 73.867 55.080 126.547 1.00 36.18 453 GLU A N 1
ATOM 3040 C CA . GLU A 1 379 ? 72.554 54.466 126.697 1.00 40.03 453 GLU A CA 1
ATOM 3041 C C . GLU A 1 379 ? 71.461 55.394 126.173 1.00 40.10 453 GLU A C 1
ATOM 3042 O O . GLU A 1 379 ? 70.558 54.949 125.466 1.00 39.67 453 GLU A O 1
ATOM 3048 N N . ALA A 1 380 ? 71.562 56.682 126.499 1.00 34.77 454 ALA A N 1
ATOM 3049 C CA . ALA A 1 380 ? 70.603 57.673 126.008 1.00 36.85 454 ALA A CA 1
ATOM 3050 C C . ALA A 1 380 ? 70.578 57.692 124.481 1.00 36.54 454 ALA A C 1
ATOM 3051 O O . ALA A 1 380 ? 69.507 57.601 123.877 1.00 37.11 454 ALA A O 1
ATOM 3053 N N . LEU A 1 381 ? 71.761 57.755 123.868 1.00 34.41 455 LEU A N 1
ATOM 3054 C CA . LEU A 1 381 ? 71.885 57.855 122.413 1.00 35.16 455 LEU A CA 1
ATOM 3055 C C . LEU A 1 381 ? 71.577 56.552 121.669 1.00 39.81 455 LEU A C 1
ATOM 3056 O O . LEU A 1 381 ? 71.245 56.579 120.486 1.00 48.35 455 LEU A O 1
ATOM 3061 N N . ASN A 1 382 ? 71.667 55.429 122.380 1.00 35.46 456 ASN A N 1
ATOM 3062 C CA . ASN A 1 382 ? 71.429 54.097 121.826 1.00 39.73 456 ASN A CA 1
ATOM 3063 C C . ASN A 1 382 ? 69.958 53.805 121.476 1.00 41.72 456 ASN A C 1
ATOM 3064 O O . ASN A 1 382 ? 69.666 52.742 120.933 1.00 39.46 456 ASN A O 1
ATOM 3069 N N . LEU A 1 383 ? 69.045 54.729 121.797 1.00 36.77 457 LEU A N 1
ATOM 3070 C CA . LEU A 1 383 ? 67.612 54.555 121.505 1.00 36.60 457 LEU A CA 1
ATOM 3071 C C . LEU A 1 383 ? 67.349 54.259 120.027 1.00 35.24 457 LEU A C 1
ATOM 3072 O O . LEU A 1 383 ? 66.591 53.349 119.718 1.00 46.45 457 LEU A O 1
ATOM 3077 N N . LYS A 1 384 ? 68.009 54.999 119.136 1.00 39.81 458 LYS A N 1
ATOM 3078 C CA . LYS A 1 384 ? 67.892 54.811 117.682 1.00 41.12 458 LYS A CA 1
ATOM 3079 C C . LYS A 1 384 ? 68.093 53.360 117.254 1.00 42.70 458 LYS A C 1
ATOM 3080 O O . LYS A 1 384 ? 67.255 52.804 116.548 1.00 46.57 458 LYS A O 1
ATOM 3086 N N . ALA A 1 385 ? 69.196 52.758 117.707 1.00 37.17 459 ALA A N 1
ATOM 3087 C CA . ALA A 1 385 ? 69.510 51.356 117.432 1.00 36.61 459 ALA A CA 1
ATOM 3088 C C . ALA A 1 385 ? 68.422 50.426 117.961 1.00 30.60 459 ALA A C 1
ATOM 3089 O O . ALA A 1 385 ? 67.990 49.520 117.263 1.00 36.92 459 ALA A O 1
ATOM 3091 N N . VAL A 1 386 ? 67.992 50.666 119.196 1.00 29.67 460 VAL A N 1
ATOM 3092 C CA . VAL A 1 386 ? 66.959 49.857 119.835 1.00 33.36 460 VAL A CA 1
ATOM 3093 C C . VAL A 1 386 ? 65.656 49.883 119.033 1.00 36.21 460 VAL A C 1
ATOM 3094 O O . VAL A 1 386 ? 65.097 48.823 118.756 1.00 39.88 460 VAL A O 1
ATOM 3098 N N . LEU A 1 387 ? 65.209 51.082 118.638 1.00 33.12 461 LEU A N 1
ATOM 3099 C CA . LEU A 1 387 ? 63.932 51.245 117.925 1.00 35.06 461 LEU A CA 1
ATOM 3100 C C . LEU A 1 387 ? 63.923 50.537 116.571 1.00 35.22 461 LEU A C 1
ATOM 3101 O O . LEU A 1 387 ? 62.962 49.853 116.229 1.00 36.05 461 LEU A O 1
ATOM 3106 N N . ASN A 1 388 ? 65.003 50.699 115.812 1.00 38.33 462 ASN A N 1
ATOM 3107 C CA . ASN A 1 388 ? 65.140 50.030 114.523 1.00 38.26 462 ASN A CA 1
ATOM 3108 C C . ASN A 1 388 ? 65.156 48.519 114.673 1.00 39.78 462 ASN A C 1
ATOM 3109 O O . ASN A 1 388 ? 64.527 47.804 113.899 1.00 46.75 462 ASN A O 1
ATOM 3114 N N . ASP A 1 389 ? 65.839 48.048 115.706 1.00 41.93 463 ASP A N 1
ATOM 3115 C CA . ASP A 1 389 ? 65.936 46.626 115.990 1.00 43.97 463 ASP A CA 1
ATOM 3116 C C . ASP A 1 389 ? 64.589 46.080 116.448 1.00 41.53 463 ASP A C 1
ATOM 3117 O O . ASP A 1 389 ? 64.206 44.972 116.075 1.00 43.11 463 ASP A O 1
ATOM 3122 N N . ALA A 1 390 ? 63.871 46.869 117.247 1.00 40.02 464 ALA A N 1
ATOM 3123 C CA . ALA A 1 390 ? 62.550 46.478 117.736 1.00 39.02 464 ALA A CA 1
ATOM 3124 C C . ALA A 1 390 ? 61.552 46.333 116.592 1.00 37.46 464 ALA A C 1
ATOM 3125 O O . ALA A 1 390 ? 60.768 45.392 116.576 1.00 39.31 464 ALA A O 1
ATOM 3127 N N . PHE A 1 391 ? 61.594 47.256 115.636 1.00 39.90 465 PHE A N 1
ATOM 3128 C CA . PHE A 1 391 ? 60.687 47.191 114.501 1.00 38.94 465 PHE A CA 1
ATOM 3129 C C . PHE A 1 391 ? 60.964 45.980 113.619 1.00 40.00 465 PHE A C 1
ATOM 3130 O O . PHE A 1 391 ? 60.061 45.185 113.349 1.00 44.50 465 PHE A O 1
ATOM 3138 N N . GLU A 1 392 ? 62.216 45.853 113.188 1.00 34.42 466 GLU A N 1
ATOM 3139 C CA . GLU A 1 392 ? 62.629 44.806 112.260 1.00 39.72 466 GLU A CA 1
ATOM 3140 C C . GLU A 1 392 ? 62.417 43.376 112.769 1.00 36.95 466 GLU A C 1
ATOM 3141 O O . GLU A 1 392 ? 62.161 42.480 111.976 1.00 40.11 466 GLU A O 1
ATOM 3147 N N . ALA A 1 393 ? 62.503 43.170 114.084 1.00 35.19 467 ALA A N 1
ATOM 3148 C CA . ALA A 1 393 ? 62.283 41.852 114.677 1.00 37.29 467 ALA A CA 1
ATOM 3149 C C . ALA A 1 393 ? 60.857 41.685 115.205 1.00 38.59 467 ALA A C 1
ATOM 3150 O O . ALA A 1 393 ? 60.506 40.603 115.681 1.00 40.71 467 ALA A O 1
ATOM 3152 N N . ARG A 1 394 ? 60.063 42.761 115.108 1.00 42.02 468 ARG A N 1
ATOM 3153 C CA A ARG A 1 394 ? 58.701 42.852 115.669 0.50 38.82 468 ARG A CA 1
ATOM 3154 C CA B ARG A 1 394 ? 58.697 42.823 115.669 0.50 39.97 468 ARG A CA 1
ATOM 3155 C C . ARG A 1 394 ? 58.691 42.641 117.190 1.00 40.53 468 ARG A C 1
ATOM 3156 O O . ARG A 1 394 ? 57.674 42.257 117.777 1.00 40.05 468 ARG A O 1
ATOM 3171 N N . ALA A 1 395 ? 59.829 42.921 117.824 1.00 38.55 469 ALA A N 1
ATOM 3172 C CA . ALA A 1 395 ? 60.005 42.716 119.258 1.00 39.82 469 ALA A CA 1
ATOM 3173 C C . ALA A 1 395 ? 59.781 44.017 120.029 1.00 39.91 469 ALA A C 1
ATOM 3174 O O . ALA A 1 395 ? 60.734 44.671 120.470 1.00 39.88 469 ALA A O 1
ATOM 3176 N N . LEU A 1 396 ? 58.519 44.394 120.195 1.00 36.54 470 LEU A N 1
ATOM 3177 C CA . LEU A 1 396 ? 58.195 45.687 120.796 1.00 34.57 470 LEU A CA 1
ATOM 3178 C C . LEU A 1 396 ? 58.505 45.781 122.293 1.00 37.12 470 LEU A C 1
ATOM 3179 O O . LEU A 1 396 ? 58.632 46.880 122.821 1.00 39.86 470 LEU A O 1
ATOM 3184 N N . GLN A 1 397 ? 58.646 44.633 122.959 1.00 38.02 471 GLN A N 1
ATOM 3185 C CA . GLN A 1 397 ? 59.014 44.591 124.376 1.00 37.27 471 GLN A CA 1
ATOM 3186 C C . GLN A 1 397 ? 60.423 45.095 124.662 1.00 38.45 471 GLN A C 1
ATOM 3187 O O . GLN A 1 397 ? 60.742 45.378 125.813 1.00 42.59 471 GLN A O 1
ATOM 3193 N N . LYS A 1 398 ? 61.249 45.219 123.622 1.00 37.86 472 LYS A N 1
ATOM 3194 C CA . LYS A 1 398 ? 62.553 45.876 123.721 1.00 39.10 472 LYS A CA 1
ATOM 3195 C C . LYS A 1 398 ? 62.425 47.358 124.095 1.00 40.99 472 LYS A C 1
ATOM 3196 O O . LYS A 1 398 ? 63.345 47.940 124.677 1.00 37.52 472 LYS A O 1
ATOM 3202 N N . ILE A 1 399 ? 61.297 47.977 123.756 1.00 39.32 473 ILE A N 1
ATOM 3203 C CA . ILE A 1 399 ? 61.076 49.378 124.133 1.00 36.27 473 ILE A CA 1
ATOM 3204 C C . ILE A 1 399 ? 60.901 49.569 125.670 1.00 38.58 473 ILE A C 1
ATOM 3205 O O . ILE A 1 399 ? 61.655 50.348 126.260 1.00 31.24 473 ILE A O 1
ATOM 3210 N N . PRO A 1 400 ? 59.922 48.875 126.320 1.00 37.63 474 PRO A N 1
ATOM 3211 C CA . PRO A 1 400 ? 59.900 48.892 127.799 1.00 39.42 474 PRO A CA 1
ATOM 3212 C C . PRO A 1 400 ? 61.198 48.421 128.476 1.00 39.52 474 PRO A C 1
ATOM 3213 O O . PRO A 1 400 ? 61.591 49.004 129.489 1.00 39.23 474 PRO A O 1
ATOM 3217 N N . ASP A 1 401 ? 61.846 47.390 127.930 1.00 40.51 475 ASP A N 1
ATOM 3218 C CA . ASP A 1 401 ? 63.123 46.886 128.470 1.00 42.96 475 ASP A CA 1
ATOM 3219 C C . ASP A 1 401 ? 64.223 47.950 128.481 1.00 43.11 475 ASP A C 1
ATOM 3220 O O . ASP A 1 401 ? 64.973 48.057 129.453 1.00 47.05 475 ASP A O 1
ATOM 3225 N N . TYR A 1 402 ? 64.314 48.710 127.389 1.00 38.40 476 TYR A N 1
ATOM 3226 C CA . TYR A 1 402 ? 65.285 49.788 127.247 1.00 38.02 476 TYR A CA 1
ATOM 3227 C C . TYR A 1 402 ? 65.035 50.837 128.322 1.00 39.74 476 TYR A C 1
ATOM 3228 O O . TYR A 1 402 ? 65.961 51.295 128.992 1.00 39.02 476 TYR A O 1
ATOM 3237 N N . LEU A 1 403 ? 63.765 51.202 128.462 1.00 31.83 477 LEU A N 1
ATOM 3238 C CA . LEU A 1 403 ? 63.336 52.277 129.326 1.00 35.60 477 LEU A CA 1
ATOM 3239 C C . LEU A 1 403 ? 63.536 51.925 130.793 1.00 41.16 477 LEU A C 1
ATOM 3240 O O . LEU A 1 403 ? 63.974 52.772 131.580 1.00 36.63 477 LEU A O 1
ATOM 3245 N N . LYS A 1 404 ? 63.203 50.681 131.145 1.00 43.27 478 LYS A N 1
ATOM 3246 C CA . LYS A 1 404 ? 63.445 50.123 132.475 1.00 45.87 478 LYS A CA 1
ATOM 3247 C C . LYS A 1 404 ? 64.902 50.262 132.891 1.00 43.85 478 LYS A C 1
ATOM 3248 O O . LYS A 1 404 ? 65.204 50.780 133.967 1.00 43.70 478 LYS A O 1
ATOM 3254 N N . ASN A 1 405 ? 65.796 49.787 132.030 1.00 41.30 479 ASN A N 1
ATOM 3255 C CA . ASN A 1 405 ? 67.219 49.827 132.302 1.00 43.16 479 ASN A CA 1
ATOM 3256 C C . ASN A 1 405 ? 67.763 51.252 132.336 1.00 41.09 479 ASN A C 1
ATOM 3257 O O . ASN A 1 405 ? 68.600 51.574 133.171 1.00 44.04 479 ASN A O 1
ATOM 3262 N N . LEU A 1 406 ? 67.272 52.104 131.444 1.00 40.12 480 LEU A N 1
ATOM 3263 C CA . LEU A 1 406 ? 67.698 53.503 131.409 1.00 34.53 480 LEU A CA 1
ATOM 3264 C C . LEU A 1 406 ? 67.269 54.264 132.663 1.00 37.14 480 LEU A C 1
ATOM 3265 O O . LEU A 1 406 ? 68.027 55.099 133.174 1.00 33.78 480 LEU A O 1
ATOM 3270 N N . ALA A 1 407 ? 66.062 53.981 133.156 1.00 38.07 481 ALA A N 1
ATOM 3271 C CA . ALA A 1 407 ? 65.567 54.623 134.379 1.00 39.36 481 ALA A CA 1
ATOM 3272 C C . ALA A 1 407 ? 66.377 54.159 135.588 1.00 41.71 481 ALA A C 1
ATOM 3273 O O . ALA A 1 407 ? 66.751 54.977 136.425 1.00 41.39 481 ALA A O 1
ATOM 3275 N N . ALA A 1 408 ? 66.650 52.854 135.654 1.00 32.39 482 ALA A N 1
ATOM 3276 C CA . ALA A 1 408 ? 67.434 52.266 136.735 1.00 34.58 482 ALA A CA 1
ATOM 3277 C C . ALA A 1 408 ? 68.818 52.911 136.805 1.00 39.56 482 ALA A C 1
ATOM 3278 O O . ALA A 1 408 ? 69.234 53.375 137.864 1.00 39.97 482 ALA A O 1
ATOM 3280 N N . ASN A 1 409 ? 69.503 52.948 135.662 1.00 37.28 483 ASN A N 1
ATOM 3281 C CA . ASN A 1 409 ? 70.830 53.527 135.557 1.00 37.66 483 ASN A CA 1
ATOM 3282 C C . ASN A 1 409 ? 70.860 55.019 135.831 1.00 37.55 483 ASN A C 1
ATOM 3283 O O . ASN A 1 409 ? 71.777 55.487 136.499 1.00 37.47 483 ASN A O 1
ATOM 3288 N N . PHE A 1 410 ? 69.860 55.759 135.345 1.00 34.76 484 PHE A N 1
ATOM 3289 C CA . PHE A 1 410 ? 69.751 57.177 135.688 1.00 34.88 484 PHE A CA 1
ATOM 3290 C C . PHE A 1 410 ? 69.625 57.385 137.190 1.00 37.45 484 PHE A C 1
ATOM 3291 O O . PHE A 1 410 ? 70.390 58.149 137.770 1.00 44.19 484 PHE A O 1
ATOM 3299 N N . HIS A 1 411 ? 68.637 56.727 137.796 1.00 35.79 485 HIS A N 1
ATOM 3300 C CA . HIS A 1 411 ? 68.352 56.876 139.212 1.00 37.77 485 HIS A CA 1
ATOM 3301 C C . HIS A 1 411 ? 69.602 56.635 140.035 1.00 42.03 485 HIS A C 1
ATOM 3302 O O . HIS A 1 411 ? 69.943 57.452 140.883 1.00 47.39 485 HIS A O 1
ATOM 3309 N N . LYS A 1 412 ? 70.290 55.532 139.747 1.00 35.38 486 LYS A N 1
ATOM 3310 C CA . LYS A 1 412 ? 71.502 55.164 140.446 1.00 39.47 486 LYS A CA 1
ATOM 3311 C C . LYS A 1 412 ? 72.592 56.225 140.242 1.00 41.34 486 LYS A C 1
ATOM 3312 O O . LYS A 1 412 ? 73.228 56.648 141.204 1.00 45.66 486 LYS A O 1
ATOM 3318 N N . PHE A 1 413 ? 72.773 56.685 139.008 1.00 41.24 487 PHE A N 1
ATOM 3319 C CA . PHE A 1 413 ? 73.726 57.762 138.739 1.00 41.07 487 PHE A CA 1
ATOM 3320 C C . PHE A 1 413 ? 73.438 59.031 139.541 1.00 44.12 487 PHE A C 1
ATOM 3321 O O . PHE A 1 413 ? 74.337 59.572 140.183 1.00 45.41 487 PHE A O 1
ATOM 3329 N N . TYR A 1 414 ? 72.195 59.504 139.499 1.00 44.05 488 TYR A N 1
ATOM 3330 C CA . TYR A 1 414 ? 71.836 60.762 140.158 1.00 41.71 488 TYR A CA 1
ATOM 3331 C C . TYR A 1 414 ? 71.911 60.680 141.687 1.00 42.83 488 TYR A C 1
ATOM 3332 O O . TYR A 1 414 ? 72.220 61.670 142.344 1.00 46.43 488 TYR A O 1
ATOM 3341 N N . ASN A 1 415 ? 71.664 59.493 142.239 1.00 39.37 489 ASN A N 1
ATOM 3342 C CA . ASN A 1 415 ? 71.806 59.253 143.665 1.00 39.52 489 ASN A CA 1
ATOM 3343 C C . ASN A 1 415 ? 73.247 59.405 144.124 1.00 44.12 489 ASN A C 1
ATOM 3344 O O . ASN A 1 415 ? 73.503 59.812 145.265 1.00 41.91 489 ASN A O 1
ATOM 3349 N N . GLU A 1 416 ? 74.178 59.077 143.229 1.00 41.85 490 GLU A N 1
ATOM 3350 C CA . GLU A 1 416 ? 75.586 59.022 143.574 1.00 41.56 490 GLU A CA 1
ATOM 3351 C C . GLU A 1 416 ? 76.338 60.266 143.120 1.00 39.88 490 GLU A C 1
ATOM 3352 O O . GLU A 1 416 ? 77.541 60.387 143.361 1.00 33.86 490 GLU A O 1
ATOM 3358 N N . ASN A 1 417 ? 75.640 61.179 142.455 1.00 36.50 491 ASN A N 1
ATOM 3359 C CA . ASN A 1 417 ? 76.289 62.352 141.891 1.00 39.97 491 ASN A CA 1
ATOM 3360 C C . ASN A 1 417 ? 75.584 63.654 142.241 1.00 45.37 491 ASN A C 1
ATOM 3361 O O . ASN A 1 417 ? 74.402 63.834 141.946 1.00 46.52 491 ASN A O 1
ATOM 3366 N N . LYS A 1 418 ? 76.318 64.552 142.887 1.00 45.73 492 LYS A N 1
ATOM 3367 C CA . LYS A 1 418 ? 75.809 65.872 143.235 1.00 44.43 492 LYS A CA 1
ATOM 3368 C C . LYS A 1 418 ? 75.797 66.727 141.974 1.00 44.03 492 LYS A C 1
ATOM 3369 O O . LYS A 1 418 ? 76.752 66.701 141.199 1.00 47.05 492 LYS A O 1
ATOM 3375 N N . VAL A 1 419 ? 74.725 67.486 141.764 1.00 46.52 493 VAL A N 1
ATOM 3376 C CA . VAL A 1 419 ? 74.568 68.235 140.514 1.00 45.30 493 VAL A CA 1
ATOM 3377 C C . VAL A 1 419 ? 74.629 69.747 140.693 1.00 49.06 493 VAL A C 1
ATOM 3378 O O . VAL A 1 419 ? 75.580 70.380 140.229 1.00 45.60 493 VAL A O 1
ATOM 3382 N N . VAL A 1 420 ? 73.624 70.315 141.361 1.00 51.79 494 VAL A N 1
ATOM 3383 C CA . VAL A 1 420 ? 73.500 71.768 141.510 1.00 51.80 494 VAL A CA 1
ATOM 3384 C C . VAL A 1 420 ? 74.617 72.262 142.421 1.00 50.83 494 VAL A C 1
ATOM 3385 O O . VAL A 1 420 ? 74.826 71.713 143.495 1.00 48.08 494 VAL A O 1
ATOM 3389 N N . GLY A 1 421 ? 75.356 73.265 141.957 1.00 53.16 495 GLY A N 1
ATOM 3390 C CA . GLY A 1 421 ? 76.471 73.819 142.713 1.00 56.69 495 GLY A CA 1
ATOM 3391 C C . GLY A 1 421 ? 77.831 73.245 142.358 1.00 59.51 495 GLY A C 1
ATOM 3392 O O . GLY A 1 421 ? 78.859 73.875 142.637 1.00 61.36 495 GLY A O 1
ATOM 3393 N N . SER A 1 422 ? 77.851 72.063 141.740 1.00 57.48 496 SER A N 1
ATOM 3394 C CA . SER A 1 422 ? 79.118 71.415 141.393 1.00 56.81 496 SER A CA 1
ATOM 3395 C C . SER A 1 422 ? 79.788 72.094 140.196 1.00 53.91 496 SER A C 1
ATOM 3396 O O . SER A 1 422 ? 79.133 72.819 139.449 1.00 51.79 496 SER A O 1
ATOM 3399 N N . ALA A 1 423 ? 81.090 71.860 140.024 1.00 56.72 497 ALA A N 1
ATOM 3400 C CA . ALA A 1 423 ? 81.885 72.547 138.988 1.00 57.07 497 ALA A CA 1
ATOM 3401 C C . ALA A 1 423 ? 81.549 72.078 137.588 1.00 53.63 497 ALA A C 1
ATOM 3402 O O . ALA A 1 423 ? 81.892 72.740 136.607 1.00 53.52 497 ALA A O 1
ATOM 3404 N N . ASN A 1 424 ? 80.882 70.931 137.514 1.00 51.60 498 ASN A N 1
ATOM 3405 C CA A ASN A 1 424 ? 80.483 70.363 136.234 0.50 50.31 498 ASN A CA 1
ATOM 3406 C CA B ASN A 1 424 ? 80.488 70.314 136.258 0.50 49.85 498 ASN A CA 1
ATOM 3407 C C . ASN A 1 424 ? 78.969 70.193 136.153 1.00 50.58 498 ASN A C 1
ATOM 3408 O O . ASN A 1 424 ? 78.450 69.227 135.580 1.00 51.92 498 ASN A O 1
ATOM 3417 N N . GLU A 1 425 ? 78.272 71.170 136.725 1.00 47.74 499 GLU A N 1
ATOM 3418 C CA . GLU A 1 425 ? 76.816 71.208 136.759 1.00 48.10 499 GLU A CA 1
ATOM 3419 C C . GLU A 1 425 ? 76.238 71.107 135.353 1.00 44.47 499 GLU A C 1
ATOM 3420 O O . GLU A 1 425 ? 75.375 70.267 135.095 1.00 43.95 499 GLU A O 1
ATOM 3426 N N . ASN A 1 426 ? 76.745 71.944 134.450 1.00 41.77 500 ASN A N 1
ATOM 3427 C CA . ASN A 1 426 ? 76.282 71.985 133.068 1.00 43.57 500 ASN A CA 1
ATOM 3428 C C . ASN A 1 426 ? 76.446 70.673 132.301 1.00 44.54 500 ASN A C 1
ATOM 3429 O O . ASN A 1 426 ? 75.554 70.290 131.545 1.00 45.51 500 ASN A O 1
ATOM 3434 N N . ASP A 1 427 ? 77.579 70.001 132.511 1.00 40.08 501 ASP A N 1
ATOM 3435 C CA . ASP A 1 427 ? 77.859 68.682 131.931 1.00 39.32 501 ASP A CA 1
ATOM 3436 C C . ASP A 1 427 ? 76.824 67.660 132.372 1.00 37.68 501 ASP A C 1
ATOM 3437 O O . ASP A 1 427 ? 76.274 66.917 131.550 1.00 40.54 501 ASP A O 1
ATOM 3442 N N . LEU A 1 428 ? 76.559 67.637 133.673 1.00 36.22 502 LEU A N 1
ATOM 3443 C CA . LEU A 1 428 ? 75.590 66.714 134.259 1.00 36.27 502 LEU A CA 1
ATOM 3444 C C . LEU A 1 428 ? 74.162 67.032 133.822 1.00 36.27 502 LEU A C 1
ATOM 3445 O O . LEU A 1 428 ? 73.411 66.133 133.467 1.00 35.59 502 LEU A O 1
ATOM 3450 N N . LEU A 1 429 ? 73.801 68.310 133.839 1.00 39.00 503 LEU A N 1
ATOM 3451 C CA . LEU A 1 429 ? 72.499 68.741 133.344 1.00 38.30 503 LEU A CA 1
ATOM 3452 C C . LEU A 1 429 ? 72.280 68.373 131.874 1.00 40.06 503 LEU A C 1
ATOM 3453 O O . LEU A 1 429 ? 71.214 67.868 131.524 1.00 42.50 503 LEU A O 1
ATOM 3458 N N . LYS A 1 430 ? 73.286 68.606 131.029 1.00 36.31 504 LYS A N 1
ATOM 3459 C CA . LYS A 1 430 ? 73.182 68.285 129.599 1.00 37.56 504 LYS A CA 1
ATOM 3460 C C . LYS A 1 430 ? 72.990 66.781 129.404 1.00 39.92 504 LYS A C 1
ATOM 3461 O O . LYS A 1 430 ? 72.149 66.354 128.603 1.00 36.35 504 LYS A O 1
ATOM 3467 N N . LEU A 1 431 ? 73.760 65.997 130.157 1.00 33.40 505 LEU A N 1
ATOM 3468 C CA . LEU A 1 431 ? 73.579 64.565 130.208 1.00 32.98 505 LEU A CA 1
ATOM 3469 C C . LEU A 1 431 ? 72.124 64.249 130.538 1.00 33.31 505 LEU A C 1
ATOM 3470 O O . LEU A 1 431 ? 71.478 63.503 129.807 1.00 36.65 505 LEU A O 1
ATOM 3475 N N . PHE A 1 432 ? 71.620 64.849 131.615 1.00 30.48 506 PHE A N 1
ATOM 3476 C CA . PHE A 1 432 ? 70.263 64.592 132.099 1.00 37.31 506 PHE A CA 1
ATOM 3477 C C . PHE A 1 432 ? 69.218 64.971 131.059 1.00 34.40 506 PHE A C 1
ATOM 3478 O O . PHE A 1 432 ? 68.228 64.257 130.893 1.00 38.11 506 PHE A O 1
ATOM 3486 N N . SER A 1 433 ? 69.461 66.069 130.340 1.00 34.10 507 SER A N 1
ATOM 3487 C CA . SER A 1 433 ? 68.520 66.565 129.333 1.00 38.67 507 SER A CA 1
ATOM 3488 C C . SER A 1 433 ? 68.369 65.565 128.204 1.00 41.01 507 SER A C 1
ATOM 3489 O O . SER A 1 433 ? 67.295 65.435 127.618 1.00 47.31 507 SER A O 1
ATOM 3492 N N . LEU A 1 434 ? 69.447 64.839 127.930 1.00 36.58 508 LEU A N 1
ATOM 3493 C CA . LEU A 1 434 ? 69.425 63.801 126.921 1.00 41.87 508 LEU A CA 1
ATOM 3494 C C . LEU A 1 434 ? 68.706 62.527 127.389 1.00 38.06 508 LEU A C 1
ATOM 3495 O O . LEU A 1 434 ? 68.008 61.888 126.603 1.00 41.35 508 LEU A O 1
ATOM 3500 N N . VAL A 1 435 ? 68.880 62.167 128.659 1.00 37.52 509 VAL A N 1
ATOM 3501 C CA . VAL A 1 435 ? 68.146 61.050 129.278 1.00 35.50 509 VAL A CA 1
ATOM 3502 C C . VAL A 1 435 ? 66.636 61.333 129.289 1.00 38.69 509 VAL A C 1
ATOM 3503 O O . VAL A 1 435 ? 65.834 60.478 128.919 1.00 37.41 509 VAL A O 1
ATOM 3507 N N . ALA A 1 436 ? 66.264 62.547 129.685 1.00 37.09 510 ALA A N 1
ATOM 3508 C CA . ALA A 1 436 ? 64.872 62.975 129.659 1.00 38.13 510 ALA A CA 1
ATOM 3509 C C . ALA A 1 436 ? 64.278 62.862 128.251 1.00 39.16 510 ALA A C 1
ATOM 3510 O O . ALA A 1 436 ? 63.120 62.474 128.097 1.00 40.53 510 ALA A O 1
ATOM 3512 N N . LEU A 1 437 ? 65.089 63.170 127.240 1.00 38.06 511 LEU A N 1
ATOM 3513 C CA . LEU A 1 437 ? 64.650 63.149 125.851 1.00 38.91 511 LEU A CA 1
ATOM 3514 C C . LEU A 1 437 ? 64.397 61.732 125.339 1.00 40.86 511 LEU A C 1
ATOM 3515 O O . LEU A 1 437 ? 63.406 61.501 124.649 1.00 34.29 511 LEU A O 1
ATOM 3520 N N . SER A 1 438 ? 65.279 60.796 125.693 1.00 39.39 512 SER A N 1
ATOM 3521 C CA . SER A 1 438 ? 65.100 59.382 125.361 1.00 34.83 512 SER A CA 1
ATOM 3522 C C . SER A 1 438 ? 63.875 58.780 126.044 1.00 41.73 512 SER A C 1
ATOM 3523 O O . SER A 1 438 ? 63.157 57.987 125.437 1.00 40.72 512 SER A O 1
ATOM 3526 N N . ILE A 1 439 ? 63.635 59.166 127.296 1.00 38.06 513 ILE A N 1
ATOM 3527 C CA . ILE A 1 439 ? 62.478 58.672 128.040 1.00 35.25 513 ILE A CA 1
ATOM 3528 C C . ILE A 1 439 ? 61.198 59.141 127.345 1.00 36.29 513 ILE A C 1
ATOM 3529 O O . ILE A 1 439 ? 60.327 58.320 127.007 1.00 29.80 513 ILE A O 1
ATOM 3534 N N . LYS A 1 440 ? 61.142 60.444 127.072 1.00 33.02 514 LYS A N 1
ATOM 3535 C CA . LYS A 1 440 ? 60.007 61.093 126.416 1.00 36.23 514 LYS A CA 1
ATOM 3536 C C . LYS A 1 440 ? 59.726 60.529 125.021 1.00 37.52 514 LYS A C 1
ATOM 3537 O O . LYS A 1 440 ? 58.583 60.195 124.705 1.00 42.20 514 LYS A O 1
ATOM 3543 N N . THR A 1 441 ? 60.769 60.435 124.199 1.00 35.84 515 THR A N 1
ATOM 3544 C CA . THR A 1 441 ? 60.666 59.859 122.866 1.00 34.86 515 THR A CA 1
ATOM 3545 C C . THR A 1 441 ? 60.102 58.432 122.907 1.00 35.99 515 THR A C 1
ATOM 3546 O O . THR A 1 441 ? 59.038 58.182 122.348 1.00 35.84 515 THR A O 1
ATOM 3550 N N . ALA A 1 442 ? 60.790 57.523 123.597 1.00 36.66 516 ALA A N 1
ATOM 3551 C CA . ALA A 1 442 ? 60.384 56.118 123.648 1.00 36.00 516 ALA A CA 1
ATOM 3552 C C . ALA A 1 442 ? 58.971 55.947 124.206 1.00 37.14 516 ALA A C 1
ATOM 3553 O O . ALA A 1 442 ? 58.162 55.203 123.631 1.00 34.74 516 ALA A O 1
ATOM 3555 N N . PHE A 1 443 ? 58.688 56.644 125.310 1.00 32.06 517 PHE A N 1
ATOM 3556 C CA . PHE A 1 443 ? 57.351 56.662 125.915 1.00 35.91 517 PHE A CA 1
ATOM 3557 C C . PHE A 1 443 ? 56.265 57.106 124.939 1.00 36.56 517 PHE A C 1
ATOM 3558 O O . PHE A 1 443 ? 55.194 56.515 124.916 1.00 33.60 517 PHE A O 1
ATOM 3566 N N . SER A 1 444 ? 56.534 58.141 124.143 1.00 36.35 518 SER A N 1
ATOM 3567 C CA . SER A 1 444 ? 55.522 58.666 123.212 1.00 39.18 518 SER A CA 1
ATOM 3568 C C . SER A 1 444 ? 55.135 57.656 122.133 1.00 41.41 518 SER A C 1
ATOM 3569 O O . SER A 1 444 ? 53.992 57.657 121.660 1.00 43.20 518 SER A O 1
ATOM 3572 N N . LEU A 1 445 ? 56.081 56.786 121.771 1.00 34.52 519 LEU A N 1
ATOM 3573 C CA . LEU A 1 445 ? 55.836 55.707 120.804 1.00 35.21 519 LEU A CA 1
ATOM 3574 C C . LEU A 1 445 ? 54.991 54.597 121.412 1.00 39.97 519 LEU A C 1
ATOM 3575 O O . LEU A 1 445 ? 54.424 53.771 120.691 1.00 38.72 519 LEU A O 1
ATOM 3580 N N . MET A 1 446 ? 54.930 54.580 122.744 1.00 41.77 520 MET A N 1
ATOM 3581 C CA . MET A 1 446 ? 54.046 53.686 123.499 1.00 39.93 520 MET A CA 1
ATOM 3582 C C . MET A 1 446 ? 52.728 54.387 123.856 1.00 38.28 520 MET A C 1
ATOM 3583 O O . MET A 1 446 ? 51.913 53.841 124.598 1.00 38.02 520 MET A O 1
ATOM 3588 N N . GLY A 1 447 ? 52.523 55.596 123.335 1.00 40.75 521 GLY A N 1
ATOM 3589 C CA . GLY A 1 447 ? 51.315 56.375 123.629 1.00 41.80 521 GLY A CA 1
ATOM 3590 C C . GLY A 1 447 ? 51.235 56.879 125.064 1.00 42.19 521 GLY A C 1
ATOM 3591 O O . GLY A 1 447 ? 50.144 57.083 125.607 1.00 46.78 521 GLY A O 1
ATOM 3592 N N . ILE A 1 448 ? 52.403 57.073 125.672 1.00 42.21 522 ILE A N 1
ATOM 3593 C CA . ILE A 1 448 ? 52.527 57.561 127.040 1.00 38.64 522 ILE A CA 1
ATOM 3594 C C . ILE A 1 448 ? 53.258 58.898 127.007 1.00 42.92 522 ILE A C 1
ATOM 3595 O O . ILE A 1 448 ? 54.326 59.011 126.401 1.00 44.39 522 ILE A O 1
ATOM 3600 N N . GLU A 1 449 ? 52.674 59.901 127.653 1.00 44.88 523 GLU A N 1
ATOM 3601 C CA . GLU A 1 449 ? 53.289 61.215 127.797 1.00 50.33 523 GLU A CA 1
ATOM 3602 C C . GLU A 1 449 ? 54.073 61.273 129.110 1.00 45.54 523 GLU A C 1
ATOM 3603 O O . GLU A 1 449 ? 53.522 61.016 130.183 1.00 39.89 523 GLU A O 1
ATOM 3609 N N . ALA A 1 450 ? 55.362 61.594 129.016 1.00 46.98 524 ALA A N 1
ATOM 3610 C CA . ALA A 1 450 ? 56.239 61.647 130.182 1.00 42.36 524 ALA A CA 1
ATOM 3611 C C . ALA A 1 450 ? 55.891 62.815 131.103 1.00 43.98 524 ALA A C 1
ATOM 3612 O O . ALA A 1 450 ? 55.615 63.926 130.641 1.00 46.92 524 ALA A O 1
ATOM 3614 N N . LYS A 1 451 ? 55.913 62.550 132.404 1.00 47.45 525 LYS A N 1
ATOM 3615 C CA . LYS A 1 451 ? 55.542 63.538 133.419 1.00 48.74 525 LYS A CA 1
ATOM 3616 C C . LYS A 1 451 ? 56.720 64.393 133.858 1.00 49.37 525 LYS A C 1
ATOM 3617 O O . LYS A 1 451 ? 57.814 63.879 134.105 1.00 50.06 525 LYS A O 1
ATOM 3623 N N . ASN A 1 452 ? 56.476 65.697 133.966 1.00 52.21 526 ASN A N 1
ATOM 3624 C CA . ASN A 1 452 ? 57.452 66.643 134.495 1.00 55.95 526 ASN A CA 1
ATOM 3625 C C . ASN A 1 452 ? 57.418 66.722 136.019 1.00 59.81 526 ASN A C 1
ATOM 3626 O O . ASN A 1 452 ? 58.411 67.106 136.643 1.00 65.28 526 ASN A O 1
ATOM 3631 N N . LYS A 1 453 ? 56.274 66.362 136.602 1.00 64.34 527 LYS A N 1
ATOM 3632 C CA . LYS A 1 453 ? 56.043 66.416 138.051 1.00 65.79 527 LYS A CA 1
ATOM 3633 C C . LYS A 1 453 ? 55.288 65.175 138.521 1.00 65.53 527 LYS A C 1
ATOM 3634 O O . LYS A 1 453 ? 54.360 64.731 137.849 1.00 64.28 527 LYS A O 1
ATOM 3640 N N . MET A 1 454 ? 55.682 64.622 139.667 1.00 67.77 528 MET A N 1
ATOM 3641 C CA . MET A 1 454 ? 54.947 63.506 140.272 1.00 70.52 528 MET A CA 1
ATOM 3642 C C . MET A 1 454 ? 54.007 64.026 141.361 1.00 73.95 528 MET A C 1
ATOM 3643 O O . MET A 1 454 ? 52.788 63.849 141.291 1.00 76.21 528 MET A O 1
#

InterPro domains:
  IPR001278 Arginine-tRNA ligase [MF_00123] (3-528)
  IPR001278 Arginine-tRNA ligase [PR01038] (105-120)
  IPR001278 Arginine-tRNA ligase [PR01038] (120-136)
  IPR001278 Arginine-tRNA ligase [PR01038] (144-157)
  IPR001278 Arginine-tRNA ligase [PR01038] (283-304)
  IPR001278 Arginine-tRNA ligase [PTHR11956] (5-528)
  IPR001278 Arginine-tRNA ligase [TIGR00456] (8-528)
  IPR001412 Aminoacyl-tRNA synthetase, class I, conserved site [PS00178] (115-124)
  IPR005148 Arginyl tRNA synthetase N-terminal domain [PF03485] (4-77)
  IPR005148 Arginyl tRNA synthetase N-terminal domain [SM01016] (3-77)
  IPR008909 DALR anticodon binding [PF05746] (414-528)
  IPR008909 DALR anticodon binding [SM00836] (414-528)
  IPR009080 Aminoacyl-tRNA synthetase, class Ia, anticodon-binding [SSF47323] (408-528)
  IPR014729 Rossmann-like alpha/beta/alpha sandwich fold [G3DSA:3.40.50.620] (104-408)
  IPR035684 Arginyl-tRNA synthetase, catalytic core domain [PF00750] (88-385)
  IPR035684 Arginyl-tRNA synthetase, catalytic core domain [cd00671] (107-365)
  IPR036695 Arginyl tRNA synthetase N-terminal domain superfamily [G3DSA:3.30.1360.70] (2-101)
  IPR036695 Arginyl tRNA synthetase N-terminal domain superfamily [SSF55190] (2-89)